Protein AF-A0AAW1T577-F1 (afdb_monomer_lite)

Sequence (576 aa):
MISHQLPLQPARTLQALRTVWSRAQVSAPPQPLPRAQIRCLSTAVPQLTAPQLLNAAKLAKLSGACYLPENQLQGFLAGESLQLHASGRTHFTRWYGAEGIVTGDGHGLAGDRDGLGEMAHVIALRGVAWRNQESQLFRLWQDLARFWPAPFADDATEKTARLVAHTGVIEMAEEVFETLRPSIQECMQTSRKLILVGHSLGGALAVLICTLARLRLHYPASQLQCFTYGSPCVLASAADSTRTAIQVLGMRSAAIQNFVLENDPIPRAMLSVDPSFVYLKRFSAVQSLLEFRERWLGGQAIFSPKRFLYENVGDVHLILWRSRHGLQVLPLSPEEIQDQLELATGEMLARPAAAAFFSKKPHIILGSASKSRRKLLDETAKQYQFEYEARAPDIDEKVLSRQAADPSSLVLTLGRFKAAKVFQDLVNTQKVEDLQNTYLVTADQVVMFEGCIREKPEDDAQARRFIQSYSGASARTIGSCVCTSIAGGNFSEGIDVAEVYFKPFPDDLADKLIEEGSVLQCAGGLMVEHPLVAPHVDRVVGSMDSVMGLSRQMMLHLLIMAAEPRSPPPPERGQR

Secondary structure (DSSP, 8-state):
---------HHHHHHHHHHHHHHS----------S-------TTSPPPPHHHHHHHHHHHHHHHHTTS-HHHHHHHHHHTTEEEEEEEE-SS-EEEEEEEE----SS--TT--S--PPEEEEEEE----TT--STHHHHHHHHHH--SEEEESGGGS-TTS-EEEEHHHHHHHHHHHHHHHHHHHHHHHTT-EEEEEEETHHHHHHHHHHHHHHHHS---TTTEEEEEESPPP-EEE-TT-SS-HHHHHT--GGGEEEEEETT-STTTTTSTT-HHHHHHTTSHHHHHHHHHHHHHS-SS-S--TT--SSB--SEEEEEEEETTTEEEEEEE-HHHHHHHS---THHHHHHHHHHHHHTT--EEEE----HHHHHHHHHHHHHHT--EEE------THHHHTT-SSHHHHHHHHHHHHHHHHHHHHHHHS-GGGGTTEEEEEEEEEEEETTEEE-S-SSHHHHHHHHHHTTTSEEEEEEEEEEEETTT--EEEEEEEEEEEEPPPPTTHHHHHHHT-GGGGSGGG--TTSTTTGGGEEEEES-HHHHHT--HHHHHHHHHHHHSPPPPPPPP----

InterPro domains:
  IPR002921 Fungal lipase-type domain [PF01764] (141-271)
  IPR003697 Nucleoside triphosphate pyrophosphatase Maf-like protein [MF_00528] (363-564)
  IPR003697 Nucleoside triphosphate pyrophosphatase Maf-like protein [PF02545] (363-559)
  IPR003697 Nucleoside triphosphate pyrophosphatase Maf-like protein [PTHR43213] (360-559)
  IPR029001 Inosine triphosphate pyrophosphatase-like [G3DSA:3.90.950.10] (354-560)
  IPR029001 Inosine triphosphate pyrophosphatase-like [SSF52972] (361-559)
  IPR029058 Alpha/Beta hydrolase fold [G3DSA:3.40.50.1820] (41-295)
  IPR029058 Alpha/Beta hydrolase fold [SSF53474] (114-272)

Structure (mmCIF, N/CA/C/O backbone):
data_AF-A0AAW1T577-F1
#
_entry.id   AF-A0AAW1T577-F1
#
loop_
_atom_site.group_PDB
_atom_site.id
_atom_site.type_symbol
_atom_site.label_atom_id
_atom_site.label_alt_id
_atom_site.label_comp_id
_atom_site.label_asym_id
_atom_site.label_entity_id
_atom_site.label_seq_id
_atom_site.pdbx_PDB_ins_code
_atom_site.Cartn_x
_atom_site.Cartn_y
_atom_site.Cartn_z
_atom_site.occupancy
_atom_site.B_iso_or_equiv
_atom_site.auth_seq_id
_atom_site.auth_comp_id
_atom_site.auth_asym_id
_atom_site.auth_atom_id
_atom_site.pdbx_PDB_model_num
ATOM 1 N N . MET A 1 1 ? 38.941 -8.046 -55.102 1.00 34.97 1 MET A N 1
ATOM 2 C CA . MET A 1 1 ? 39.318 -9.423 -54.709 1.00 34.97 1 MET A CA 1
ATOM 3 C C . MET A 1 1 ? 40.472 -9.265 -53.728 1.00 34.97 1 MET A C 1
ATOM 5 O O . MET A 1 1 ? 41.475 -8.725 -54.152 1.00 34.97 1 MET A O 1
ATOM 9 N N . ILE A 1 2 ? 40.391 -9.475 -52.413 1.00 25.72 2 ILE A N 1
ATOM 10 C CA . ILE A 1 2 ? 39.857 -10.560 -51.564 1.00 25.72 2 ILE A CA 1
ATOM 11 C C . ILE A 1 2 ? 39.616 -9.897 -50.177 1.00 25.72 2 ILE A C 1
ATOM 13 O O . ILE A 1 2 ? 40.512 -9.235 -49.672 1.00 25.72 2 ILE A O 1
ATOM 17 N N . SER A 1 3 ? 38.387 -9.753 -49.666 1.00 29.41 3 SER A N 1
ATOM 18 C CA . SER A 1 3 ? 37.718 -10.668 -48.718 1.00 29.41 3 SER A CA 1
ATOM 19 C C . SER A 1 3 ? 38.614 -11.226 -47.600 1.00 29.41 3 SER A C 1
ATOM 21 O O . SER A 1 3 ? 39.198 -12.282 -47.790 1.00 29.41 3 SER A O 1
ATOM 23 N N . HIS A 1 4 ? 38.594 -10.632 -46.403 1.00 25.81 4 HIS A N 1
ATOM 24 C CA . HIS A 1 4 ? 38.705 -11.416 -45.164 1.00 25.81 4 HIS A CA 1
ATOM 25 C C . HIS A 1 4 ? 37.875 -10.787 -44.039 1.00 25.81 4 HIS A C 1
ATOM 27 O O . HIS A 1 4 ? 38.307 -9.886 -43.326 1.00 25.81 4 HIS A O 1
ATOM 33 N N . GLN A 1 5 ? 36.655 -11.307 -43.899 1.00 30.53 5 GLN A N 1
ATOM 34 C CA . GLN A 1 5 ? 35.930 -11.342 -42.636 1.00 30.53 5 GLN A CA 1
ATOM 35 C C . GLN A 1 5 ? 36.736 -12.187 -41.638 1.00 30.53 5 GLN A C 1
ATOM 37 O O . GLN A 1 5 ? 37.117 -13.317 -41.947 1.00 30.53 5 GLN A O 1
ATOM 42 N N . LEU A 1 6 ? 36.967 -11.658 -40.440 1.00 25.38 6 LEU A N 1
ATOM 43 C CA . LEU A 1 6 ? 37.344 -12.444 -39.267 1.00 25.38 6 LEU A CA 1
ATOM 44 C C . LEU A 1 6 ? 36.109 -12.508 -38.356 1.00 25.38 6 LEU A C 1
ATOM 46 O O . LEU A 1 6 ? 35.569 -11.456 -38.011 1.00 25.38 6 LEU A O 1
ATOM 50 N N . PRO A 1 7 ? 35.622 -13.704 -37.984 1.00 27.84 7 PRO A N 1
ATOM 51 C CA . PRO A 1 7 ? 34.442 -13.834 -37.146 1.00 27.84 7 PRO A CA 1
ATOM 52 C C . PRO A 1 7 ? 34.782 -13.422 -35.710 1.00 27.84 7 PRO A C 1
ATOM 54 O O . PRO A 1 7 ? 35.750 -13.904 -35.117 1.00 27.84 7 PRO A O 1
ATOM 57 N N . LEU A 1 8 ? 33.958 -12.545 -35.137 1.00 31.39 8 LEU A N 1
ATOM 58 C CA . LEU A 1 8 ? 33.926 -12.280 -33.701 1.00 31.39 8 LEU A CA 1
ATOM 59 C C . LEU A 1 8 ? 33.588 -13.591 -32.981 1.00 31.39 8 LEU A C 1
ATOM 61 O O . LEU A 1 8 ? 32.448 -14.044 -33.007 1.00 31.39 8 LEU A O 1
ATOM 65 N N . GLN A 1 9 ? 34.582 -14.229 -32.361 1.00 29.59 9 GLN A N 1
ATOM 66 C CA . GLN A 1 9 ? 34.355 -15.405 -31.523 1.00 29.59 9 GLN A CA 1
ATOM 67 C C . GLN A 1 9 ? 33.848 -14.971 -30.131 1.00 29.59 9 GLN A C 1
ATOM 69 O O . GLN A 1 9 ? 34.615 -14.352 -29.385 1.00 29.59 9 GLN A O 1
ATOM 74 N N . PRO A 1 10 ? 32.616 -15.346 -29.721 1.00 34.16 10 PRO A N 1
ATOM 75 C CA . PRO A 1 10 ? 32.018 -14.959 -28.432 1.00 34.16 10 PRO A CA 1
ATOM 76 C C . PRO A 1 10 ? 32.845 -15.374 -27.202 1.00 34.16 10 PRO A C 1
ATOM 78 O O . PRO A 1 10 ? 32.774 -14.750 -26.142 1.00 34.16 10 PRO A O 1
ATOM 81 N N . ALA A 1 11 ? 33.673 -16.413 -27.343 1.00 30.56 11 ALA A N 1
ATOM 82 C CA . ALA A 1 11 ? 34.473 -16.980 -26.262 1.00 30.56 11 ALA A CA 1
ATOM 83 C C . ALA A 1 11 ? 35.595 -16.048 -25.763 1.00 30.56 11 ALA A C 1
ATOM 85 O O . ALA A 1 11 ? 35.895 -16.046 -24.570 1.00 30.56 11 ALA A O 1
ATOM 86 N N . ARG A 1 12 ? 36.189 -15.215 -26.633 1.00 30.17 12 ARG A N 1
ATOM 87 C CA . ARG A 1 12 ? 37.268 -14.289 -26.232 1.00 30.17 12 ARG A CA 1
ATOM 88 C C . ARG A 1 12 ? 36.736 -13.055 -25.500 1.00 30.17 12 ARG A C 1
ATOM 90 O O . ARG A 1 12 ? 37.372 -12.593 -24.555 1.00 30.17 12 ARG A O 1
ATOM 97 N N . THR A 1 13 ? 35.537 -12.593 -25.853 1.00 35.84 13 THR A N 1
ATOM 98 C CA . THR A 1 13 ? 34.823 -11.521 -25.139 1.00 35.84 13 THR A CA 1
ATOM 99 C C . THR A 1 13 ? 34.420 -11.975 -23.733 1.00 35.84 13 THR A C 1
ATOM 101 O O . THR A 1 13 ? 34.650 -11.255 -22.766 1.00 35.84 13 THR A O 1
ATOM 104 N N . LEU A 1 14 ? 33.930 -13.212 -23.584 1.00 32.00 14 LEU A N 1
ATOM 105 C CA . LEU A 1 14 ? 33.621 -13.822 -22.281 1.00 32.00 14 LEU A CA 1
ATOM 106 C C . LEU A 1 14 ? 34.863 -14.034 -21.396 1.00 32.00 14 LEU A C 1
ATOM 108 O O . LEU A 1 14 ? 34.780 -13.912 -20.174 1.00 32.00 14 LEU A O 1
ATOM 112 N N . GLN A 1 15 ? 36.025 -14.323 -21.987 1.00 31.39 15 GLN A N 1
ATOM 113 C CA . GLN A 1 15 ? 37.275 -14.524 -21.248 1.00 31.39 15 GLN A CA 1
ATOM 114 C C . GLN A 1 15 ? 37.902 -13.196 -20.785 1.00 31.39 15 GLN A C 1
ATOM 116 O O . GLN A 1 15 ? 38.389 -13.105 -19.656 1.00 31.39 15 GLN A O 1
ATOM 121 N N . ALA A 1 16 ? 37.818 -12.139 -21.599 1.00 33.75 16 ALA A N 1
ATOM 122 C CA . ALA A 1 16 ? 38.186 -10.783 -21.189 1.00 33.75 16 ALA A CA 1
ATOM 123 C C . ALA A 1 16 ? 37.246 -10.243 -20.090 1.00 33.75 16 ALA A C 1
ATOM 125 O O . ALA A 1 16 ? 37.725 -9.699 -19.095 1.00 33.75 16 ALA A O 1
ATOM 126 N N . LEU A 1 17 ? 35.934 -10.504 -20.201 1.00 35.44 17 LEU A N 1
ATOM 127 C CA . LEU A 1 17 ? 34.939 -10.204 -19.160 1.00 35.44 17 LEU A C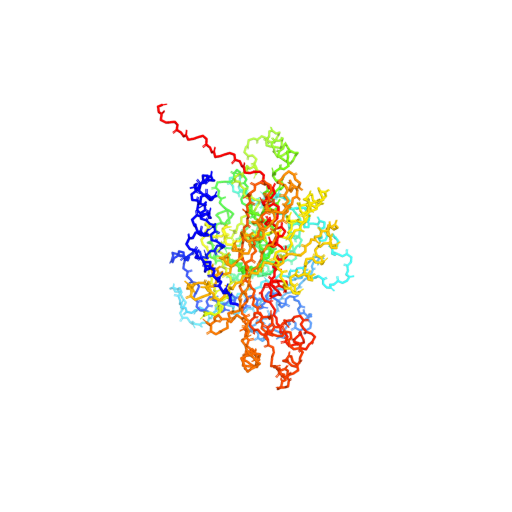A 1
ATOM 128 C C . LEU A 1 17 ? 35.243 -10.938 -17.849 1.00 35.44 17 LEU A C 1
ATOM 130 O O . LEU A 1 17 ? 35.224 -10.317 -16.790 1.00 35.44 17 LEU A O 1
ATOM 134 N N . ARG A 1 18 ? 35.623 -12.223 -17.905 1.00 34.03 18 ARG A N 1
ATOM 135 C CA . ARG A 1 18 ? 36.068 -12.976 -16.720 1.00 34.03 18 ARG A CA 1
ATOM 136 C C . ARG A 1 18 ? 37.333 -12.410 -16.090 1.00 34.03 18 ARG A C 1
ATOM 138 O O . ARG A 1 18 ? 37.440 -12.481 -14.881 1.00 34.03 18 ARG A O 1
ATOM 145 N N . THR A 1 19 ? 38.262 -11.853 -16.863 1.00 33.06 19 THR A N 1
ATOM 146 C CA . THR A 1 19 ? 39.559 -11.380 -16.342 1.00 33.06 19 THR A CA 1
ATOM 147 C C . THR A 1 19 ? 39.447 -9.995 -15.690 1.00 33.06 19 THR A C 1
ATOM 149 O O . THR A 1 19 ? 40.110 -9.719 -14.689 1.00 33.06 19 THR A O 1
ATOM 152 N N . VAL A 1 20 ? 38.563 -9.135 -16.209 1.00 36.12 20 VAL A N 1
ATOM 153 C CA . VAL A 1 20 ? 38.187 -7.866 -15.560 1.00 36.12 20 VAL A CA 1
ATOM 154 C C . VAL A 1 20 ? 37.346 -8.141 -14.308 1.00 36.12 20 VAL A C 1
ATOM 156 O O . VAL A 1 20 ? 37.600 -7.553 -13.260 1.00 36.12 20 VAL A O 1
ATOM 159 N N . TRP A 1 21 ? 36.412 -9.098 -14.372 1.00 34.28 21 TRP A N 1
ATOM 160 C CA . TRP A 1 21 ? 35.579 -9.486 -13.228 1.00 34.28 21 TRP A CA 1
ATOM 161 C C . TRP A 1 21 ? 36.293 -10.364 -12.192 1.00 34.28 21 TRP A C 1
ATOM 163 O O . TRP A 1 21 ? 35.853 -10.383 -11.055 1.00 34.28 21 TRP A O 1
ATOM 173 N N . SER A 1 22 ? 37.388 -11.057 -12.525 1.00 31.56 22 SER A N 1
ATOM 174 C CA . SER A 1 22 ? 38.163 -11.864 -11.566 1.00 31.56 22 SER A CA 1
ATOM 175 C C . SER A 1 22 ? 39.177 -11.047 -10.767 1.00 31.56 22 SER A C 1
ATOM 177 O O . SER A 1 22 ? 39.655 -11.515 -9.738 1.00 31.56 22 SER A O 1
ATOM 179 N N . ARG A 1 23 ? 39.564 -9.857 -11.254 1.00 32.16 23 ARG A N 1
ATOM 180 C CA . ARG A 1 23 ? 40.449 -8.927 -10.527 1.00 32.16 23 ARG A CA 1
ATOM 181 C C . ARG A 1 23 ? 39.697 -8.073 -9.509 1.00 32.16 23 ARG A C 1
ATOM 183 O O . ARG A 1 23 ? 40.293 -7.659 -8.521 1.00 32.16 23 ARG A O 1
ATOM 190 N N . ALA A 1 24 ? 38.399 -7.856 -9.709 1.00 33.00 24 ALA A N 1
ATOM 191 C CA . ALA A 1 24 ? 37.509 -7.533 -8.607 1.00 33.00 24 ALA A CA 1
ATOM 192 C C . ALA A 1 24 ? 37.332 -8.828 -7.807 1.00 33.00 24 ALA A C 1
ATOM 194 O O . ALA A 1 24 ? 36.856 -9.811 -8.362 1.00 33.00 24 ALA A O 1
ATOM 195 N N . GLN A 1 25 ? 37.756 -8.882 -6.543 1.00 29.98 25 GLN A N 1
ATOM 196 C CA . GLN A 1 25 ? 37.434 -10.020 -5.681 1.00 29.98 25 GLN A CA 1
ATOM 197 C C . GLN A 1 25 ? 35.908 -10.161 -5.624 1.00 29.98 25 GLN A C 1
ATOM 199 O O . GLN A 1 25 ? 35.225 -9.453 -4.887 1.00 29.98 25 GLN A O 1
ATOM 204 N N . VAL A 1 26 ? 35.372 -11.060 -6.447 1.00 30.53 26 VAL A N 1
ATOM 205 C CA . VAL A 1 26 ? 34.015 -11.572 -6.335 1.00 30.53 26 VAL A CA 1
ATOM 206 C C . VAL A 1 26 ? 34.045 -12.507 -5.134 1.00 30.53 26 VAL A C 1
ATOM 208 O O . VAL A 1 26 ? 34.141 -13.724 -5.266 1.00 30.53 26 VAL A O 1
ATOM 211 N N . SER A 1 27 ? 33.935 -11.944 -3.932 1.00 28.00 27 SER A N 1
ATOM 212 C CA . SER A 1 27 ? 32.984 -12.564 -3.022 1.00 28.00 27 SER A CA 1
ATOM 213 C C . SER A 1 27 ? 31.672 -12.584 -3.796 1.00 28.00 27 SER A C 1
ATOM 215 O O . SER A 1 27 ? 31.290 -11.571 -4.394 1.00 28.00 27 SER A O 1
ATOM 217 N N . ALA A 1 28 ? 31.063 -13.769 -3.904 1.00 24.70 28 ALA A N 1
ATOM 218 C CA . ALA A 1 28 ? 29.749 -13.909 -4.511 1.00 24.70 28 ALA A CA 1
ATOM 219 C C . ALA A 1 28 ? 28.907 -12.715 -4.045 1.00 24.70 28 ALA A C 1
ATOM 221 O O . ALA A 1 28 ? 28.946 -12.421 -2.841 1.00 24.70 28 ALA A O 1
ATOM 222 N N . PRO A 1 29 ? 28.243 -11.981 -4.961 1.00 28.98 29 PRO A N 1
ATOM 223 C CA . PRO A 1 29 ? 27.367 -10.906 -4.528 1.00 28.98 29 PRO A CA 1
ATOM 224 C C . PRO A 1 29 ? 26.512 -11.492 -3.401 1.00 28.98 29 PRO A C 1
ATOM 226 O O . PRO A 1 29 ? 26.087 -12.650 -3.552 1.00 28.98 29 PRO A O 1
ATOM 229 N N . PRO A 1 30 ? 26.296 -10.790 -2.264 1.00 27.20 30 PRO A N 1
ATOM 230 C CA . PRO A 1 30 ? 25.189 -11.193 -1.414 1.00 27.20 30 PRO A CA 1
ATOM 231 C C . PRO A 1 30 ? 24.040 -11.353 -2.394 1.00 27.20 30 PRO A C 1
ATOM 233 O O . PRO A 1 30 ? 23.830 -10.442 -3.206 1.00 27.20 30 PRO A O 1
ATOM 236 N N . GLN A 1 31 ? 23.467 -12.565 -2.460 1.00 23.20 31 GLN A N 1
ATOM 237 C CA . GLN A 1 31 ? 22.400 -12.843 -3.412 1.00 23.20 31 GLN A CA 1
ATOM 238 C C . GLN A 1 31 ? 21.500 -11.618 -3.383 1.00 23.20 31 GLN A C 1
ATOM 240 O O . GLN A 1 31 ? 21.223 -11.171 -2.260 1.00 23.20 31 GLN A O 1
ATOM 245 N N . PRO A 1 32 ? 21.159 -11.011 -4.543 1.00 25.72 32 PRO A N 1
ATOM 246 C CA . PRO A 1 32 ? 20.231 -9.893 -4.530 1.00 25.72 32 PRO A CA 1
ATOM 247 C C . PRO A 1 32 ? 19.119 -10.346 -3.607 1.00 25.72 32 PRO A C 1
ATOM 249 O O . PRO A 1 32 ? 18.585 -11.433 -3.848 1.00 25.72 32 PRO A O 1
ATOM 252 N N . LEU A 1 33 ? 18.909 -9.634 -2.485 1.00 26.11 33 LEU A N 1
ATOM 253 C CA . LEU A 1 33 ? 17.798 -9.959 -1.603 1.00 26.11 33 LEU A CA 1
ATOM 254 C C . LEU A 1 33 ? 16.639 -10.063 -2.580 1.00 26.11 33 LEU A C 1
ATOM 256 O O . LEU A 1 33 ? 16.409 -9.080 -3.299 1.00 26.11 33 LEU A O 1
ATOM 260 N N . PRO A 1 34 ? 16.047 -11.260 -2.758 1.00 23.31 34 PRO A N 1
ATOM 261 C CA . PRO A 1 34 ? 14.975 -11.411 -3.716 1.00 23.31 34 PRO A CA 1
ATOM 262 C C . PRO A 1 34 ? 14.031 -10.269 -3.379 1.00 23.31 34 PRO A C 1
ATOM 264 O O . PRO A 1 34 ? 13.717 -10.140 -2.196 1.00 23.31 34 PRO A O 1
ATOM 267 N N . ARG A 1 35 ? 13.665 -9.393 -4.337 1.00 33.47 35 ARG A N 1
ATOM 268 C CA . ARG A 1 35 ? 12.490 -8.511 -4.179 1.00 33.47 35 ARG A CA 1
ATOM 269 C C . ARG A 1 35 ? 11.471 -9.409 -3.541 1.00 33.47 35 ARG A C 1
ATOM 271 O O . ARG A 1 35 ? 11.132 -10.332 -4.284 1.00 33.47 35 ARG A O 1
ATOM 278 N N . ALA A 1 36 ? 11.178 -9.233 -2.239 1.00 33.75 36 ALA A N 1
ATOM 279 C CA . ALA A 1 36 ? 10.777 -10.337 -1.371 1.00 33.75 36 ALA A CA 1
ATOM 280 C C . ALA A 1 36 ? 9.983 -11.308 -2.227 1.00 33.75 36 ALA A C 1
ATOM 282 O O . ALA A 1 36 ? 8.836 -11.018 -2.571 1.00 33.75 36 ALA A O 1
ATOM 283 N N . GLN A 1 37 ? 10.633 -12.383 -2.729 1.00 33.50 37 GLN A N 1
ATOM 284 C CA . GLN A 1 37 ? 9.848 -13.525 -3.165 1.00 33.50 37 GLN A CA 1
ATOM 285 C C . GLN A 1 37 ? 9.062 -13.709 -1.903 1.00 33.50 37 GLN A C 1
ATOM 287 O O . GLN A 1 37 ? 9.735 -13.893 -0.885 1.00 33.50 37 GLN A O 1
ATOM 292 N N . ILE A 1 38 ? 7.747 -13.444 -1.926 1.00 38.22 38 ILE A N 1
ATOM 293 C CA . ILE A 1 38 ? 6.898 -13.683 -0.769 1.00 38.22 38 ILE A CA 1
ATOM 294 C C . ILE A 1 38 ? 7.350 -15.062 -0.353 1.00 38.22 38 ILE A C 1
ATOM 296 O O . ILE A 1 38 ? 7.150 -16.008 -1.127 1.00 38.22 38 ILE A O 1
ATOM 300 N N . ARG A 1 39 ? 8.172 -15.118 0.712 1.00 35.34 39 ARG A N 1
ATOM 301 C CA . ARG A 1 39 ? 8.900 -16.339 1.050 1.00 35.34 39 ARG A CA 1
ATOM 302 C C . ARG A 1 39 ? 7.763 -17.302 1.179 1.00 35.34 39 ARG A C 1
ATOM 304 O O . ARG A 1 39 ? 6.805 -16.905 1.831 1.00 35.34 39 ARG A O 1
ATOM 311 N N . CYS A 1 40 ? 7.805 -18.416 0.444 1.00 38.72 40 CYS A N 1
ATOM 312 C CA . CYS A 1 40 ? 6.695 -19.359 0.378 1.00 38.72 40 CYS A CA 1
ATOM 313 C C . CYS A 1 40 ? 6.141 -19.475 1.800 1.00 38.72 40 CYS A C 1
ATOM 315 O O . CYS A 1 40 ? 6.875 -19.962 2.665 1.00 38.72 40 CYS A O 1
ATOM 317 N N . LEU A 1 41 ? 5.000 -18.804 2.053 1.00 43.03 41 LEU A N 1
ATOM 318 C CA . LEU A 1 41 ? 4.698 -18.358 3.416 1.00 43.03 41 LEU A CA 1
ATOM 319 C C . LEU A 1 41 ? 4.589 -19.610 4.247 1.00 43.03 41 LEU A C 1
ATOM 321 O O . LEU A 1 41 ? 4.088 -20.634 3.764 1.00 43.03 41 LEU A O 1
ATOM 325 N N . SER A 1 42 ? 5.108 -19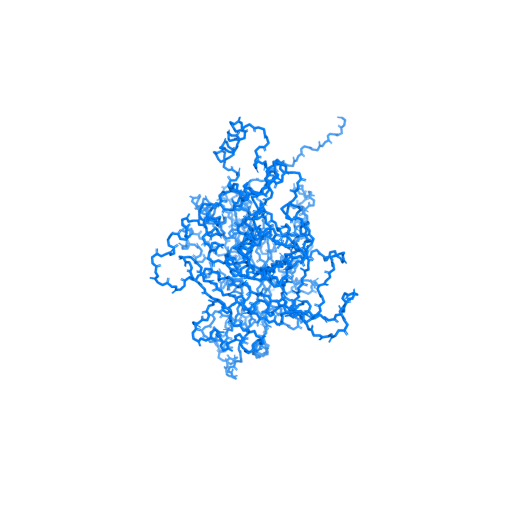.539 5.463 1.00 40.44 42 SER A N 1
ATOM 326 C CA . SER A 1 42 ? 5.021 -20.670 6.364 1.00 40.44 42 SER A CA 1
ATOM 327 C C . SER A 1 42 ? 3.561 -21.126 6.426 1.00 40.44 42 SER A C 1
ATOM 329 O O . SER A 1 42 ? 2.674 -20.365 6.807 1.00 40.44 42 SER A O 1
ATOM 331 N N . THR A 1 43 ? 3.294 -22.387 6.076 1.00 43.53 43 THR A N 1
ATOM 332 C CA . THR A 1 43 ? 1.960 -23.009 6.162 1.00 43.53 43 THR A CA 1
ATOM 333 C C . THR A 1 43 ? 1.464 -23.145 7.610 1.00 43.53 43 THR A C 1
ATOM 335 O O . THR A 1 43 ? 0.481 -23.837 7.861 1.00 43.53 43 THR A O 1
ATOM 338 N N . ALA A 1 44 ? 2.167 -22.549 8.580 1.00 51.16 44 ALA A N 1
ATOM 339 C CA . ALA A 1 44 ? 1.882 -22.642 10.002 1.00 51.16 44 ALA A CA 1
ATOM 340 C C . ALA A 1 44 ? 0.796 -21.666 10.481 1.00 51.16 44 ALA A C 1
ATOM 342 O O . ALA A 1 44 ? 0.192 -21.933 11.520 1.00 51.16 44 ALA A O 1
ATOM 343 N N . VAL A 1 45 ? 0.525 -20.561 9.769 1.00 60.91 45 VAL A N 1
ATOM 344 C CA . VAL A 1 45 ? -0.549 -19.633 10.166 1.00 60.91 45 VAL A CA 1
ATOM 345 C C . VAL A 1 45 ? -1.882 -20.092 9.556 1.00 60.91 45 VAL A C 1
ATOM 347 O O . VAL A 1 45 ? -1.961 -20.250 8.335 1.00 60.91 45 VAL A O 1
ATOM 350 N N . PRO A 1 46 ? -2.937 -20.324 10.365 1.00 67.75 46 PRO A N 1
ATOM 351 C CA . PRO A 1 46 ? -4.225 -20.783 9.854 1.00 67.75 46 PRO A CA 1
ATOM 352 C C . PRO A 1 46 ? -4.802 -19.798 8.837 1.00 67.75 46 PRO A C 1
ATOM 354 O O . PRO A 1 46 ? -4.955 -18.612 9.131 1.00 67.75 46 PRO A O 1
ATOM 357 N N . GLN A 1 47 ? -5.151 -20.286 7.646 1.00 79.88 47 GLN A N 1
ATOM 358 C CA . GLN A 1 47 ? -5.854 -19.463 6.666 1.00 79.88 47 GLN A CA 1
ATOM 359 C C . GLN A 1 47 ? -7.287 -19.176 7.112 1.00 79.88 47 GLN A C 1
ATOM 361 O O . GLN A 1 47 ? -7.943 -20.015 7.734 1.00 79.88 47 GLN A O 1
ATOM 366 N N . LEU A 1 48 ? -7.782 -17.992 6.746 1.00 83.69 48 LEU A N 1
ATOM 367 C CA . LEU A 1 48 ? -9.184 -17.644 6.937 1.00 83.69 48 LEU A CA 1
ATOM 368 C C . LEU A 1 48 ? -10.068 -18.561 6.086 1.00 83.69 48 LEU A C 1
ATOM 370 O O . LEU A 1 48 ? -9.822 -18.776 4.898 1.00 83.69 48 LEU A O 1
ATOM 374 N N . THR A 1 49 ? -11.130 -19.077 6.692 1.00 85.44 49 THR A N 1
ATOM 375 C CA . THR A 1 49 ? -12.154 -19.846 5.984 1.00 85.44 49 THR A CA 1
ATOM 376 C C . THR A 1 49 ? -12.964 -18.932 5.056 1.00 85.44 49 THR A C 1
ATOM 378 O O . THR A 1 49 ? -13.042 -17.720 5.266 1.00 85.44 49 THR A O 1
ATOM 381 N N . ALA A 1 50 ? -13.621 -19.493 4.036 1.00 80.31 50 ALA A N 1
ATOM 382 C CA . ALA A 1 50 ? -14.476 -18.710 3.136 1.00 80.31 50 ALA A CA 1
ATOM 383 C C . ALA A 1 50 ? -15.557 -17.870 3.869 1.00 80.31 50 ALA A C 1
ATOM 385 O O . ALA A 1 50 ? -15.714 -16.697 3.528 1.00 80.31 50 ALA A O 1
ATOM 386 N N . PRO A 1 51 ? -16.241 -18.381 4.915 1.00 79.75 51 PRO A N 1
ATOM 387 C CA . PRO A 1 51 ? -17.135 -17.578 5.757 1.00 79.75 51 PRO A CA 1
ATOM 388 C C . PRO A 1 51 ? -16.439 -16.400 6.452 1.00 79.75 51 PRO A C 1
ATOM 390 O O . PRO A 1 51 ? -16.966 -15.290 6.470 1.00 79.75 51 PRO A O 1
ATOM 393 N N . GLN A 1 52 ? -15.232 -16.605 6.990 1.00 86.00 52 GLN A N 1
ATOM 394 C CA . GLN A 1 52 ? -14.466 -15.529 7.630 1.00 86.00 52 GLN A CA 1
ATOM 395 C C . GLN A 1 52 ? -14.062 -14.448 6.622 1.00 86.00 52 GLN A C 1
ATOM 397 O O . GLN A 1 52 ? -14.157 -13.260 6.929 1.00 86.00 52 GLN A O 1
ATOM 402 N N . LEU A 1 53 ? -13.675 -14.846 5.408 1.00 86.38 53 LEU A N 1
ATOM 403 C CA . LEU A 1 53 ? -13.377 -13.919 4.316 1.00 86.38 53 LEU A CA 1
ATOM 404 C C . LEU A 1 53 ? -14.616 -13.138 3.869 1.00 86.38 53 LEU A C 1
ATOM 406 O O . LEU A 1 53 ? -14.518 -11.938 3.622 1.00 86.38 53 LEU A O 1
ATOM 410 N N . LEU A 1 54 ? -15.784 -13.781 3.808 1.00 85.06 54 LEU A N 1
ATOM 411 C CA . LEU A 1 54 ? -17.041 -13.106 3.482 1.00 85.06 54 LEU A CA 1
ATOM 412 C C . LEU A 1 54 ? -17.424 -12.082 4.561 1.00 85.06 54 LEU A C 1
ATOM 414 O O . LEU A 1 54 ? -17.802 -10.958 4.227 1.00 85.06 54 LEU A O 1
ATOM 418 N N . ASN A 1 55 ? -17.260 -12.432 5.840 1.00 87.00 55 ASN A N 1
ATOM 419 C CA . ASN A 1 55 ? -17.489 -11.515 6.959 1.00 87.00 55 ASN A CA 1
ATOM 420 C C . ASN A 1 55 ? -16.529 -10.315 6.896 1.00 87.00 55 ASN A C 1
ATOM 422 O O . ASN A 1 55 ? -16.966 -9.170 7.023 1.00 87.00 55 ASN A O 1
ATOM 426 N N . ALA A 1 56 ? -15.239 -10.550 6.627 1.00 90.38 56 ALA A N 1
ATOM 427 C CA . ALA A 1 56 ? -14.263 -9.481 6.421 1.00 90.38 56 ALA A CA 1
ATOM 428 C C . ALA A 1 56 ? -14.643 -8.594 5.220 1.00 90.38 56 ALA A C 1
ATOM 430 O O . ALA A 1 56 ? -14.669 -7.373 5.332 1.00 90.38 56 ALA A O 1
ATOM 431 N N . ALA A 1 57 ? -15.046 -9.171 4.087 1.00 89.31 57 ALA A N 1
ATOM 432 C CA . ALA A 1 57 ? -15.491 -8.398 2.927 1.00 89.31 57 ALA A CA 1
ATOM 433 C C . ALA A 1 57 ? -16.742 -7.546 3.228 1.00 89.31 57 ALA A C 1
ATOM 435 O O . ALA A 1 57 ? -16.799 -6.376 2.834 1.00 89.31 57 ALA A O 1
ATOM 436 N N . LYS A 1 58 ? -17.718 -8.090 3.973 1.00 90.75 58 LYS A N 1
ATOM 437 C CA . LYS A 1 58 ? -18.897 -7.340 4.441 1.00 90.75 58 LYS A CA 1
ATOM 438 C C . LYS A 1 58 ? -18.474 -6.173 5.334 1.00 90.75 58 LYS A C 1
ATOM 440 O O . LYS A 1 58 ? -18.893 -5.044 5.102 1.00 90.75 58 LYS A O 1
ATOM 445 N N . LEU A 1 59 ? -17.586 -6.402 6.299 1.00 93.75 59 LEU A N 1
ATOM 446 C CA . LEU A 1 59 ? -17.069 -5.359 7.192 1.00 93.75 59 LEU A CA 1
ATOM 447 C C . LEU A 1 59 ? -16.261 -4.287 6.442 1.00 93.75 59 LEU A C 1
ATOM 449 O O . LEU A 1 59 ? -16.421 -3.098 6.722 1.00 93.75 59 LEU A O 1
ATOM 453 N N . ALA A 1 60 ? -15.468 -4.664 5.437 1.00 92.31 60 ALA A N 1
ATOM 454 C CA . ALA A 1 60 ? -14.789 -3.719 4.550 1.00 92.31 60 ALA A CA 1
ATOM 455 C C . ALA A 1 60 ? -15.799 -2.814 3.827 1.00 92.31 60 ALA A C 1
ATOM 457 O O . ALA A 1 60 ? -15.655 -1.588 3.830 1.00 92.31 60 ALA A O 1
ATOM 458 N N . LYS A 1 61 ? -16.869 -3.405 3.279 1.00 91.88 61 LYS A N 1
ATOM 459 C CA . LYS A 1 61 ? -17.977 -2.682 2.639 1.00 91.88 61 LYS A CA 1
ATOM 460 C C . LYS A 1 61 ? -18.681 -1.728 3.617 1.00 91.88 61 LYS A C 1
ATOM 462 O O . LYS A 1 61 ? -18.919 -0.573 3.265 1.00 91.88 61 LYS A O 1
ATOM 467 N N . LEU A 1 62 ? -18.949 -2.165 4.849 1.00 92.56 62 LEU A N 1
ATOM 468 C CA . LEU A 1 62 ? -19.529 -1.324 5.905 1.00 92.56 62 LEU A CA 1
ATOM 469 C C . LEU A 1 62 ? -18.608 -0.155 6.282 1.00 92.56 62 LEU A C 1
ATOM 471 O O . LEU A 1 62 ? -19.087 0.970 6.437 1.00 92.56 62 LEU A O 1
ATOM 475 N N . SER A 1 63 ? -17.292 -0.365 6.347 1.00 93.00 63 SER A N 1
ATOM 476 C CA . SER A 1 63 ? -16.334 0.718 6.616 1.00 93.00 63 SER A CA 1
ATOM 477 C C . SER A 1 63 ? -16.416 1.845 5.571 1.00 93.00 63 SER A C 1
ATOM 479 O O . SER A 1 63 ? -16.366 3.026 5.918 1.00 93.00 63 SER A O 1
ATOM 481 N N . GLY A 1 64 ? -16.639 1.496 4.297 1.00 89.75 64 GLY A N 1
ATOM 482 C CA . GLY A 1 64 ? -16.823 2.453 3.202 1.00 89.75 64 GLY A CA 1
ATOM 483 C C . GLY A 1 64 ? -18.159 3.204 3.249 1.00 89.75 64 GLY A C 1
ATOM 484 O O . GLY A 1 64 ? -18.256 4.328 2.754 1.00 89.75 64 GLY A O 1
ATOM 485 N N . ALA A 1 65 ? -19.181 2.644 3.904 1.00 89.88 65 ALA A N 1
ATOM 486 C CA . ALA A 1 65 ? -20.497 3.273 4.030 1.00 89.88 65 ALA A CA 1
ATOM 487 C C . ALA A 1 65 ? -20.464 4.584 4.836 1.00 89.88 65 ALA A C 1
ATOM 489 O O . ALA A 1 65 ? -21.324 5.442 4.650 1.00 89.88 65 ALA A O 1
ATOM 490 N N . CYS A 1 66 ? -19.426 4.807 5.654 1.00 87.06 66 CYS A N 1
ATOM 491 C CA . CYS A 1 66 ? -19.198 6.074 6.360 1.00 87.06 66 CYS A CA 1
ATOM 492 C C . CYS A 1 66 ? -19.070 7.298 5.428 1.00 87.06 66 CYS A C 1
ATOM 494 O O . CYS A 1 66 ? -19.174 8.444 5.884 1.00 87.06 66 CYS A O 1
ATOM 496 N N . TYR A 1 67 ? -18.826 7.076 4.132 1.00 87.06 67 TYR A N 1
ATOM 497 C CA . TYR A 1 67 ? -18.715 8.118 3.107 1.00 87.06 67 TYR A CA 1
ATOM 498 C C . TYR A 1 67 ? -20.033 8.401 2.386 1.00 87.06 67 TYR A C 1
ATOM 500 O O . TYR A 1 67 ? -20.126 9.409 1.687 1.00 87.06 67 TYR A O 1
ATOM 508 N N . LEU A 1 68 ? -21.051 7.553 2.560 1.00 87.62 68 LEU A N 1
ATOM 509 C CA . LEU A 1 68 ? -22.366 7.780 1.973 1.00 87.62 68 LEU A CA 1
ATOM 510 C C . LEU A 1 68 ? -23.044 8.992 2.624 1.00 87.62 68 LEU A C 1
ATOM 512 O O . LEU A 1 68 ? -22.920 9.180 3.836 1.00 87.62 68 LEU A O 1
ATOM 516 N N . PRO A 1 69 ? -23.805 9.797 1.871 1.00 86.19 69 PRO A N 1
ATOM 517 C CA . PRO A 1 69 ? -24.706 10.796 2.441 1.00 86.19 69 PRO A CA 1
ATOM 518 C C . PRO A 1 69 ? -25.648 10.200 3.506 1.00 86.19 69 PRO A C 1
ATOM 520 O O . PRO A 1 69 ? -26.055 9.043 3.403 1.00 86.19 69 PRO A O 1
ATOM 523 N N . GLU A 1 70 ? -26.019 10.975 4.531 1.00 83.44 70 GLU A N 1
ATOM 524 C CA . GLU A 1 70 ? -26.899 10.515 5.629 1.00 83.44 70 GLU A CA 1
ATOM 525 C C . GLU A 1 70 ? -28.222 9.923 5.134 1.00 83.44 70 GLU A C 1
ATOM 527 O O . GLU A 1 70 ? -28.630 8.860 5.596 1.00 83.44 70 GLU A O 1
ATOM 532 N N . ASN A 1 71 ? -28.833 10.538 4.122 1.00 88.12 71 ASN A N 1
ATOM 533 C CA . ASN A 1 71 ? -30.076 10.064 3.516 1.00 88.12 71 ASN A CA 1
ATOM 534 C C . ASN A 1 71 ? -29.940 8.737 2.743 1.00 88.12 71 ASN A C 1
ATOM 536 O O . ASN A 1 71 ? -30.954 8.129 2.414 1.00 88.12 71 ASN A O 1
ATOM 540 N N . GLN A 1 72 ? -28.720 8.283 2.439 1.00 92.31 72 GLN A N 1
ATOM 541 C CA . GLN A 1 72 ? -28.463 7.008 1.757 1.00 92.31 72 GLN A CA 1
ATOM 542 C C . GLN A 1 72 ? -28.004 5.904 2.717 1.00 92.31 72 GLN A C 1
ATOM 544 O O . GLN A 1 72 ? -28.172 4.722 2.416 1.00 92.31 72 GLN A O 1
ATOM 549 N N . LEU A 1 73 ? -27.448 6.271 3.876 1.00 92.88 73 LEU A N 1
ATOM 550 C CA . LEU A 1 73 ? -26.862 5.326 4.827 1.00 92.88 73 LEU A CA 1
ATOM 551 C C . LEU A 1 73 ? -27.890 4.313 5.348 1.00 92.88 73 LEU A C 1
ATOM 553 O O . LEU A 1 73 ? -27.616 3.117 5.361 1.00 92.88 73 LEU A O 1
ATOM 557 N N . GLN A 1 74 ? -29.085 4.770 5.731 1.00 93.31 74 GLN A N 1
ATOM 558 C CA . GLN A 1 74 ? -30.120 3.888 6.277 1.00 93.31 74 GLN A CA 1
ATOM 559 C C . GLN A 1 74 ? -30.589 2.840 5.255 1.00 93.31 74 GLN A C 1
ATOM 561 O O . GLN A 1 74 ? -30.697 1.664 5.591 1.00 93.31 74 GLN A O 1
ATOM 566 N N . GLY A 1 75 ? -30.819 3.247 4.001 1.00 91.38 75 GLY A N 1
ATOM 567 C CA . GLY A 1 75 ? -31.218 2.330 2.929 1.00 91.38 75 GLY A CA 1
ATOM 568 C C . GLY A 1 75 ? -30.117 1.330 2.571 1.00 91.38 75 GLY A C 1
ATOM 569 O O . GLY A 1 75 ? -30.397 0.152 2.358 1.00 91.38 75 GLY A O 1
ATOM 570 N N . PHE A 1 76 ? -28.859 1.778 2.569 1.00 93.38 76 PHE A N 1
ATOM 571 C CA . PHE A 1 76 ? -27.708 0.901 2.367 1.00 93.38 76 PHE A CA 1
ATOM 572 C C . PHE A 1 76 ? -27.598 -0.164 3.465 1.00 93.38 76 PHE A C 1
ATOM 574 O O . PHE A 1 76 ? -27.467 -1.345 3.154 1.00 93.38 76 PHE A O 1
ATOM 581 N N . LEU A 1 77 ? -27.691 0.236 4.738 1.00 92.44 77 LEU A N 1
ATOM 582 C CA . LEU A 1 77 ? -27.613 -0.691 5.871 1.00 92.44 77 LEU A CA 1
ATOM 583 C C . LEU A 1 77 ? -28.772 -1.690 5.864 1.00 92.44 77 LEU A C 1
ATOM 585 O O . LEU A 1 77 ? -28.537 -2.882 6.056 1.00 92.44 77 LEU A O 1
ATOM 589 N N . ALA A 1 78 ? -29.988 -1.244 5.539 1.00 89.00 78 ALA A N 1
ATOM 590 C CA . ALA A 1 78 ? -31.135 -2.136 5.395 1.00 89.00 78 ALA A CA 1
ATOM 591 C C . ALA A 1 78 ? -30.894 -3.214 4.320 1.00 89.00 78 ALA A C 1
ATOM 593 O O . ALA A 1 78 ? -31.212 -4.382 4.541 1.00 89.00 78 ALA A O 1
ATOM 594 N N . GLY A 1 79 ? -30.259 -2.854 3.197 1.00 86.81 79 GLY A N 1
ATOM 595 C CA . GLY A 1 79 ? -29.840 -3.807 2.161 1.00 86.81 79 GLY A CA 1
ATOM 596 C C . GLY A 1 79 ? -28.807 -4.838 2.639 1.00 86.81 79 GLY A C 1
ATOM 597 O O . GLY A 1 79 ? -28.755 -5.945 2.114 1.00 86.81 79 GLY A O 1
ATOM 598 N N . GLU A 1 80 ? -28.036 -4.512 3.678 1.00 86.94 80 GLU A N 1
ATOM 599 C CA . GLU A 1 80 ? -27.080 -5.410 4.342 1.00 86.94 80 GLU A CA 1
ATOM 600 C C . GLU A 1 80 ? -27.680 -6.165 5.541 1.00 86.94 80 GLU A C 1
ATOM 602 O O . GLU A 1 80 ? -26.946 -6.837 6.277 1.00 86.94 80 GLU A O 1
ATOM 607 N N . SER A 1 81 ? -29.005 -6.084 5.731 1.00 88.06 81 SER A N 1
ATOM 608 C CA . SER A 1 81 ? -29.726 -6.623 6.896 1.00 88.06 81 SER A CA 1
ATOM 609 C C . SER A 1 81 ? -29.241 -6.037 8.229 1.00 88.06 81 SER A C 1
ATOM 611 O O . SER A 1 81 ? -29.125 -6.744 9.229 1.00 88.06 81 SER A O 1
ATOM 613 N N . LEU A 1 82 ? -28.926 -4.739 8.224 1.00 89.81 82 LEU A N 1
ATOM 614 C CA . LEU A 1 82 ? -28.499 -3.969 9.387 1.00 89.81 82 LEU A CA 1
ATOM 615 C C . LEU A 1 82 ? -29.429 -2.779 9.612 1.00 89.81 82 LEU A C 1
ATOM 617 O O . LEU A 1 82 ? -29.832 -2.089 8.676 1.00 89.81 82 LEU A O 1
ATOM 621 N N . GLN A 1 83 ? -29.730 -2.503 10.872 1.00 92.69 83 GLN A N 1
ATOM 622 C CA . GLN A 1 83 ? -30.496 -1.337 11.280 1.00 92.69 83 GLN A CA 1
ATOM 623 C C . GLN A 1 83 ? -29.549 -0.270 11.821 1.00 92.69 83 GLN A C 1
ATOM 625 O O . GLN A 1 83 ? -28.762 -0.532 12.725 1.00 92.69 83 GLN A O 1
ATOM 630 N N . LEU A 1 84 ? -29.623 0.945 11.275 1.00 93.69 84 LEU A N 1
ATOM 631 C CA . LEU A 1 84 ? -28.903 2.088 11.830 1.00 93.69 84 LEU A CA 1
ATOM 632 C C . LEU A 1 84 ? -29.430 2.382 13.242 1.00 93.69 84 LEU A C 1
ATOM 634 O O . LEU A 1 84 ? -30.624 2.629 13.406 1.00 93.69 84 LEU A O 1
ATOM 638 N N . HIS A 1 85 ? -28.537 2.372 14.228 1.00 88.19 85 HIS A N 1
ATOM 639 C CA . HIS A 1 85 ? -28.845 2.667 15.630 1.00 88.19 85 HIS A CA 1
ATOM 640 C C . HIS A 1 85 ? -28.460 4.097 15.998 1.00 88.19 85 HIS A C 1
ATOM 642 O O . HIS A 1 85 ? -29.251 4.845 16.561 1.00 88.19 85 HIS A O 1
ATOM 648 N N . ALA A 1 86 ? -27.246 4.499 15.624 1.00 91.19 86 ALA A N 1
ATOM 649 C CA . ALA A 1 86 ? -26.707 5.815 15.929 1.00 91.19 86 ALA A CA 1
ATOM 650 C C . ALA A 1 86 ? -25.766 6.291 14.820 1.00 91.19 86 ALA A C 1
ATOM 652 O O . ALA A 1 86 ? -25.174 5.498 14.092 1.00 91.19 86 ALA A O 1
ATOM 653 N N . SER A 1 87 ? -25.580 7.598 14.700 1.00 92.88 87 SER A N 1
ATOM 654 C CA . SER A 1 87 ? -24.508 8.161 13.883 1.00 92.88 87 SER A CA 1
ATOM 655 C C . SER A 1 87 ? -24.087 9.510 14.420 1.00 92.88 87 SER A C 1
ATOM 657 O O . SER A 1 87 ? -24.905 10.237 14.980 1.00 92.88 87 SER A O 1
ATOM 659 N N . GLY A 1 88 ? -22.825 9.858 14.213 1.00 90.00 88 GLY A N 1
ATOM 660 C CA . GLY A 1 88 ? -22.271 11.103 14.711 1.00 90.00 88 GLY A CA 1
ATOM 661 C C . GLY A 1 88 ? -21.075 11.565 13.901 1.00 90.00 88 GLY A C 1
ATOM 662 O O . GLY A 1 88 ? -20.557 10.869 13.021 1.00 90.00 88 GLY A O 1
ATOM 663 N N . ARG A 1 89 ? -20.640 12.786 14.193 1.00 88.44 89 ARG A N 1
ATOM 664 C CA . ARG A 1 89 ? -19.495 13.414 13.545 1.00 88.44 89 ARG A CA 1
ATOM 665 C C . ARG A 1 89 ? -18.697 14.194 14.579 1.00 88.44 89 ARG A C 1
ATOM 667 O O . ARG A 1 89 ? -19.273 14.921 15.379 1.00 88.44 89 ARG A O 1
ATOM 674 N N . THR A 1 90 ? -17.382 14.043 14.525 1.00 84.88 90 THR A N 1
ATOM 675 C CA . THR A 1 90 ? -16.414 14.894 15.219 1.00 84.88 90 THR A CA 1
ATOM 676 C C . THR A 1 90 ? -15.737 15.816 14.207 1.00 84.88 90 THR A C 1
ATOM 678 O O . THR A 1 90 ? -16.017 15.772 13.002 1.00 84.88 90 THR A O 1
ATOM 681 N N . HIS A 1 91 ? -14.807 16.646 14.669 1.00 74.19 91 HIS A N 1
ATOM 682 C CA . HIS A 1 91 ? -14.084 17.577 13.801 1.00 74.19 91 HIS A CA 1
ATOM 683 C C . HIS A 1 91 ? -13.262 16.891 12.693 1.00 74.19 91 HIS A C 1
ATOM 685 O O . HIS A 1 91 ? -13.024 17.493 11.650 1.00 74.19 91 HIS A O 1
ATOM 691 N N . PHE A 1 92 ? -12.844 15.638 12.882 1.00 74.50 92 PHE A N 1
ATOM 692 C CA . PHE A 1 92 ? -11.936 14.923 11.971 1.00 74.50 92 PHE A CA 1
ATOM 693 C C . PHE A 1 92 ? -12.534 13.634 11.396 1.00 74.50 92 PHE A C 1
ATOM 695 O O . PHE A 1 92 ? -12.098 13.185 10.334 1.00 74.50 92 PHE A O 1
ATOM 702 N N . THR A 1 93 ? -13.554 13.040 12.025 1.00 87.06 93 THR A N 1
ATOM 703 C CA . THR A 1 93 ? -14.174 11.812 11.513 1.00 87.06 93 THR A CA 1
ATOM 704 C C . THR A 1 93 ? -15.695 11.820 11.613 1.00 87.06 93 THR A C 1
ATOM 706 O O . THR A 1 93 ? -16.315 12.664 12.253 1.00 87.06 93 THR A O 1
ATOM 709 N N . ARG A 1 94 ? -16.309 10.876 10.910 1.00 90.94 94 ARG A N 1
ATOM 710 C CA . ARG A 1 94 ? -17.723 10.532 11.014 1.00 90.94 94 ARG A CA 1
ATOM 711 C C . ARG A 1 94 ? -17.809 9.066 11.404 1.00 90.94 94 ARG A C 1
ATOM 713 O O . ARG A 1 94 ? -16.961 8.275 10.993 1.00 90.94 94 ARG A O 1
ATOM 720 N N . TRP A 1 95 ? -18.836 8.708 12.148 1.00 94.44 95 TRP A N 1
ATOM 721 C CA . TRP A 1 95 ? -19.085 7.333 12.534 1.00 94.44 95 TRP A CA 1
ATOM 722 C C . TRP A 1 95 ? -20.570 7.001 12.451 1.00 94.44 95 TRP A C 1
ATOM 724 O O . TRP A 1 95 ? -21.429 7.889 12.460 1.00 94.44 95 TRP A O 1
ATOM 734 N N . TYR A 1 96 ? -20.867 5.711 12.371 1.00 95.19 96 TYR A N 1
ATOM 735 C CA . TYR A 1 96 ? -22.207 5.191 12.598 1.00 95.19 96 TYR A CA 1
ATOM 736 C C . TYR A 1 96 ? -22.146 3.870 13.366 1.00 95.19 96 TYR A C 1
ATOM 738 O O . TYR A 1 96 ? -21.177 3.123 13.245 1.00 95.19 96 TYR A O 1
ATOM 746 N N . GLY A 1 97 ? -23.175 3.617 14.165 1.00 94.19 97 GLY A N 1
ATOM 747 C CA . GLY A 1 97 ? -23.457 2.363 14.848 1.00 94.19 97 GLY A CA 1
ATOM 748 C C . GLY A 1 97 ? -24.669 1.699 14.202 1.00 94.19 97 GLY A C 1
ATOM 749 O O . GLY A 1 97 ? -25.695 2.352 14.001 1.00 94.19 97 GLY A O 1
ATOM 750 N N . ALA A 1 98 ? -24.560 0.424 13.855 1.00 93.44 98 ALA A N 1
ATOM 751 C CA . ALA A 1 98 ? -25.639 -0.360 13.269 1.00 93.44 98 ALA A CA 1
ATOM 752 C C . ALA A 1 98 ? -25.743 -1.736 13.932 1.00 93.44 98 ALA A C 1
ATOM 754 O O . ALA A 1 98 ? -24.741 -2.293 14.371 1.00 93.44 98 ALA A O 1
ATOM 755 N N . GLU A 1 99 ? -26.944 -2.297 13.971 1.00 91.56 99 GLU A N 1
ATOM 756 C CA . GLU A 1 99 ? -27.229 -3.579 14.614 1.00 91.56 99 GLU A CA 1
ATOM 757 C C . GLU A 1 99 ? -27.774 -4.598 13.625 1.00 91.56 99 GLU A C 1
ATOM 759 O O . GLU A 1 99 ? -28.593 -4.270 12.766 1.00 91.56 99 GLU A O 1
ATOM 764 N N . GLY A 1 100 ? -27.336 -5.846 13.758 1.00 87.38 100 GLY A N 1
ATOM 765 C CA . GLY A 1 100 ? -27.847 -6.961 12.966 1.00 87.38 100 GLY A CA 1
ATOM 766 C C . GLY A 1 100 ? -26.863 -8.119 12.896 1.00 87.38 100 GLY A C 1
ATOM 767 O O . GLY A 1 100 ? -25.890 -8.186 13.649 1.00 87.38 100 GLY A O 1
ATOM 768 N N . ILE A 1 101 ? -27.117 -9.042 11.973 1.00 81.56 101 ILE A N 1
ATOM 769 C CA . ILE A 1 101 ? -26.301 -10.245 11.808 1.00 81.56 101 ILE A CA 1
ATOM 770 C C . ILE A 1 101 ? -25.161 -9.948 10.829 1.00 81.56 101 ILE A C 1
ATOM 772 O O . ILE A 1 101 ? -25.361 -9.656 9.641 1.00 81.56 101 ILE A O 1
ATOM 776 N N . VAL A 1 102 ? -23.936 -9.999 11.348 1.00 70.19 102 VAL A N 1
ATOM 777 C CA . VAL A 1 102 ? -22.715 -9.635 10.605 1.00 70.19 102 VAL A CA 1
ATOM 778 C C . VAL A 1 102 ? -21.763 -10.811 10.456 1.00 70.19 102 VAL A C 1
ATOM 780 O O . VAL A 1 102 ? -20.988 -10.839 9.504 1.00 70.19 102 VAL A O 1
ATOM 783 N N . THR A 1 103 ? -21.874 -11.808 11.333 1.00 59.97 103 THR A N 1
ATOM 784 C CA . THR A 1 103 ? -21.127 -13.060 11.259 1.00 59.97 103 THR A CA 1
ATOM 785 C C . THR A 1 103 ? -22.065 -14.204 10.894 1.00 59.97 103 THR A C 1
ATOM 787 O O . THR A 1 103 ? -22.938 -14.576 11.674 1.00 59.97 103 THR A O 1
ATOM 790 N N . GLY A 1 104 ? -21.906 -14.745 9.685 1.00 49.94 104 GLY A N 1
ATOM 791 C CA . GLY A 1 104 ? -22.439 -16.063 9.349 1.00 49.94 104 GLY A CA 1
ATOM 792 C C . GLY A 1 104 ? -21.437 -17.119 9.801 1.00 49.94 104 GLY A C 1
ATOM 793 O O . GLY A 1 104 ? -20.346 -17.210 9.231 1.00 49.94 104 GLY A O 1
ATOM 794 N N . ASP A 1 105 ? -21.769 -17.881 10.836 1.00 41.25 105 ASP A N 1
ATOM 795 C CA . ASP A 1 105 ? -20.905 -18.946 11.335 1.00 41.25 105 ASP A CA 1
ATOM 796 C C . ASP A 1 105 ? -20.965 -20.120 10.365 1.00 41.25 105 ASP A C 1
ATOM 798 O O . ASP A 1 105 ? -21.928 -20.878 10.309 1.00 41.25 105 ASP A O 1
ATOM 802 N N . GLY A 1 106 ? -19.921 -20.270 9.558 1.00 38.91 106 GLY A N 1
ATOM 803 C CA . GLY A 1 106 ? -19.837 -21.394 8.639 1.00 38.91 106 GLY A CA 1
ATOM 804 C C . GLY A 1 106 ? -19.630 -22.749 9.306 1.00 38.91 106 GLY A C 1
ATOM 805 O O . GLY A 1 106 ? -19.744 -23.724 8.588 1.00 38.91 106 GLY A O 1
ATOM 806 N N . HIS A 1 107 ? -19.341 -22.842 10.612 1.00 32.62 107 HIS A N 1
ATOM 807 C CA . HIS A 1 107 ? -19.457 -24.066 11.419 1.00 32.62 107 HIS A CA 1
ATOM 808 C C . HIS A 1 107 ? -19.378 -23.726 12.915 1.00 32.62 107 HIS A C 1
ATOM 810 O O . HIS A 1 107 ? -18.500 -22.976 13.338 1.00 32.62 107 HIS A O 1
ATOM 816 N N . GLY A 1 108 ? -20.288 -24.309 13.700 1.00 29.69 108 GLY A N 1
ATOM 817 C CA . GLY A 1 108 ? -20.436 -24.070 15.130 1.00 29.69 108 GLY A CA 1
ATOM 818 C C . GLY A 1 108 ? -19.152 -24.264 15.936 1.00 29.69 108 GLY A C 1
ATOM 819 O O . GLY A 1 108 ? -18.533 -25.330 15.941 1.00 29.69 108 GLY A O 1
ATOM 820 N N . LEU A 1 109 ? -18.821 -23.241 16.720 1.00 29.58 109 LEU A N 1
ATOM 821 C CA . LEU A 1 109 ? -18.229 -23.475 18.029 1.00 29.58 109 LEU A CA 1
ATOM 822 C C . LEU A 1 109 ? -19.266 -24.260 18.841 1.00 29.58 109 LEU A C 1
ATOM 824 O O . LEU A 1 109 ? -20.445 -23.912 18.834 1.00 29.58 109 LEU A O 1
ATOM 828 N N . ALA A 1 110 ? -18.841 -25.350 19.481 1.00 30.77 110 ALA A N 1
ATOM 829 C CA . ALA A 1 110 ? -19.699 -26.234 20.264 1.00 30.77 110 ALA A CA 1
ATOM 830 C C . ALA A 1 110 ? -20.553 -25.429 21.266 1.00 30.77 110 ALA A C 1
ATOM 832 O O . ALA A 1 110 ? -20.075 -25.043 22.330 1.00 30.77 110 ALA A O 1
ATOM 833 N N . GLY A 1 111 ? -21.802 -25.146 20.891 1.00 34.00 111 GLY A N 1
ATOM 834 C CA . GLY A 1 111 ? -22.700 -24.265 21.635 1.00 34.00 111 GLY A CA 1
ATOM 835 C C . GLY A 1 111 ? -23.859 -23.714 20.804 1.00 34.00 111 GLY A C 1
ATOM 836 O O . GLY A 1 111 ? -24.951 -23.582 21.346 1.00 34.00 111 GLY A O 1
ATOM 837 N N . ASP A 1 112 ? -23.666 -23.470 19.505 1.00 36.69 112 ASP A N 1
ATOM 838 C CA . ASP A 1 112 ? -24.697 -22.826 18.680 1.00 36.69 112 ASP A CA 1
ATOM 839 C C . ASP A 1 112 ? -25.609 -23.859 17.994 1.00 36.69 112 ASP A C 1
ATOM 841 O O . ASP A 1 112 ? -25.217 -24.526 17.033 1.00 36.69 112 ASP A O 1
ATOM 845 N N . ARG A 1 113 ? -26.800 -24.089 18.564 1.00 35.31 113 ARG A N 1
ATOM 846 C CA . ARG A 1 113 ? -27.734 -25.143 18.121 1.00 35.31 113 ARG A CA 1
ATOM 847 C C . ARG A 1 113 ? -28.729 -24.697 17.048 1.00 35.31 113 ARG A C 1
ATOM 849 O O . ARG A 1 113 ? -29.359 -25.574 16.465 1.00 35.31 113 ARG A O 1
ATOM 856 N N . ASP A 1 114 ? -28.829 -23.403 16.736 1.00 39.00 114 ASP A N 1
ATOM 857 C CA . ASP A 1 114 ? -30.007 -22.889 16.016 1.00 39.00 114 ASP A CA 1
ATOM 858 C C . ASP A 1 114 ? -29.722 -22.208 14.664 1.00 39.00 114 ASP A C 1
ATOM 860 O O . ASP A 1 114 ? -30.662 -21.836 13.966 1.00 39.00 114 ASP A O 1
ATOM 864 N N . GLY A 1 115 ? -28.460 -22.075 14.229 1.00 41.22 115 GLY A N 1
ATOM 865 C CA . GLY A 1 115 ? -28.125 -21.592 12.874 1.00 41.22 115 GLY A CA 1
ATOM 866 C C . GLY A 1 115 ? -28.579 -20.156 12.557 1.00 41.22 115 GLY A C 1
ATOM 867 O O . GLY A 1 115 ? -28.564 -19.738 11.398 1.00 41.22 115 GLY A O 1
ATOM 868 N N . LEU A 1 116 ? -28.980 -19.397 13.576 1.00 49.28 116 LEU A N 1
ATOM 869 C CA . LEU A 1 116 ? -29.328 -17.984 13.510 1.00 49.28 116 LEU A CA 1
ATOM 870 C C . LEU A 1 116 ? -28.082 -17.204 13.937 1.00 49.28 116 LEU A C 1
ATOM 872 O O . LEU A 1 116 ? -27.737 -17.210 15.111 1.00 49.28 116 LEU A O 1
ATOM 876 N N . GLY A 1 117 ? -27.376 -16.586 12.983 1.00 58.84 117 GLY A N 1
ATOM 877 C CA . GLY A 1 117 ? -26.121 -15.880 13.264 1.00 58.84 117 GLY A CA 1
ATOM 878 C C . GLY A 1 117 ? -26.232 -14.867 14.413 1.00 58.84 117 GLY A C 1
ATOM 879 O O . GLY A 1 117 ? -27.286 -14.275 14.648 1.00 58.84 117 GLY A O 1
ATOM 880 N N . GLU A 1 118 ? -25.128 -14.663 15.131 1.00 70.81 118 GLU A N 1
ATOM 881 C CA . GLU A 1 118 ? -25.097 -13.832 16.336 1.00 70.81 118 GLU A CA 1
ATOM 882 C C . GLU A 1 118 ? -25.394 -12.352 16.016 1.00 70.81 118 GLU A C 1
ATOM 884 O O . GLU A 1 118 ? -24.780 -11.742 15.132 1.00 70.81 118 GLU A O 1
ATOM 889 N N . MET A 1 119 ? -26.340 -11.759 16.752 1.00 81.12 119 MET A N 1
ATOM 890 C CA . MET A 1 119 ? -26.629 -10.325 16.673 1.00 81.12 119 MET A CA 1
ATOM 891 C C . MET A 1 119 ? -25.437 -9.522 17.197 1.00 81.12 119 MET A C 1
ATOM 893 O O . MET A 1 119 ? -25.048 -9.646 18.360 1.00 81.12 119 MET A O 1
ATOM 897 N N . ALA A 1 120 ? -24.897 -8.652 16.349 1.00 88.12 120 ALA A N 1
ATOM 898 C CA . ALA A 1 120 ? -23.756 -7.810 16.666 1.00 88.12 120 ALA A CA 1
ATOM 899 C C . ALA A 1 120 ? -24.092 -6.327 16.492 1.00 88.12 120 ALA A C 1
ATOM 901 O O . ALA A 1 120 ? -24.905 -5.937 15.650 1.00 88.12 120 ALA A O 1
ATOM 902 N N . HIS A 1 121 ? -23.416 -5.500 17.280 1.00 93.19 121 HIS A N 1
ATOM 903 C CA . HIS A 1 121 ? -23.396 -4.056 17.126 1.00 93.19 121 HIS A CA 1
ATOM 904 C C . HIS A 1 121 ? -22.106 -3.671 16.394 1.00 93.19 121 HIS A C 1
ATOM 906 O O . HIS A 1 121 ? -21.007 -3.921 16.890 1.00 93.19 121 HIS A O 1
ATOM 912 N N . VAL A 1 122 ? -22.222 -3.087 15.206 1.00 94.81 122 VAL A N 1
ATOM 913 C CA . VAL A 1 122 ? -21.089 -2.632 14.396 1.00 94.81 122 VAL A CA 1
ATOM 914 C C . VAL A 1 122 ? -20.953 -1.129 14.509 1.00 94.81 122 VAL A C 1
ATOM 916 O O . VAL A 1 122 ? -21.873 -0.404 14.147 1.00 94.81 122 VAL A O 1
ATOM 919 N N . ILE A 1 123 ? -19.782 -0.661 14.926 1.00 96.44 123 ILE A N 1
ATOM 920 C CA . ILE A 1 123 ? -19.416 0.752 14.874 1.00 96.44 123 ILE A CA 1
ATOM 921 C C . ILE A 1 123 ? -18.386 0.936 13.769 1.00 96.44 123 ILE A C 1
ATOM 923 O O . ILE A 1 123 ? -17.263 0.437 13.859 1.00 96.44 123 ILE A O 1
ATOM 927 N N . ALA A 1 124 ? -18.767 1.670 12.730 1.00 96.31 124 ALA A N 1
ATOM 928 C CA . ALA A 1 124 ? -17.898 2.002 11.616 1.00 96.31 124 ALA A CA 1
ATOM 929 C C . ALA A 1 124 ? -17.358 3.429 11.745 1.00 96.31 124 ALA A C 1
ATOM 931 O O . ALA A 1 124 ? -18.103 4.372 12.018 1.00 96.31 124 ALA A O 1
ATOM 932 N N . LEU A 1 125 ? -16.058 3.590 11.506 1.00 94.88 125 LEU A N 1
ATOM 933 C CA . LEU A 1 125 ? -15.319 4.844 11.638 1.00 94.88 125 LEU A CA 1
ATOM 934 C C . LEU A 1 125 ? -14.729 5.257 10.293 1.00 94.88 125 LEU A C 1
ATOM 936 O O . LEU A 1 125 ? -14.054 4.476 9.616 1.00 94.88 125 LEU A O 1
ATOM 940 N N . ARG A 1 126 ? -14.973 6.506 9.896 1.00 90.81 126 ARG A N 1
ATOM 941 C CA . ARG A 1 126 ? -14.491 7.048 8.625 1.00 90.81 126 ARG A CA 1
ATOM 942 C C . ARG A 1 126 ? -12.985 7.318 8.672 1.00 90.81 126 ARG A C 1
ATOM 944 O O . ARG A 1 126 ? -12.468 7.849 9.655 1.00 90.81 126 ARG A O 1
ATOM 951 N N . GLY A 1 127 ? -12.296 7.037 7.569 1.00 80.88 127 GLY A N 1
ATOM 952 C CA . GLY A 1 127 ? -10.959 7.572 7.324 1.00 80.88 127 GLY A CA 1
ATOM 953 C C . GLY A 1 127 ? -10.963 9.071 6.988 1.00 80.88 127 GLY A C 1
ATOM 954 O O . GLY A 1 127 ? -11.977 9.769 7.081 1.00 80.88 127 GLY A O 1
ATOM 955 N N . VAL A 1 128 ? -9.809 9.571 6.541 1.00 70.19 128 VAL A N 1
ATOM 956 C CA . VAL A 1 128 ? -9.652 10.970 6.112 1.00 70.19 128 VAL A CA 1
ATOM 957 C C . VAL A 1 128 ? -10.453 11.229 4.832 1.00 70.19 128 VAL A C 1
ATOM 959 O O . VAL A 1 128 ? -10.381 10.461 3.871 1.00 70.19 128 VAL A O 1
ATOM 962 N N . ALA A 1 129 ? -11.217 12.323 4.801 1.00 64.75 129 ALA A N 1
ATOM 963 C CA . ALA A 1 129 ? -11.967 12.765 3.626 1.00 64.75 129 ALA A CA 1
ATOM 964 C C . ALA A 1 129 ? -11.225 13.909 2.912 1.00 64.75 129 ALA A C 1
ATOM 966 O O . ALA A 1 129 ? -11.492 15.083 3.150 1.00 64.75 129 ALA A O 1
ATOM 967 N N . TRP A 1 130 ? -10.307 13.561 2.005 1.00 54.88 130 TRP A N 1
ATOM 968 C CA . TRP A 1 130 ? -9.423 14.512 1.307 1.00 54.88 130 TRP A CA 1
ATOM 969 C C . TRP A 1 130 ? -10.130 15.526 0.389 1.00 54.88 130 TRP A C 1
ATOM 971 O O . TRP A 1 130 ? -9.523 16.514 -0.008 1.00 54.88 130 TRP A O 1
ATOM 981 N N . ARG A 1 131 ? -11.400 15.289 0.029 1.00 48.66 131 ARG A N 1
ATOM 982 C CA . ARG A 1 131 ? -12.162 16.108 -0.934 1.00 48.66 131 ARG A CA 1
ATOM 983 C C . ARG A 1 131 ? -13.085 17.159 -0.302 1.00 48.66 131 ARG A C 1
ATOM 985 O O . ARG A 1 131 ? -13.731 17.888 -1.047 1.00 48.66 131 ARG A O 1
ATOM 992 N N . ASN A 1 132 ? -13.158 17.260 1.028 1.00 50.69 132 ASN A N 1
ATOM 993 C CA . ASN A 1 132 ? -13.997 18.272 1.677 1.00 50.69 132 ASN A CA 1
ATOM 994 C C . ASN A 1 132 ? -13.227 19.583 1.881 1.00 50.69 132 ASN A C 1
ATOM 996 O O . ASN A 1 132 ? -12.168 19.610 2.500 1.00 50.69 132 ASN A O 1
ATOM 1000 N N . GLN A 1 133 ? -13.794 20.670 1.357 1.00 40.81 133 GLN A N 1
ATOM 1001 C CA . GLN A 1 133 ? -13.201 22.005 1.241 1.00 40.81 133 GLN A CA 1
ATOM 1002 C C . GLN A 1 133 ? -13.235 22.841 2.536 1.00 40.81 133 GLN A C 1
ATOM 1004 O O . GLN A 1 133 ? -13.271 24.067 2.484 1.00 40.81 133 GLN A O 1
ATOM 1009 N N . GLU A 1 134 ? -13.216 22.213 3.709 1.00 46.31 134 GLU A N 1
ATOM 1010 C CA . GLU A 1 134 ? -13.165 22.955 4.969 1.00 46.31 134 GLU A CA 1
ATOM 1011 C C . GLU A 1 134 ? -11.722 23.066 5.466 1.00 46.31 134 GLU A C 1
ATOM 1013 O O . GLU A 1 134 ? -10.908 22.156 5.309 1.00 46.31 134 GLU A O 1
ATOM 1018 N N . SER A 1 135 ? -11.425 24.187 6.114 1.00 45.22 135 SER A N 1
ATOM 1019 C CA . SER A 1 135 ? -10.192 24.594 6.811 1.00 45.22 135 SER A CA 1
ATOM 1020 C C .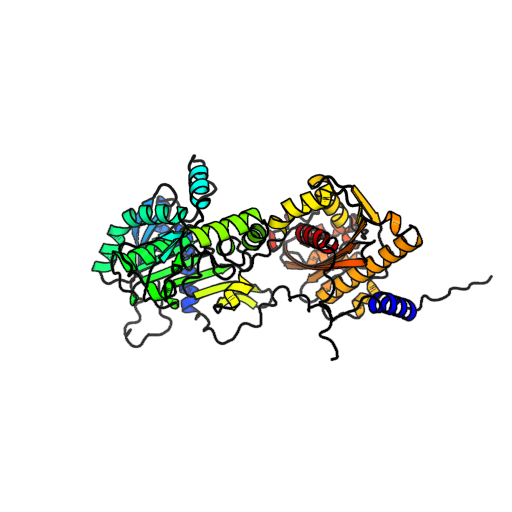 SER A 1 135 ? -9.577 23.572 7.800 1.00 45.22 135 SER A C 1
ATOM 1022 O O . SER A 1 135 ? -8.607 23.875 8.493 1.00 45.22 135 SER A O 1
ATOM 1024 N N . GLN A 1 136 ? -10.113 22.352 7.859 1.00 53.28 136 GLN A N 1
ATOM 1025 C CA . GLN A 1 136 ? -9.824 21.261 8.789 1.00 53.28 136 GLN A CA 1
ATOM 1026 C C . GLN A 1 136 ? -8.661 20.358 8.349 1.00 53.28 136 GLN A C 1
ATOM 1028 O O . GLN A 1 136 ? -8.006 19.772 9.208 1.00 53.28 136 GLN A O 1
ATOM 1033 N N . LEU A 1 137 ? -8.345 20.280 7.047 1.00 60.28 137 LEU A N 1
ATOM 1034 C CA . LEU A 1 137 ? -7.205 19.490 6.547 1.00 60.28 137 LEU A CA 1
ATOM 1035 C C . LEU A 1 137 ? -5.885 19.923 7.199 1.00 60.28 137 LEU A C 1
ATOM 1037 O O . LEU A 1 137 ? -5.072 19.079 7.555 1.00 60.28 137 LEU A O 1
ATOM 1041 N N . PHE A 1 138 ? -5.688 21.226 7.406 1.00 56.66 138 PHE A N 1
ATOM 1042 C CA . PHE A 1 138 ? -4.470 21.754 8.021 1.00 56.66 138 PHE A CA 1
ATOM 1043 C C . PHE A 1 138 ? -4.314 21.337 9.491 1.00 56.66 138 PHE A C 1
ATOM 1045 O O . PHE A 1 138 ? -3.231 20.912 9.881 1.00 56.66 138 PHE A O 1
ATOM 1052 N N . ARG A 1 139 ? -5.387 21.391 10.295 1.00 62.28 139 ARG A N 1
ATOM 1053 C CA . ARG A 1 139 ? -5.357 20.911 11.691 1.00 62.28 139 ARG A CA 1
ATOM 1054 C C . ARG A 1 139 ? -5.125 19.406 11.762 1.00 62.28 139 ARG A C 1
ATOM 1056 O O . ARG A 1 139 ? -4.254 18.966 12.497 1.00 62.28 139 ARG A O 1
ATOM 1063 N N . LEU A 1 140 ? -5.812 18.635 10.919 1.00 63.78 140 LEU A N 1
ATOM 1064 C CA . LEU A 1 140 ? -5.587 17.195 10.809 1.00 63.78 140 LEU A CA 1
ATOM 1065 C C . LEU A 1 140 ? -4.117 16.874 10.484 1.00 63.78 140 LEU A C 1
ATOM 1067 O O . LEU A 1 140 ? -3.539 15.969 11.076 1.00 63.78 140 LEU A O 1
ATOM 1071 N N . TRP A 1 141 ? -3.492 17.636 9.581 1.00 59.72 141 TRP A N 1
ATOM 1072 C CA . TRP A 1 141 ? -2.061 17.522 9.292 1.00 59.72 141 TRP A CA 1
ATOM 1073 C C . TRP A 1 141 ? -1.177 17.868 10.494 1.00 59.72 141 TRP A C 1
ATOM 1075 O O . TRP A 1 141 ? -0.200 17.164 10.734 1.00 59.72 141 TRP A O 1
ATOM 1085 N N . GLN A 1 142 ? -1.503 18.918 11.254 1.00 61.41 142 GLN A N 1
ATOM 1086 C CA . GLN A 1 142 ? -0.782 19.261 12.486 1.00 61.41 142 GLN A CA 1
ATOM 1087 C C . GLN A 1 142 ? -0.869 18.136 13.521 1.00 61.41 142 GLN A C 1
ATOM 1089 O O . GLN A 1 142 ? 0.134 17.796 14.148 1.00 61.41 142 GLN A O 1
ATOM 1094 N N . ASP A 1 143 ? -2.040 17.522 13.663 1.00 63.16 143 ASP A N 1
ATOM 1095 C CA . ASP A 1 143 ? -2.251 16.427 14.601 1.00 63.16 143 ASP A CA 1
ATOM 1096 C C . ASP A 1 143 ? -1.503 15.169 14.161 1.00 63.16 143 ASP A C 1
ATOM 1098 O O . ASP A 1 143 ? -0.734 14.605 14.936 1.00 63.16 143 ASP A O 1
ATOM 1102 N N . LEU A 1 144 ? -1.627 14.769 12.894 1.00 64.56 144 LEU A N 1
ATOM 1103 C CA . LEU A 1 144 ? -0.881 13.634 12.343 1.00 64.56 144 LEU A CA 1
ATOM 1104 C C . LEU A 1 144 ? 0.641 13.862 12.362 1.00 64.56 144 LEU A C 1
ATOM 1106 O O . LEU A 1 144 ? 1.400 12.904 12.469 1.00 64.56 144 LEU A O 1
ATOM 1110 N N . ALA A 1 145 ? 1.110 15.113 12.333 1.00 56.19 145 ALA A N 1
ATOM 1111 C CA . ALA A 1 145 ? 2.526 15.438 12.504 1.00 56.19 145 ALA A CA 1
ATOM 1112 C C . ALA A 1 145 ? 3.026 15.238 13.950 1.00 56.19 145 ALA A C 1
ATOM 1114 O O . ALA A 1 145 ? 4.230 15.081 14.164 1.00 56.19 145 ALA A O 1
ATOM 1115 N N . ARG A 1 146 ? 2.133 15.184 14.950 1.00 63.44 146 ARG A N 1
ATOM 1116 C CA . ARG A 1 146 ? 2.461 14.813 16.340 1.00 63.44 146 ARG A CA 1
ATOM 1117 C C . ARG A 1 146 ? 2.544 13.290 16.477 1.00 63.44 146 ARG A C 1
ATOM 1119 O O . ARG A 1 146 ? 1.789 12.677 17.231 1.00 63.44 146 ARG A O 1
ATOM 1126 N N . PHE A 1 147 ? 3.472 12.682 15.743 1.00 64.75 147 PHE A N 1
ATOM 1127 C CA . PHE A 1 147 ? 3.591 11.226 15.617 1.00 64.75 147 PHE A CA 1
ATOM 1128 C C . PHE A 1 147 ? 4.368 10.528 16.730 1.00 64.75 147 PHE A C 1
ATOM 1130 O O . PHE A 1 147 ? 4.587 9.319 16.660 1.00 64.75 147 PHE A O 1
ATOM 1137 N N . TRP A 1 148 ? 4.790 11.253 17.766 1.00 66.81 148 TRP A N 1
ATOM 1138 C CA . TRP A 1 148 ? 5.513 10.657 18.885 1.00 66.81 148 TRP A CA 1
ATOM 1139 C C . TRP A 1 148 ? 4.562 9.856 19.782 1.00 66.81 148 TRP A C 1
ATOM 1141 O O . TRP A 1 148 ? 3.433 10.302 20.001 1.00 66.81 148 TRP A O 1
ATOM 1151 N N . PRO A 1 149 ? 4.998 8.707 20.327 1.00 78.38 149 PRO A N 1
ATOM 1152 C CA . PRO A 1 149 ? 4.195 7.958 21.280 1.00 78.38 149 PRO A CA 1
ATOM 1153 C C . PRO A 1 149 ? 4.000 8.755 22.572 1.00 78.38 149 PRO A C 1
ATOM 1155 O O . PRO A 1 149 ? 4.969 9.268 23.140 1.00 78.38 149 PRO A O 1
ATOM 1158 N N . ALA A 1 150 ? 2.763 8.822 23.047 1.00 84.44 150 ALA A N 1
ATOM 1159 C CA . ALA A 1 150 ? 2.402 9.335 24.362 1.00 84.44 150 ALA A CA 1
ATOM 1160 C C . ALA A 1 150 ? 1.666 8.247 25.158 1.00 84.44 150 ALA A C 1
ATOM 1162 O O . ALA A 1 150 ? 1.100 7.334 24.547 1.00 84.44 150 ALA A O 1
ATOM 1163 N N . PRO A 1 151 ? 1.691 8.303 26.503 1.00 89.56 151 PRO A N 1
ATOM 1164 C CA . PRO A 1 151 ? 0.969 7.339 27.321 1.00 89.56 151 PRO A CA 1
ATOM 1165 C C . PRO A 1 151 ? -0.521 7.324 26.980 1.00 89.56 151 PRO A C 1
ATOM 1167 O O . PRO A 1 151 ? -1.114 8.373 26.717 1.00 89.56 151 PRO A O 1
ATOM 1170 N N . PHE A 1 152 ? -1.115 6.135 26.954 1.00 93.00 152 PHE A N 1
ATOM 1171 C CA . PHE A 1 152 ? -2.491 5.944 26.517 1.00 93.00 152 PHE A CA 1
ATOM 1172 C C . PHE A 1 152 ? -3.237 5.012 27.467 1.00 93.00 152 PHE A C 1
ATOM 1174 O O . PHE A 1 152 ? -2.781 3.904 27.735 1.00 93.00 152 PHE A O 1
ATOM 1181 N N . ALA A 1 153 ? -4.396 5.465 27.958 1.00 89.50 153 ALA A N 1
ATOM 1182 C CA . ALA A 1 153 ? -5.180 4.770 28.983 1.00 89.50 153 ALA A CA 1
ATOM 1183 C C . ALA A 1 153 ? -4.375 4.430 30.261 1.00 89.50 153 ALA A C 1
ATOM 1185 O O . ALA A 1 153 ? -4.599 3.399 30.898 1.00 89.50 153 ALA A O 1
ATOM 1186 N N . ASP A 1 154 ? -3.434 5.297 30.654 1.00 85.56 154 ASP A N 1
ATOM 1187 C CA . ASP A 1 154 ? -2.639 5.154 31.887 1.00 85.56 154 ASP A CA 1
ATOM 1188 C C . ASP A 1 154 ? -3.519 5.106 33.147 1.00 85.56 154 ASP A C 1
ATOM 1190 O O . ASP A 1 154 ? -3.169 4.462 34.132 1.00 85.56 154 ASP A O 1
ATOM 1194 N N . ASP A 1 155 ? -4.690 5.743 33.102 1.00 85.81 155 ASP A N 1
ATOM 1195 C CA . ASP A 1 155 ? -5.699 5.709 34.161 1.00 85.81 155 ASP A CA 1
ATOM 1196 C C . ASP A 1 155 ? -6.311 4.313 34.377 1.00 85.81 155 ASP A C 1
ATOM 1198 O O . ASP A 1 155 ? -6.849 4.035 35.448 1.00 85.81 155 ASP A O 1
ATOM 1202 N N . ALA A 1 156 ? -6.200 3.428 33.383 1.00 84.44 156 ALA A N 1
ATOM 1203 C CA . ALA A 1 156 ? -6.824 2.108 33.355 1.00 84.44 156 ALA A CA 1
ATOM 1204 C C . ALA A 1 156 ? -5.819 0.956 33.155 1.00 84.44 156 ALA A C 1
ATOM 1206 O O . ALA A 1 156 ? -6.224 -0.184 32.912 1.00 84.44 156 ALA A O 1
ATOM 1207 N N . THR A 1 157 ? -4.513 1.226 33.250 1.00 82.12 157 THR A N 1
ATOM 1208 C CA . THR A 1 157 ? -3.452 0.217 33.118 1.00 82.12 157 THR A CA 1
ATOM 1209 C C . THR A 1 157 ? -2.585 0.126 34.372 1.00 82.12 157 THR A C 1
ATOM 1211 O O . THR A 1 157 ? -2.350 1.094 35.091 1.00 82.12 157 THR A O 1
ATOM 1214 N N . GLU A 1 158 ? -2.097 -1.078 34.668 1.00 80.31 158 GLU A N 1
ATOM 1215 C CA . GLU A 1 158 ? -1.147 -1.299 35.760 1.00 80.31 158 GLU A CA 1
ATOM 1216 C C . GLU A 1 158 ? 0.257 -0.816 35.368 1.00 80.31 158 GLU A C 1
ATOM 1218 O O . GLU A 1 158 ? 0.623 -0.808 34.193 1.00 80.31 158 GLU A O 1
ATOM 1223 N N . LYS A 1 159 ? 1.113 -0.528 36.360 1.00 72.69 159 LYS A N 1
ATOM 1224 C CA . LYS A 1 159 ? 2.496 -0.061 36.127 1.00 72.69 159 LYS A CA 1
ATOM 1225 C C . LYS A 1 159 ? 3.330 -0.975 35.216 1.00 72.69 159 LYS A C 1
ATOM 1227 O O . LYS A 1 159 ? 4.219 -0.484 34.537 1.00 72.69 159 LYS A O 1
ATOM 1232 N N . THR A 1 160 ? 3.051 -2.279 35.184 1.00 73.19 160 THR A N 1
ATOM 1233 C CA . THR A 1 160 ? 3.766 -3.270 34.352 1.00 73.19 160 THR A CA 1
ATOM 1234 C C . THR A 1 160 ? 3.096 -3.528 32.993 1.00 73.19 160 THR A C 1
ATOM 1236 O O . THR A 1 160 ? 3.581 -4.330 32.191 1.00 73.19 160 THR A O 1
ATOM 1239 N N . ALA A 1 161 ? 1.974 -2.863 32.713 1.00 83.19 161 ALA A N 1
ATOM 1240 C CA . ALA A 1 161 ? 1.065 -3.128 31.595 1.00 83.19 161 ALA A CA 1
ATOM 1241 C C . ALA A 1 161 ? 0.704 -1.851 30.825 1.00 83.19 161 ALA A C 1
ATOM 1243 O O . ALA A 1 161 ? -0.418 -1.711 30.349 1.00 83.19 161 ALA A O 1
ATOM 1244 N N . ARG A 1 162 ? 1.622 -0.886 30.760 1.00 87.50 162 ARG A N 1
ATOM 1245 C CA . ARG A 1 162 ? 1.334 0.433 30.193 1.00 87.50 162 ARG A CA 1
ATOM 1246 C C . ARG A 1 162 ? 1.304 0.396 28.668 1.00 87.50 162 ARG A C 1
ATOM 1248 O O . ARG A 1 162 ? 2.066 -0.348 28.043 1.00 87.50 162 ARG A O 1
ATOM 1255 N N . LEU A 1 163 ? 0.448 1.226 28.079 1.00 90.44 163 LEU A N 1
ATOM 1256 C CA . LEU A 1 163 ? 0.313 1.392 26.634 1.00 90.44 163 LEU A CA 1
ATOM 1257 C C . LEU A 1 163 ? 0.765 2.787 26.212 1.00 90.44 163 LEU A C 1
ATOM 1259 O O . LEU A 1 163 ? 0.653 3.758 26.958 1.00 90.44 163 LEU A O 1
ATOM 1263 N N . VAL A 1 164 ? 1.257 2.883 24.984 1.00 89.88 164 VAL A N 1
ATOM 1264 C CA . VAL A 1 164 ? 1.531 4.153 24.316 1.00 89.88 164 VAL A CA 1
ATOM 1265 C C . VAL A 1 164 ? 0.818 4.181 22.976 1.00 89.88 164 VAL A C 1
ATOM 1267 O O . VAL A 1 164 ? 0.698 3.154 22.305 1.00 89.88 164 VAL A O 1
ATOM 1270 N N . ALA A 1 165 ? 0.361 5.357 22.568 1.00 89.62 165 ALA A N 1
ATOM 1271 C CA . ALA A 1 165 ? -0.255 5.550 21.267 1.00 89.62 165 ALA A CA 1
ATOM 1272 C C . ALA A 1 165 ? 0.199 6.855 20.605 1.00 89.62 165 ALA A C 1
ATOM 1274 O O . ALA A 1 165 ? 0.841 7.704 21.225 1.00 89.62 165 ALA A O 1
ATOM 1275 N N . HIS A 1 166 ? -0.098 7.000 19.318 1.00 87.00 166 HIS A N 1
ATOM 1276 C CA . HIS A 1 166 ? 0.271 8.180 18.542 1.00 87.00 166 HIS A CA 1
ATOM 1277 C C . HIS A 1 166 ? -0.380 9.443 19.105 1.00 87.00 166 HIS A C 1
ATOM 1279 O O . HIS A 1 166 ? -1.599 9.572 19.043 1.00 87.00 166 HIS A O 1
ATOM 1285 N N . THR A 1 167 ? 0.427 10.411 19.565 1.00 80.00 167 THR A N 1
ATOM 1286 C CA . THR A 1 167 ? -0.052 11.606 20.294 1.00 80.00 167 THR A CA 1
ATOM 1287 C C . THR A 1 167 ? -1.222 12.296 19.591 1.00 80.00 167 THR A C 1
ATOM 1289 O O . THR A 1 167 ? -2.280 12.464 20.186 1.00 80.00 167 THR A O 1
ATOM 1292 N N . GLY A 1 168 ? -1.084 12.628 18.303 1.00 78.12 168 GLY A N 1
ATOM 1293 C CA . GLY A 1 168 ? -2.179 13.267 17.563 1.00 78.12 168 GLY A CA 1
ATOM 1294 C C . GLY A 1 168 ? -3.446 12.423 17.399 1.00 78.12 168 GLY A C 1
ATOM 1295 O O . GLY A 1 168 ? -4.538 12.972 17.320 1.00 78.12 168 GLY A O 1
ATOM 1296 N N . VAL A 1 169 ? -3.324 11.093 17.363 1.00 88.38 169 VAL A N 1
ATOM 1297 C CA . VAL A 1 169 ? -4.465 10.180 17.201 1.00 88.38 169 VAL A CA 1
ATOM 1298 C C . VAL A 1 169 ? -5.121 9.881 18.553 1.00 88.38 169 VAL A C 1
ATOM 1300 O O . VAL A 1 169 ? -6.312 9.593 18.575 1.00 88.38 169 VAL A O 1
ATOM 1303 N N . ILE A 1 170 ? -4.404 10.009 19.680 1.00 90.25 170 ILE A N 1
ATOM 1304 C CA . ILE A 1 170 ? -4.985 9.897 21.030 1.00 90.25 170 ILE A CA 1
ATOM 1305 C C . ILE A 1 170 ? -6.090 10.933 21.217 1.00 90.25 170 ILE A C 1
ATOM 1307 O O . ILE A 1 170 ? -7.209 10.562 21.548 1.00 90.25 170 ILE A O 1
ATOM 1311 N N . GLU A 1 171 ? -5.800 12.211 20.965 1.00 88.31 171 GLU A N 1
ATOM 1312 C CA . GLU A 1 171 ? -6.778 13.295 21.143 1.00 88.31 171 GLU A CA 1
ATOM 1313 C C . GLU A 1 171 ? -8.029 13.059 20.287 1.00 88.31 171 GLU A C 1
ATOM 1315 O O . GLU A 1 171 ? -9.158 13.203 20.756 1.00 88.31 171 GLU A O 1
ATOM 1320 N N . MET A 1 172 ? -7.824 12.590 19.053 1.00 90.38 172 MET A N 1
ATOM 1321 C CA . MET A 1 172 ? -8.910 12.200 18.160 1.00 90.38 172 MET A CA 1
ATOM 1322 C C . MET A 1 172 ? -9.715 11.005 18.693 1.00 90.38 172 MET A C 1
ATOM 1324 O O . MET A 1 172 ? -10.944 10.995 18.644 1.00 90.38 172 MET A O 1
ATOM 1328 N N . ALA A 1 173 ? -9.038 9.968 19.179 1.00 94.25 173 ALA A N 1
ATOM 1329 C CA . ALA A 1 173 ? -9.696 8.777 19.696 1.00 94.25 173 ALA A CA 1
ATOM 1330 C C . ALA A 1 173 ? -10.507 9.085 20.956 1.00 94.25 173 ALA A C 1
ATOM 1332 O O . ALA A 1 173 ? -11.625 8.598 21.060 1.00 94.25 173 ALA A O 1
ATOM 1333 N N . GLU A 1 174 ? -9.987 9.917 21.858 1.00 93.69 174 GLU A N 1
ATOM 1334 C CA . GLU A 1 174 ? -10.679 10.363 23.071 1.00 93.69 174 GLU A CA 1
ATOM 1335 C C . GLU A 1 174 ? -11.951 11.153 22.729 1.00 93.69 174 GLU A C 1
ATOM 1337 O O . GLU A 1 174 ? -13.031 10.811 23.207 1.00 93.69 174 GLU A O 1
ATOM 1342 N N . GLU A 1 175 ? -11.874 12.140 21.825 1.00 92.56 175 GLU A N 1
ATOM 1343 C CA . GLU A 1 175 ? -13.059 12.903 21.399 1.00 92.56 175 GLU A CA 1
ATOM 1344 C C . GLU A 1 175 ? -14.122 11.989 20.766 1.00 92.56 175 GLU A C 1
ATOM 1346 O O . GLU A 1 175 ? -15.304 12.080 21.101 1.00 92.56 175 GLU A O 1
ATOM 1351 N N . VAL A 1 176 ? -13.724 11.070 19.878 1.00 93.75 176 VAL A N 1
ATOM 1352 C CA . VAL A 1 176 ? -14.673 10.119 19.274 1.00 93.75 176 VAL A CA 1
ATOM 1353 C C . VAL A 1 176 ? -15.237 9.167 20.319 1.00 93.75 176 VAL A C 1
ATOM 1355 O O . VAL A 1 176 ? -16.438 8.893 20.304 1.00 93.75 176 VAL A O 1
ATOM 1358 N N . PHE A 1 177 ? -14.404 8.671 21.228 1.00 95.56 177 PHE A N 1
ATOM 1359 C CA . PHE A 1 177 ? -14.814 7.740 22.266 1.00 95.56 177 PHE A CA 1
ATOM 1360 C C . PHE A 1 177 ? -15.889 8.340 23.168 1.00 95.56 177 PHE A C 1
ATOM 1362 O O . PHE A 1 177 ? -16.875 7.658 23.432 1.00 95.56 177 PHE A O 1
ATOM 1369 N N . GLU A 1 178 ? -15.788 9.615 23.549 1.00 94.38 178 GLU A N 1
ATOM 1370 C CA . GLU A 1 178 ? -16.854 10.288 24.304 1.00 94.38 178 GLU A CA 1
ATOM 1371 C C . GLU A 1 178 ? -18.188 10.294 23.551 1.00 94.38 178 GLU A C 1
ATOM 1373 O O . GLU A 1 178 ? -19.235 10.047 24.149 1.00 94.38 178 GLU A O 1
ATOM 1378 N N . THR A 1 179 ? -18.163 10.498 22.229 1.00 94.19 179 THR A N 1
ATOM 1379 C CA . THR A 1 179 ? -19.389 10.453 21.413 1.00 94.19 179 THR A CA 1
ATOM 1380 C C . THR A 1 179 ? -19.959 9.040 21.257 1.00 94.19 179 THR A C 1
ATOM 1382 O O . THR A 1 179 ? -21.173 8.880 21.147 1.00 94.19 179 THR A O 1
ATOM 1385 N N . LEU A 1 180 ? -19.104 8.012 21.267 1.00 94.50 180 LEU A N 1
ATOM 1386 C CA . LEU A 1 180 ? -19.498 6.605 21.129 1.00 94.50 180 LEU A CA 1
ATOM 1387 C C . LEU A 1 180 ? -19.867 5.941 22.457 1.00 94.50 180 LEU A C 1
ATOM 1389 O O . LEU A 1 180 ? -20.580 4.936 22.457 1.00 94.50 180 LEU A O 1
ATOM 1393 N N . ARG A 1 181 ? -19.381 6.476 23.581 1.00 94.31 181 ARG A N 1
ATOM 1394 C CA . ARG A 1 181 ? -19.504 5.887 24.918 1.00 94.31 181 ARG A CA 1
ATOM 1395 C C . ARG A 1 181 ? -20.939 5.452 25.250 1.00 94.31 181 ARG A C 1
ATOM 1397 O O . ARG A 1 181 ? -21.075 4.305 25.676 1.00 94.31 181 ARG A O 1
ATOM 1404 N N . PRO A 1 182 ? -21.999 6.257 25.011 1.00 92.25 182 PRO A N 1
ATOM 1405 C CA . PRO A 1 182 ? -23.369 5.827 25.298 1.00 92.25 182 PRO A CA 1
ATOM 1406 C C . PRO A 1 182 ? -23.780 4.581 24.501 1.00 92.25 182 PRO A C 1
ATOM 1408 O O . PRO A 1 182 ? -24.294 3.628 25.078 1.00 92.25 182 PRO A O 1
ATOM 1411 N N . SER A 1 183 ? -23.468 4.547 23.200 1.00 90.38 183 SER A N 1
ATOM 1412 C CA . SER A 1 183 ? -23.785 3.418 22.309 1.00 90.38 183 SER A CA 1
ATOM 1413 C C . SER A 1 183 ? -23.021 2.149 22.702 1.00 90.38 183 SER A C 1
ATOM 1415 O O . SER A 1 183 ? -23.566 1.047 22.669 1.00 90.38 183 SER A O 1
ATOM 1417 N N . ILE A 1 184 ? -21.755 2.288 23.113 1.00 93.75 184 ILE A N 1
ATOM 1418 C CA . ILE A 1 184 ? -20.938 1.159 23.586 1.00 93.75 184 ILE A CA 1
ATOM 1419 C C . ILE A 1 184 ? -21.497 0.605 24.904 1.00 93.75 184 ILE A C 1
ATOM 1421 O O . ILE A 1 184 ? -21.590 -0.612 25.068 1.00 93.75 184 ILE A O 1
ATOM 1425 N N . GLN A 1 185 ? -21.888 1.476 25.838 1.00 93.00 185 GLN A N 1
ATOM 1426 C CA . GLN A 1 185 ? -22.467 1.069 27.121 1.00 93.00 185 GLN A CA 1
ATOM 1427 C C . GLN A 1 185 ? -23.833 0.395 26.954 1.00 93.00 185 GLN A C 1
ATOM 1429 O O . GLN A 1 185 ? -24.085 -0.616 27.606 1.00 93.00 185 GLN A O 1
ATOM 1434 N N . GLU A 1 186 ? -24.687 0.902 26.065 1.00 89.56 186 GLU A N 1
ATOM 1435 C CA . GLU A 1 186 ? -25.968 0.274 25.718 1.00 89.56 186 GLU A CA 1
ATOM 1436 C C . GLU A 1 186 ? -25.758 -1.130 25.133 1.00 89.56 186 GLU A C 1
ATOM 1438 O O . GLU A 1 186 ? -26.343 -2.106 25.606 1.00 89.56 186 GLU A O 1
ATOM 1443 N N . CYS A 1 187 ? -24.829 -1.268 24.182 1.00 89.00 187 CYS A N 1
ATOM 1444 C CA . CYS A 1 187 ? -24.457 -2.566 23.624 1.00 89.00 187 CYS A CA 1
ATOM 1445 C C . CYS A 1 187 ? -23.989 -3.544 24.721 1.00 89.00 187 CYS A C 1
ATOM 1447 O O . CYS A 1 187 ? -24.427 -4.697 24.764 1.00 89.00 187 CYS A O 1
ATOM 1449 N N . MET A 1 188 ? -23.170 -3.067 25.664 1.00 88.69 188 MET A N 1
ATOM 1450 C CA . MET A 1 188 ? -22.696 -3.863 26.799 1.00 88.69 188 MET A CA 1
ATOM 1451 C C . MET A 1 188 ? -23.841 -4.337 27.710 1.00 88.69 188 MET A C 1
ATOM 1453 O O . MET A 1 188 ? -23.839 -5.488 28.141 1.00 88.69 188 MET A O 1
ATOM 1457 N N . GLN A 1 189 ? -24.846 -3.492 27.971 1.00 88.12 189 GLN A N 1
ATOM 1458 C CA . GLN A 1 189 ? -26.024 -3.863 28.773 1.00 88.12 189 GLN A CA 1
ATOM 1459 C C . GLN A 1 189 ? -26.828 -4.994 28.127 1.00 88.12 189 GLN A C 1
ATOM 1461 O O . GLN A 1 189 ? -27.360 -5.857 28.822 1.00 88.12 189 GLN A O 1
ATOM 1466 N N . THR A 1 190 ? -26.868 -5.033 26.796 1.00 85.19 190 THR A N 1
ATOM 1467 C CA . THR A 1 190 ? -27.526 -6.112 26.044 1.00 85.19 190 THR A CA 1
ATOM 1468 C C . THR A 1 190 ? -26.669 -7.374 25.891 1.00 85.19 190 THR A C 1
ATOM 1470 O O . THR A 1 190 ? -27.108 -8.325 25.249 1.00 85.19 190 THR A O 1
ATOM 1473 N N . SER A 1 191 ? -25.465 -7.411 26.486 1.00 81.25 191 SER A N 1
ATOM 1474 C CA . SER A 1 191 ? -24.496 -8.517 26.378 1.00 81.25 191 SER A CA 1
ATOM 1475 C C . SER A 1 191 ? -24.191 -8.926 24.932 1.00 81.25 191 SER A C 1
ATOM 1477 O O . SER A 1 191 ? -23.927 -10.097 24.655 1.00 81.25 191 SER A O 1
ATOM 1479 N N . ARG A 1 192 ? -24.256 -7.969 24.002 1.00 83.69 192 ARG A N 1
ATOM 1480 C CA . ARG A 1 192 ? -24.024 -8.209 22.578 1.00 83.69 192 ARG A CA 1
ATOM 1481 C C . ARG A 1 192 ? -22.544 -8.147 22.242 1.00 83.69 192 ARG A C 1
ATOM 1483 O O . ARG A 1 192 ? -21.722 -7.654 23.005 1.00 83.69 192 ARG A O 1
ATOM 1490 N N . LYS A 1 193 ? -22.211 -8.648 21.062 1.00 91.38 193 LYS A N 1
ATOM 1491 C CA . LYS A 1 193 ? -20.884 -8.508 20.478 1.00 91.38 193 LYS A CA 1
ATOM 1492 C C . LYS A 1 193 ? -20.720 -7.114 19.876 1.00 91.38 193 LYS A C 1
ATOM 1494 O O . LYS A 1 193 ? -21.578 -6.671 19.112 1.00 91.38 193 LYS A O 1
ATOM 1499 N N . LEU A 1 194 ? -19.610 -6.448 20.176 1.00 94.94 194 LEU A N 1
ATOM 1500 C CA . LEU A 1 194 ? -19.241 -5.157 19.604 1.00 94.94 194 LEU A CA 1
ATOM 1501 C C . LEU A 1 194 ? -18.126 -5.340 18.573 1.00 94.94 194 LEU A C 1
ATOM 1503 O O . LEU A 1 194 ? -17.034 -5.813 18.892 1.00 94.94 194 LEU A O 1
ATOM 1507 N N . ILE A 1 195 ? -18.401 -4.926 17.339 1.00 96.00 195 ILE A N 1
ATOM 1508 C CA . ILE A 1 195 ? -17.458 -4.963 16.225 1.00 96.00 195 ILE A CA 1
ATOM 1509 C C . ILE A 1 195 ? -17.106 -3.529 15.836 1.00 96.00 195 ILE A C 1
ATOM 1511 O O . ILE A 1 195 ? -17.943 -2.779 15.340 1.00 96.00 195 ILE A O 1
ATOM 1515 N N . LEU A 1 196 ? -15.852 -3.148 16.033 1.00 97.69 196 LEU A N 1
ATOM 1516 C CA . LEU A 1 196 ? -15.306 -1.881 15.562 1.00 97.69 196 LEU A CA 1
ATOM 1517 C C . LEU A 1 196 ? -14.689 -2.083 14.183 1.00 97.69 196 LEU A C 1
ATOM 1519 O O . LEU A 1 196 ? -13.949 -3.040 13.959 1.00 97.69 196 LEU A O 1
ATOM 1523 N N . VAL A 1 197 ? -14.989 -1.198 13.240 1.00 97.44 197 VAL A N 1
ATOM 1524 C CA . VAL A 1 197 ? -14.471 -1.314 11.879 1.00 97.44 197 VAL A CA 1
ATOM 1525 C C . VAL A 1 197 ? -14.074 0.037 11.306 1.00 97.44 197 VAL A C 1
ATOM 1527 O O . VAL A 1 197 ? -14.747 1.046 11.505 1.00 97.44 197 VAL A O 1
ATOM 1530 N N . GLY A 1 198 ? -12.982 0.074 10.556 1.00 95.69 198 GLY A N 1
ATOM 1531 C CA . GLY A 1 198 ? -12.575 1.284 9.858 1.00 95.69 198 GLY A CA 1
ATOM 1532 C C . GLY A 1 198 ? -11.457 1.032 8.864 1.00 95.69 198 GLY A C 1
ATOM 1533 O O . GLY A 1 198 ? -10.805 -0.008 8.881 1.00 95.69 198 GLY A O 1
ATOM 1534 N N . HIS A 1 199 ? -11.219 2.011 8.001 1.00 91.62 199 HIS A N 1
ATOM 1535 C CA . HIS A 1 199 ? -10.102 1.976 7.065 1.00 91.62 199 HIS A CA 1
ATOM 1536 C C . HIS A 1 199 ? -9.235 3.228 7.200 1.00 91.62 199 HIS A C 1
ATOM 1538 O O . HIS A 1 199 ? -9.715 4.278 7.644 1.00 91.62 199 HIS A O 1
ATOM 1544 N N . SER A 1 200 ? -7.959 3.147 6.810 1.00 88.00 200 SER A N 1
ATOM 1545 C CA . SER A 1 200 ? -7.002 4.256 6.963 1.00 88.00 200 SER A CA 1
ATOM 1546 C C . SER A 1 200 ? -7.018 4.795 8.409 1.00 88.00 200 SER A C 1
ATOM 1548 O O . SER A 1 200 ? -6.987 3.994 9.347 1.00 88.00 200 SER A O 1
ATOM 1550 N N . LEU A 1 201 ? -7.125 6.113 8.624 1.00 88.75 201 LEU A N 1
ATOM 1551 C CA . LEU A 1 201 ? -7.265 6.719 9.959 1.00 88.75 201 LEU A CA 1
ATOM 1552 C C . LEU A 1 201 ? -8.451 6.153 10.762 1.00 88.75 201 LEU A C 1
ATOM 1554 O O . LEU A 1 201 ? -8.342 5.994 11.972 1.00 88.75 201 LEU A O 1
ATOM 1558 N N . GLY A 1 202 ? -9.560 5.802 10.107 1.00 93.06 202 GLY A N 1
ATOM 1559 C CA . GLY A 1 202 ? -10.742 5.255 10.774 1.00 93.06 202 GLY A CA 1
ATOM 1560 C C . GLY A 1 202 ? -10.458 3.920 11.459 1.00 93.06 202 GLY A C 1
ATOM 1561 O O . GLY A 1 202 ? -10.931 3.690 12.565 1.00 93.06 202 GLY A O 1
ATOM 1562 N N . GLY A 1 203 ? -9.632 3.063 10.851 1.00 94.75 203 GLY A N 1
ATOM 1563 C CA . GLY A 1 203 ? -9.222 1.805 11.483 1.00 94.75 203 GLY A CA 1
ATOM 1564 C C . GLY A 1 203 ? -8.183 2.000 12.593 1.00 94.75 203 GLY A C 1
ATOM 1565 O O . GLY A 1 203 ? -8.236 1.297 13.595 1.00 94.75 203 GLY A O 1
ATOM 1566 N N . ALA A 1 204 ? -7.312 3.012 12.494 1.00 93.56 204 ALA A N 1
ATOM 1567 C CA . ALA A 1 204 ? -6.436 3.391 13.608 1.00 93.56 204 ALA A CA 1
ATOM 1568 C C . ALA A 1 204 ? -7.250 3.861 14.828 1.00 93.56 204 ALA A C 1
ATOM 1570 O O . ALA A 1 204 ? -7.011 3.413 15.949 1.00 93.56 204 ALA A O 1
ATOM 1571 N N . LEU A 1 205 ? -8.274 4.693 14.599 1.00 95.81 205 LEU A N 1
ATOM 1572 C CA . LEU A 1 205 ? -9.230 5.089 15.635 1.00 95.81 205 LEU A CA 1
ATOM 1573 C C . LEU A 1 205 ? -10.007 3.882 16.172 1.00 95.81 205 LEU A C 1
ATOM 1575 O O . LEU A 1 205 ? -10.187 3.783 17.380 1.00 95.81 205 LEU A O 1
ATOM 1579 N N . ALA A 1 206 ? -10.414 2.941 15.313 1.00 97.31 206 ALA A N 1
ATOM 1580 C CA . ALA A 1 206 ? -11.122 1.727 15.725 1.00 97.31 206 ALA A CA 1
ATOM 1581 C C . ALA A 1 206 ? -10.308 0.895 16.727 1.00 97.31 206 ALA A C 1
ATOM 1583 O O . ALA A 1 206 ? -10.858 0.442 17.729 1.00 97.31 206 ALA A O 1
ATOM 1584 N N . VAL A 1 207 ? -8.995 0.748 16.511 1.00 97.25 207 VAL A N 1
ATOM 1585 C CA . VAL A 1 207 ? -8.094 0.069 17.458 1.00 97.25 207 VAL A CA 1
ATOM 1586 C C . VAL A 1 207 ? -8.031 0.813 18.792 1.00 97.25 207 VAL A C 1
ATOM 1588 O O . VAL A 1 207 ? -8.209 0.188 19.834 1.00 97.25 207 VAL A O 1
ATOM 1591 N N . LEU A 1 208 ? -7.848 2.137 18.785 1.00 97.12 208 LEU A N 1
ATOM 1592 C CA . LEU A 1 208 ? -7.778 2.915 20.029 1.00 97.12 208 LEU A CA 1
ATOM 1593 C C . LEU A 1 208 ? -9.115 2.935 20.789 1.00 97.12 208 LEU A C 1
ATOM 1595 O O . LEU A 1 208 ? -9.130 2.800 22.009 1.00 97.12 208 LEU A O 1
ATOM 1599 N N . ILE A 1 209 ? -10.245 3.021 20.088 1.00 97.56 209 ILE A N 1
ATOM 1600 C CA . ILE A 1 209 ? -11.588 2.931 20.680 1.00 97.56 209 ILE A CA 1
ATOM 1601 C C . ILE A 1 209 ? -11.829 1.529 21.253 1.00 97.56 209 ILE A C 1
ATOM 1603 O O . ILE A 1 209 ? -12.393 1.407 22.339 1.00 97.56 209 ILE A O 1
ATOM 1607 N N . CYS A 1 210 ? -11.352 0.474 20.582 1.00 97.62 210 CYS A N 1
ATOM 1608 C CA . CYS A 1 210 ? -11.395 -0.896 21.097 1.00 97.62 210 CYS A CA 1
ATOM 1609 C C . CYS A 1 210 ? -10.606 -1.012 22.406 1.00 97.62 210 CYS A C 1
ATOM 1611 O O . CYS A 1 210 ? -11.085 -1.608 23.371 1.00 97.62 210 CYS A O 1
ATOM 1613 N N . THR A 1 211 ? -9.423 -0.398 22.465 1.00 97.38 211 THR A N 1
ATOM 1614 C CA . THR A 1 211 ? -8.605 -0.313 23.680 1.00 97.38 211 THR A CA 1
ATOM 1615 C C . THR A 1 211 ? -9.333 0.424 24.805 1.00 97.38 211 THR A C 1
ATOM 1617 O O . THR A 1 211 ? -9.394 -0.092 25.921 1.00 97.38 211 THR A O 1
ATOM 1620 N N . LEU A 1 212 ? -9.938 1.583 24.532 1.00 97.44 212 LEU A N 1
ATOM 1621 C CA . LEU A 1 212 ? -10.682 2.354 25.536 1.00 97.44 212 LEU A CA 1
ATOM 1622 C C . LEU A 1 212 ? -11.921 1.605 26.040 1.00 97.44 212 LEU A C 1
ATOM 1624 O O . LEU A 1 212 ? -12.145 1.536 27.249 1.00 97.44 212 LEU A O 1
ATOM 1628 N N . ALA A 1 213 ? -12.685 0.970 25.147 1.00 96.75 213 ALA A N 1
ATOM 1629 C CA . ALA A 1 213 ? -13.816 0.125 25.525 1.00 96.75 213 ALA A CA 1
ATOM 1630 C C . ALA A 1 213 ? -13.365 -1.039 26.422 1.00 96.75 213 ALA A C 1
ATOM 1632 O O . ALA A 1 213 ? -13.978 -1.312 27.457 1.00 96.75 213 ALA A O 1
ATOM 1633 N N . ARG A 1 214 ? -12.249 -1.691 26.075 1.00 96.00 214 ARG A N 1
ATOM 1634 C CA . ARG A 1 214 ? -11.702 -2.805 26.850 1.00 96.00 214 ARG A CA 1
ATOM 1635 C C . ARG A 1 214 ? -11.214 -2.383 28.236 1.00 96.00 214 ARG A C 1
ATOM 1637 O O . ARG A 1 214 ? -11.455 -3.115 29.198 1.00 96.00 214 ARG A O 1
ATOM 1644 N N . LEU A 1 215 ? -10.498 -1.265 28.334 1.00 95.25 215 LEU A N 1
ATOM 1645 C CA . LEU A 1 215 ? -9.790 -0.868 29.554 1.00 95.25 215 LEU A CA 1
ATOM 1646 C C . LEU A 1 215 ? -10.635 0.009 30.480 1.00 95.25 215 LEU A C 1
ATOM 1648 O O . LEU A 1 215 ? -10.680 -0.271 31.673 1.00 95.25 215 LEU A O 1
ATOM 1652 N N . ARG A 1 216 ? -11.339 1.016 29.950 1.00 95.12 216 ARG A N 1
ATOM 1653 C CA . ARG A 1 216 ? -12.118 1.969 30.761 1.00 95.12 216 ARG A CA 1
ATOM 1654 C C . ARG A 1 216 ? -13.562 1.546 30.995 1.00 95.12 216 ARG A C 1
ATOM 1656 O O . ARG A 1 216 ? -14.119 1.855 32.040 1.00 95.12 216 ARG A O 1
ATOM 1663 N N . LEU A 1 217 ? -14.182 0.861 30.030 1.00 94.81 217 LEU A N 1
ATOM 1664 C CA . LEU A 1 217 ? -15.554 0.347 30.184 1.00 94.81 217 LEU A CA 1
ATOM 1665 C C . LEU A 1 217 ? -15.588 -1.123 30.600 1.00 94.81 217 LEU A C 1
ATOM 1667 O O . LEU A 1 217 ? -16.666 -1.662 30.819 1.00 94.81 217 LEU A O 1
ATOM 1671 N N . HIS A 1 218 ? -14.420 -1.763 30.710 1.00 94.31 218 HIS A N 1
ATOM 1672 C CA . HIS A 1 218 ? -14.279 -3.179 31.042 1.00 94.31 218 HIS A CA 1
ATOM 1673 C C . HIS A 1 218 ? -15.101 -4.105 30.133 1.00 94.31 218 HIS A C 1
ATOM 1675 O O . HIS A 1 218 ? -15.556 -5.163 30.568 1.00 94.31 218 HIS A O 1
ATOM 1681 N N . TYR A 1 219 ? -15.262 -3.725 28.861 1.00 95.50 219 TYR A N 1
ATOM 1682 C CA . TYR A 1 219 ? -16.024 -4.516 27.902 1.00 95.50 219 TYR A CA 1
ATOM 1683 C C . TYR A 1 219 ? -15.394 -5.918 27.759 1.00 95.50 219 TYR A C 1
ATOM 1685 O O . TYR A 1 219 ? -14.166 -6.012 27.604 1.00 95.50 219 TYR A O 1
ATOM 1693 N N . PRO A 1 220 ? -16.176 -7.015 27.819 1.00 94.38 220 PRO A N 1
ATOM 1694 C CA . PRO A 1 220 ? -15.624 -8.366 27.810 1.00 94.38 220 PRO A CA 1
ATOM 1695 C C . PRO A 1 220 ? -14.778 -8.657 26.567 1.00 94.38 220 PRO A C 1
ATOM 1697 O O . PRO A 1 220 ? -15.228 -8.507 25.432 1.00 94.38 220 PRO A O 1
ATOM 1700 N N . ALA A 1 221 ? -13.551 -9.143 26.776 1.00 92.12 221 ALA A N 1
ATOM 1701 C CA . ALA A 1 221 ? -12.604 -9.433 25.695 1.00 92.12 221 ALA A CA 1
ATOM 1702 C C . ALA A 1 221 ? -13.136 -10.450 24.666 1.00 92.12 221 ALA A C 1
ATOM 1704 O O . ALA A 1 221 ? -12.745 -10.404 23.504 1.00 92.12 221 ALA A O 1
ATOM 1705 N N . SER A 1 222 ? -14.024 -11.363 25.075 1.00 89.69 222 SER A N 1
ATOM 1706 C CA . SER A 1 222 ? -14.670 -12.343 24.191 1.00 89.69 222 SER A CA 1
ATOM 1707 C C . SER A 1 222 ? -15.740 -11.743 23.276 1.00 89.69 222 SER A C 1
ATOM 1709 O O . SER A 1 222 ? -16.091 -12.373 22.283 1.00 89.69 222 SER A O 1
ATOM 1711 N N . GLN A 1 223 ? -16.250 -10.553 23.600 1.00 92.12 223 GLN A N 1
ATOM 1712 C CA . GLN A 1 223 ? -17.321 -9.867 22.871 1.00 92.12 223 GLN A CA 1
ATOM 1713 C C . GLN A 1 223 ? -16.812 -8.677 22.047 1.00 92.12 223 GLN A C 1
ATOM 1715 O O . GLN A 1 223 ? -17.592 -8.071 21.320 1.00 92.12 223 GLN A O 1
ATOM 1720 N N . LEU A 1 224 ? -15.522 -8.342 22.133 1.00 94.19 224 LEU A N 1
ATOM 1721 C CA . LEU A 1 224 ? -14.904 -7.296 21.322 1.00 94.19 224 LEU A CA 1
ATOM 1722 C C . LEU A 1 224 ? -14.247 -7.878 20.078 1.00 94.19 224 LEU A C 1
ATOM 1724 O O . LEU A 1 224 ? -13.448 -8.812 20.162 1.00 94.19 224 LEU A O 1
ATOM 1728 N N . GLN A 1 225 ? -14.523 -7.263 18.933 1.00 95.44 225 GLN A N 1
ATOM 1729 C CA . GLN A 1 225 ? -13.760 -7.465 17.710 1.00 95.44 225 GLN A CA 1
ATOM 1730 C C . GLN A 1 225 ? -13.421 -6.130 17.050 1.00 95.44 225 GLN A C 1
ATOM 1732 O O . GLN A 1 225 ? -14.187 -5.172 17.131 1.00 95.44 225 GLN A O 1
ATOM 1737 N N . CYS A 1 226 ? -12.282 -6.072 16.369 1.00 97.06 226 CYS A N 1
ATOM 1738 C CA . CYS A 1 226 ? -11.852 -4.918 15.594 1.00 97.06 226 CYS A CA 1
ATOM 1739 C C . CYS A 1 226 ? -11.339 -5.365 14.223 1.00 97.06 226 CYS A C 1
ATOM 1741 O O . CYS A 1 226 ? -10.561 -6.311 14.124 1.00 97.06 226 CYS A O 1
ATOM 1743 N N . PHE A 1 227 ? -11.775 -4.683 13.169 1.00 97.12 227 PHE A N 1
ATOM 1744 C CA . PHE A 1 227 ? -11.374 -4.948 11.792 1.00 97.12 227 PHE A CA 1
ATOM 1745 C C . PHE A 1 227 ? -10.832 -3.670 11.165 1.00 97.12 227 PHE A C 1
ATOM 1747 O O . PHE A 1 227 ? -11.532 -2.656 11.089 1.00 97.12 227 PHE A O 1
ATOM 1754 N N . THR A 1 228 ? -9.592 -3.715 10.691 1.00 96.38 228 THR A N 1
ATOM 1755 C CA . THR A 1 228 ? -8.940 -2.566 10.061 1.00 96.38 228 THR A CA 1
ATOM 1756 C C . THR A 1 228 ? -8.582 -2.870 8.611 1.00 96.38 228 THR A C 1
ATOM 1758 O O . THR A 1 228 ? -8.247 -4.003 8.267 1.00 96.38 228 THR A O 1
ATOM 1761 N N . TYR A 1 229 ? -8.659 -1.854 7.749 1.00 94.31 229 TYR A N 1
ATOM 1762 C CA . TYR A 1 229 ? -8.329 -1.967 6.326 1.00 94.31 229 TYR A CA 1
ATOM 1763 C C . TYR A 1 229 ? -7.387 -0.835 5.915 1.00 94.31 229 TYR A C 1
ATOM 1765 O O . TYR A 1 229 ? -7.761 0.338 5.962 1.00 94.31 229 TYR A O 1
ATOM 1773 N N . GLY A 1 230 ? -6.158 -1.158 5.515 1.00 88.00 230 GLY A N 1
ATOM 1774 C CA . GLY A 1 230 ? -5.189 -0.142 5.087 1.00 88.00 230 GLY A CA 1
ATOM 1775 C C . GLY A 1 230 ? -4.891 0.910 6.166 1.00 88.00 230 GLY A C 1
ATOM 1776 O O . GLY A 1 230 ? -4.738 2.094 5.868 1.00 88.00 230 GLY A O 1
ATOM 1777 N N . SER A 1 231 ? -4.893 0.507 7.439 1.00 89.94 231 SER A N 1
ATOM 1778 C CA . SER A 1 231 ? -4.756 1.403 8.594 1.00 89.94 231 SER A CA 1
ATOM 1779 C C . SER A 1 231 ? -3.333 1.443 9.158 1.00 89.94 231 SER A C 1
ATOM 1781 O O . SER A 1 231 ? -2.689 0.398 9.222 1.00 89.94 231 SER A O 1
ATOM 1783 N N . PRO A 1 232 ? -2.839 2.619 9.598 1.00 86.31 232 PRO A N 1
ATOM 1784 C CA . PRO A 1 232 ? -1.532 2.731 10.240 1.00 86.31 232 PRO A CA 1
ATOM 1785 C C . PRO A 1 232 ? -1.544 2.108 11.640 1.00 86.31 232 PRO A C 1
ATOM 1787 O O . PRO A 1 232 ? -2.539 2.194 12.363 1.00 86.31 232 PRO A O 1
ATOM 1790 N N . CYS A 1 233 ? -0.406 1.544 12.046 1.00 86.12 233 CYS A N 1
ATOM 1791 C CA . CYS A 1 233 ? -0.185 1.136 13.431 1.00 86.12 233 CYS A CA 1
ATOM 1792 C C . CYS A 1 233 ? 0.014 2.377 14.306 1.00 86.12 233 CYS A C 1
ATOM 1794 O O . CYS A 1 233 ? 0.880 3.203 14.022 1.00 86.12 233 CYS A O 1
ATOM 1796 N N . VAL A 1 234 ? -0.786 2.505 15.366 1.00 88.88 234 VAL A N 1
ATOM 1797 C CA . VAL A 1 234 ? -0.774 3.679 16.260 1.00 88.88 234 VAL A CA 1
ATOM 1798 C C . VAL A 1 234 ? -0.728 3.319 17.742 1.00 88.88 234 VAL A C 1
ATOM 1800 O O . VAL A 1 234 ? -0.787 4.222 18.567 1.00 88.88 234 VAL A O 1
ATOM 1803 N N . LEU A 1 235 ? -0.648 2.031 18.087 1.00 91.44 235 LEU A N 1
ATOM 1804 C CA . LEU A 1 235 ? -0.668 1.516 19.458 1.00 91.44 235 LEU A CA 1
ATOM 1805 C C . LEU A 1 235 ? 0.538 0.597 19.686 1.00 91.44 235 LEU A C 1
ATOM 1807 O O . LEU A 1 235 ? 0.898 -0.173 18.801 1.00 91.44 235 LEU A O 1
ATOM 1811 N N . ALA A 1 236 ? 1.145 0.660 20.866 1.00 87.81 236 ALA A N 1
ATOM 1812 C CA . ALA A 1 236 ? 2.180 -0.267 21.321 1.00 87.81 236 ALA A CA 1
ATOM 1813 C C . ALA A 1 236 ? 2.168 -0.401 22.845 1.00 87.81 236 ALA A C 1
ATOM 1815 O O . ALA A 1 236 ? 1.573 0.420 23.550 1.00 87.81 236 ALA A O 1
ATOM 1816 N N . SER A 1 237 ? 2.855 -1.412 23.372 1.00 86.56 237 SER A N 1
ATOM 1817 C CA . SER A 1 237 ? 3.186 -1.450 24.789 1.00 86.56 237 SER A CA 1
ATOM 1818 C C . SER A 1 237 ? 4.338 -0.498 25.110 1.00 86.56 237 SER A C 1
ATOM 1820 O O . SER A 1 237 ? 5.241 -0.251 24.299 1.00 86.56 237 SER A O 1
ATOM 1822 N N . ALA A 1 238 ? 4.306 0.070 26.314 1.00 80.69 238 ALA A N 1
ATOM 1823 C CA . ALA A 1 238 ? 5.338 0.976 26.801 1.00 80.69 238 ALA A CA 1
ATOM 1824 C C . ALA A 1 238 ? 6.685 0.259 26.997 1.00 80.69 238 ALA A C 1
ATOM 1826 O O . ALA A 1 238 ? 6.745 -0.967 27.124 1.00 80.69 238 ALA A O 1
ATOM 1827 N N . ALA A 1 239 ? 7.777 1.034 27.044 1.00 68.62 239 ALA A N 1
ATOM 1828 C CA . ALA A 1 239 ? 9.152 0.525 27.129 1.00 68.62 239 ALA A CA 1
ATOM 1829 C C . ALA A 1 239 ? 9.353 -0.546 28.207 1.00 68.62 239 ALA A C 1
ATOM 1831 O O . ALA A 1 239 ? 9.950 -1.595 27.978 1.00 68.62 239 ALA A O 1
ATOM 1832 N N . ASP A 1 240 ? 8.820 -0.228 29.373 1.00 68.94 240 ASP A N 1
ATOM 1833 C CA . ASP A 1 240 ? 8.906 -0.947 30.630 1.00 68.94 240 ASP A CA 1
ATOM 1834 C C . ASP A 1 240 ? 7.778 -1.967 30.816 1.00 68.94 240 ASP A C 1
ATOM 1836 O O . ASP A 1 240 ? 7.724 -2.648 31.841 1.00 68.94 240 ASP A O 1
ATOM 1840 N N . SER A 1 241 ? 6.870 -2.088 29.845 1.00 74.00 241 SER A N 1
ATOM 1841 C CA . SER A 1 241 ? 5.863 -3.136 29.874 1.00 74.00 241 SER A CA 1
ATOM 1842 C C . SER A 1 241 ? 6.487 -4.488 29.538 1.00 74.00 241 SER A C 1
ATOM 1844 O O . SER A 1 241 ? 7.259 -4.632 28.591 1.00 74.00 241 SER A O 1
ATOM 1846 N N . THR A 1 242 ? 6.108 -5.509 30.304 1.00 77.38 242 THR A N 1
ATOM 1847 C CA . THR A 1 242 ? 6.514 -6.905 30.079 1.00 77.38 242 THR A CA 1
ATOM 1848 C C . THR A 1 242 ? 5.568 -7.656 29.138 1.00 77.38 242 THR A C 1
ATOM 1850 O O . THR A 1 242 ? 5.773 -8.839 28.869 1.00 77.38 242 THR A O 1
ATOM 1853 N N . ARG A 1 243 ? 4.514 -6.985 28.658 1.00 82.62 243 ARG A N 1
ATOM 1854 C CA . ARG A 1 243 ? 3.441 -7.533 27.822 1.00 82.62 243 ARG A CA 1
ATOM 1855 C C . ARG A 1 243 ? 3.399 -6.789 26.484 1.00 82.62 243 ARG A C 1
ATOM 1857 O O . ARG A 1 243 ? 3.679 -5.597 26.425 1.00 82.62 243 ARG A O 1
ATOM 1864 N N . THR A 1 244 ? 3.033 -7.482 25.412 1.00 86.56 244 THR A N 1
ATOM 1865 C CA . THR A 1 244 ? 2.647 -6.850 24.131 1.00 86.56 244 THR A CA 1
ATOM 1866 C C . THR A 1 244 ? 1.314 -6.117 24.281 1.00 86.56 244 THR A C 1
ATOM 1868 O O . THR A 1 244 ? 0.547 -6.422 25.202 1.00 86.56 244 THR A O 1
ATOM 1871 N N . ALA A 1 245 ? 0.985 -5.194 23.374 1.00 90.00 245 ALA A N 1
ATOM 1872 C CA . ALA A 1 245 ? -0.271 -4.446 23.464 1.00 90.00 245 ALA A CA 1
ATOM 1873 C C . ALA A 1 245 ? -1.503 -5.372 23.544 1.00 90.00 245 ALA A C 1
ATOM 1875 O O . ALA A 1 245 ? -2.359 -5.193 24.408 1.00 90.00 245 ALA A O 1
ATOM 1876 N N . ILE A 1 246 ? -1.562 -6.430 22.725 1.00 91.25 246 ILE A N 1
ATOM 1877 C CA . ILE A 1 246 ? -2.681 -7.389 22.743 1.00 91.25 246 ILE A CA 1
ATOM 1878 C C . ILE A 1 246 ? -2.776 -8.171 24.070 1.00 91.25 246 ILE A C 1
ATOM 1880 O O . ILE A 1 246 ? -3.874 -8.446 24.557 1.00 91.25 246 ILE A O 1
ATOM 1884 N N . GLN A 1 247 ? -1.635 -8.472 24.704 1.00 90.88 247 GLN A N 1
ATOM 1885 C CA . GLN A 1 247 ? -1.580 -9.130 26.014 1.00 90.88 247 GLN A CA 1
ATOM 1886 C C . GLN A 1 247 ? -2.010 -8.199 27.151 1.00 90.88 247 GLN A C 1
ATOM 1888 O O . GLN A 1 247 ? -2.639 -8.664 28.100 1.00 90.88 247 GLN A O 1
ATOM 1893 N N . VAL A 1 248 ? -1.710 -6.899 27.064 1.00 90.88 248 VAL A N 1
ATOM 1894 C CA . VAL A 1 248 ? -2.235 -5.897 28.008 1.00 90.88 248 VAL A CA 1
ATOM 1895 C C . VAL A 1 248 ? -3.762 -5.848 27.939 1.00 90.88 248 VAL A C 1
ATOM 1897 O O . VAL A 1 248 ? -4.422 -5.834 28.974 1.00 90.88 248 VAL A O 1
ATOM 1900 N N . LEU A 1 249 ? -4.334 -5.908 26.732 1.00 92.62 249 LEU A N 1
ATOM 1901 C CA . LEU A 1 249 ? -5.788 -5.940 26.536 1.00 92.62 249 LEU A CA 1
ATOM 1902 C C . LEU A 1 249 ? -6.435 -7.253 27.015 1.00 92.62 249 LEU A C 1
ATOM 1904 O O . LEU A 1 249 ? -7.653 -7.317 27.190 1.00 92.62 249 LEU A O 1
ATOM 1908 N N . GLY A 1 250 ? -5.653 -8.318 27.223 1.00 93.12 250 GLY A N 1
ATOM 1909 C CA . GLY A 1 250 ? -6.175 -9.648 27.546 1.00 93.12 250 GLY A CA 1
ATOM 1910 C C . GLY A 1 250 ? -7.089 -10.202 26.448 1.00 93.12 250 GLY A C 1
ATOM 1911 O O . GLY A 1 250 ? -8.049 -10.912 26.745 1.00 93.12 250 GLY A O 1
ATOM 1912 N N . MET A 1 251 ? -6.832 -9.828 25.193 1.00 92.75 251 MET A N 1
ATOM 1913 C CA . MET A 1 251 ? -7.600 -10.251 24.022 1.00 92.75 251 MET A CA 1
ATOM 1914 C C . MET A 1 251 ? -6.831 -11.321 23.242 1.00 92.75 251 MET A C 1
ATOM 1916 O O . MET A 1 251 ? -5.607 -11.415 23.314 1.00 92.75 251 MET A O 1
ATOM 1920 N N . ARG A 1 252 ? -7.552 -12.146 22.478 1.00 91.25 252 ARG A N 1
ATOM 1921 C CA . ARG A 1 252 ? -6.923 -13.044 21.496 1.00 91.25 252 ARG A CA 1
ATOM 1922 C C . ARG A 1 252 ? -6.456 -12.211 20.303 1.00 91.25 252 ARG A C 1
ATOM 1924 O O . ARG A 1 252 ? -7.184 -11.303 19.912 1.00 91.25 252 ARG A O 1
ATOM 1931 N N . SER A 1 253 ? -5.331 -12.557 19.673 1.00 87.75 253 SER A N 1
ATOM 1932 C CA . SER A 1 253 ? -4.881 -11.877 18.443 1.00 87.75 253 SER A CA 1
ATOM 1933 C C . SER A 1 253 ? -5.970 -11.859 17.372 1.00 87.75 253 SER A C 1
ATOM 1935 O O . SER A 1 253 ? -6.236 -10.814 16.790 1.00 87.75 253 SER A O 1
ATOM 1937 N N . ALA A 1 254 ? -6.727 -12.957 17.259 1.00 88.44 254 ALA A N 1
ATOM 1938 C CA . ALA A 1 254 ? -7.835 -13.073 16.323 1.00 88.44 254 ALA A CA 1
ATOM 1939 C C . ALA A 1 254 ? -8.997 -12.082 16.546 1.00 88.44 254 ALA A C 1
ATOM 1941 O O . ALA A 1 254 ? -9.825 -11.905 15.654 1.00 88.44 254 ALA A O 1
ATOM 1942 N N . ALA A 1 255 ? -9.079 -11.430 17.709 1.00 91.69 255 ALA A N 1
ATOM 1943 C CA . ALA A 1 255 ? -10.083 -10.403 17.967 1.00 91.69 255 ALA A CA 1
ATOM 1944 C C . ALA A 1 255 ? -9.786 -9.089 17.225 1.00 91.69 255 ALA A C 1
ATOM 1946 O O . ALA A 1 255 ? -10.703 -8.296 17.035 1.00 91.69 255 ALA A O 1
ATOM 1947 N N . ILE A 1 256 ? -8.543 -8.854 16.794 1.00 95.00 256 ILE A N 1
ATOM 1948 C CA . ILE A 1 256 ? -8.162 -7.683 15.998 1.00 95.00 256 ILE A CA 1
ATOM 1949 C C . ILE A 1 256 ? -7.582 -8.183 14.673 1.00 95.00 256 ILE A C 1
ATOM 1951 O O . ILE A 1 256 ? -6.540 -8.827 14.651 1.00 95.00 256 ILE A O 1
ATOM 1955 N N . GLN A 1 257 ? -8.285 -7.929 13.574 1.00 95.00 257 GLN A N 1
ATOM 1956 C CA . GLN A 1 257 ? -7.942 -8.407 12.234 1.00 95.00 257 GLN A CA 1
ATOM 1957 C C . GLN A 1 257 ? -7.542 -7.215 11.360 1.00 95.00 257 GLN A C 1
ATOM 1959 O O . GLN A 1 257 ? -8.363 -6.334 11.092 1.00 95.00 257 GLN A O 1
ATOM 1964 N N . ASN A 1 258 ? -6.293 -7.183 10.902 1.00 94.62 258 ASN A N 1
ATOM 1965 C CA . ASN A 1 258 ? -5.754 -6.088 10.098 1.00 94.62 258 ASN A CA 1
ATOM 1966 C C . ASN A 1 258 ? -5.553 -6.544 8.655 1.00 94.62 258 ASN A C 1
ATOM 1968 O O . ASN A 1 258 ? -4.749 -7.433 8.396 1.00 94.62 258 ASN A O 1
ATOM 1972 N N . PHE A 1 259 ? -6.247 -5.926 7.705 1.00 93.88 259 PHE A N 1
ATOM 1973 C CA . PHE A 1 259 ? -6.146 -6.247 6.284 1.00 93.88 259 PHE A CA 1
ATOM 1974 C C . PHE A 1 259 ? -5.338 -5.177 5.552 1.00 93.88 259 PHE A C 1
ATOM 1976 O O . PHE A 1 259 ? -5.692 -3.995 5.556 1.00 93.88 259 PHE A O 1
ATOM 1983 N N . VAL A 1 260 ? -4.252 -5.585 4.899 1.00 89.50 260 VAL A N 1
ATOM 1984 C CA . VAL A 1 260 ? -3.285 -4.681 4.263 1.00 89.50 260 VAL A CA 1
ATOM 1985 C C . VAL A 1 260 ? -3.099 -5.061 2.803 1.00 89.50 260 VAL A C 1
ATOM 1987 O O . VAL A 1 260 ? -2.873 -6.225 2.501 1.00 89.50 260 VAL A O 1
ATOM 1990 N N . LEU A 1 261 ? -3.165 -4.098 1.881 1.00 82.06 261 LEU A N 1
ATOM 1991 C CA . LEU A 1 261 ? -2.869 -4.368 0.471 1.00 82.06 261 LEU A CA 1
ATOM 1992 C C . LEU A 1 261 ? -1.351 -4.417 0.224 1.00 82.06 261 LEU A C 1
ATOM 1994 O O . LEU A 1 261 ? -0.583 -3.658 0.824 1.00 82.06 261 LEU A O 1
ATOM 1998 N N . GLU A 1 262 ? -0.929 -5.254 -0.730 1.00 68.31 262 GLU A N 1
ATOM 1999 C CA . GLU A 1 262 ? 0.479 -5.480 -1.120 1.00 68.31 262 GLU A CA 1
ATOM 2000 C C . GLU A 1 262 ? 1.270 -4.209 -1.468 1.00 68.31 262 GLU A C 1
ATOM 2002 O O . GLU A 1 262 ? 2.494 -4.233 -1.401 1.00 68.31 262 GLU A O 1
ATOM 2007 N N . ASN A 1 263 ? 0.613 -3.086 -1.766 1.00 62.22 263 ASN A N 1
ATOM 2008 C CA . ASN A 1 263 ? 1.269 -1.806 -2.052 1.00 62.22 263 ASN A CA 1
ATOM 2009 C C . ASN A 1 263 ? 0.664 -0.626 -1.274 1.00 62.22 263 ASN A C 1
ATOM 2011 O O . ASN A 1 263 ? 0.809 0.517 -1.697 1.00 62.22 263 ASN A O 1
ATOM 2015 N N . ASP A 1 264 ? -0.040 -0.874 -0.164 1.00 67.50 264 ASP A N 1
ATOM 2016 C CA . ASP A 1 264 ? -0.607 0.211 0.643 1.00 67.50 264 ASP A CA 1
ATOM 2017 C C . ASP A 1 264 ? 0.486 0.913 1.466 1.00 67.50 264 ASP A C 1
ATOM 2019 O O . ASP A 1 264 ? 1.072 0.273 2.346 1.00 67.50 264 ASP A O 1
ATOM 2023 N N . PRO A 1 265 ? 0.775 2.206 1.228 1.00 60.22 265 PRO A N 1
ATOM 2024 C CA . PRO A 1 265 ? 1.784 2.931 1.991 1.00 60.22 265 PRO A CA 1
ATOM 2025 C C . PRO A 1 265 ? 1.318 3.293 3.410 1.00 60.22 265 PRO A C 1
ATOM 2027 O O . PRO A 1 265 ? 2.156 3.557 4.272 1.00 60.22 265 PRO A O 1
ATOM 2030 N N . ILE A 1 266 ? 0.009 3.318 3.681 1.00 64.75 266 ILE A N 1
ATOM 2031 C CA . ILE A 1 266 ? -0.546 3.865 4.926 1.00 64.75 266 ILE A CA 1
ATOM 2032 C C . ILE A 1 266 ? -0.252 2.973 6.145 1.00 64.75 266 ILE A C 1
ATOM 2034 O O . ILE A 1 266 ? 0.278 3.501 7.124 1.00 64.75 266 ILE A O 1
ATOM 2038 N N . PRO A 1 267 ? -0.487 1.644 6.118 1.00 60.06 267 PRO A N 1
ATOM 2039 C CA . PRO A 1 267 ? -0.079 0.736 7.198 1.00 60.06 267 PRO A CA 1
ATOM 2040 C C . PRO A 1 267 ? 1.415 0.762 7.513 1.00 60.06 267 PRO A C 1
ATOM 2042 O O . PRO A 1 267 ? 1.828 0.407 8.615 1.00 60.06 267 PRO A O 1
ATOM 2045 N N . ARG A 1 268 ? 2.221 1.187 6.538 1.00 67.75 268 ARG A N 1
ATOM 2046 C CA . ARG A 1 268 ? 3.681 1.113 6.572 1.00 67.75 268 ARG A CA 1
ATOM 2047 C C . ARG A 1 268 ? 4.332 2.382 7.111 1.00 67.75 268 ARG A 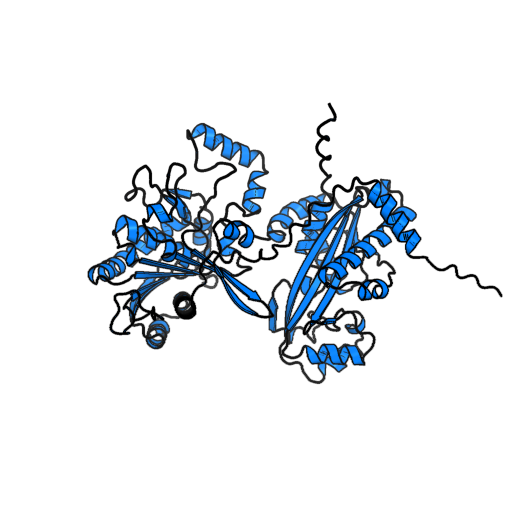C 1
ATOM 2049 O O . ARG A 1 268 ? 5.408 2.300 7.695 1.00 67.75 268 ARG A O 1
ATOM 2056 N N . ALA A 1 269 ? 3.655 3.527 6.982 1.00 57.19 269 ALA A N 1
ATOM 2057 C CA . ALA A 1 269 ? 4.166 4.869 7.278 1.00 57.19 269 ALA A CA 1
ATOM 2058 C C . ALA A 1 269 ? 4.563 5.132 8.748 1.00 57.19 269 ALA A C 1
ATOM 2060 O O . ALA A 1 269 ? 4.988 6.236 9.069 1.00 57.19 269 ALA A O 1
ATOM 2061 N N . MET A 1 270 ? 4.426 4.154 9.648 1.00 59.38 270 MET A N 1
ATOM 2062 C CA . MET A 1 270 ? 4.740 4.275 11.079 1.00 59.38 270 MET A CA 1
ATOM 2063 C C . MET A 1 270 ? 5.398 3.001 11.656 1.00 59.38 270 MET A C 1
ATOM 2065 O O . MET A 1 270 ? 5.460 2.821 12.876 1.00 59.38 270 MET A O 1
ATOM 2069 N N . LEU A 1 271 ? 5.900 2.109 10.789 1.00 56.69 271 LEU A N 1
ATOM 2070 C CA . LEU A 1 271 ? 6.652 0.911 11.182 1.00 56.69 271 LEU A CA 1
ATOM 2071 C C . LEU A 1 271 ? 8.134 1.240 11.425 1.00 56.69 271 LEU A C 1
ATOM 2073 O O . LEU A 1 271 ? 8.698 2.151 10.828 1.00 56.69 271 LEU A O 1
ATOM 2077 N N . SER A 1 272 ? 8.813 0.466 12.278 1.00 47.00 272 SER A N 1
ATOM 2078 C CA . SER A 1 272 ? 10.245 0.681 12.584 1.00 47.00 272 SER A CA 1
ATOM 2079 C C . SER A 1 272 ? 11.190 0.381 11.420 1.00 47.00 272 SER A C 1
ATOM 2081 O O . SER A 1 272 ? 12.333 0.842 11.423 1.00 47.00 272 SER A O 1
ATOM 2083 N N . VAL A 1 273 ? 10.690 -0.385 10.450 1.00 43.59 273 VAL A N 1
ATOM 2084 C CA . VAL A 1 273 ? 11.343 -0.701 9.180 1.00 43.59 273 VAL A CA 1
ATOM 2085 C C . VAL A 1 273 ? 11.087 0.337 8.104 1.00 43.59 273 VAL A C 1
ATOM 2087 O O . VAL A 1 273 ? 11.602 0.179 7.006 1.00 43.59 273 VAL A O 1
ATOM 2090 N N . ASP A 1 274 ? 10.340 1.408 8.400 1.00 52.44 274 ASP A N 1
ATOM 2091 C CA . ASP A 1 274 ? 10.206 2.518 7.467 1.00 52.44 274 ASP A CA 1
ATOM 2092 C C . ASP A 1 274 ? 11.606 3.089 7.151 1.00 52.44 274 ASP A C 1
ATOM 2094 O O . ASP A 1 274 ? 12.308 3.579 8.049 1.00 52.44 274 ASP A O 1
ATOM 2098 N N . PRO A 1 275 ? 12.051 3.043 5.887 1.00 45.00 275 PRO A N 1
ATOM 2099 C CA . PRO A 1 275 ? 13.375 3.517 5.520 1.00 45.00 275 PRO A CA 1
ATOM 2100 C C . PRO A 1 275 ? 13.582 5.014 5.785 1.00 45.00 275 PRO A C 1
ATOM 2102 O O . PRO A 1 275 ? 14.723 5.435 5.954 1.00 45.00 275 PRO A O 1
ATOM 2105 N N . SER A 1 276 ? 12.526 5.829 5.870 1.00 47.25 276 SER A N 1
ATOM 2106 C CA . SER A 1 276 ? 12.612 7.243 6.276 1.00 47.25 276 SER A CA 1
ATOM 2107 C C . SER A 1 276 ? 12.962 7.367 7.755 1.00 47.25 276 SER A C 1
ATOM 2109 O O . SER A 1 276 ? 13.807 8.188 8.114 1.00 47.25 276 SER A O 1
ATOM 2111 N N . PHE A 1 277 ? 12.403 6.507 8.609 1.00 50.91 277 PHE A N 1
ATOM 2112 C CA . PHE A 1 277 ? 12.804 6.382 10.011 1.00 50.91 277 PHE A CA 1
ATOM 2113 C C . PHE A 1 277 ? 14.251 5.874 10.145 1.00 50.91 277 PHE A C 1
ATOM 2115 O O . PHE A 1 277 ? 15.029 6.417 10.932 1.00 50.91 277 PHE A O 1
ATOM 2122 N N . VAL A 1 278 ? 14.662 4.894 9.332 1.00 49.16 278 VAL A N 1
ATOM 2123 C CA . VAL A 1 278 ? 16.058 4.405 9.275 1.00 49.16 278 VAL A CA 1
ATOM 2124 C C . VAL A 1 278 ? 17.024 5.476 8.745 1.00 49.16 278 VAL A C 1
ATOM 2126 O O . VAL A 1 278 ? 18.145 5.595 9.235 1.00 49.16 278 VAL A O 1
ATOM 2129 N N . TYR A 1 279 ? 16.603 6.289 7.779 1.00 43.12 279 TYR A N 1
ATOM 2130 C CA . TYR A 1 279 ? 17.379 7.394 7.217 1.00 43.12 279 TYR A CA 1
ATOM 2131 C C . TYR A 1 279 ? 17.524 8.556 8.205 1.00 43.12 279 TYR A C 1
ATOM 2133 O O . TYR A 1 279 ? 18.628 9.066 8.386 1.00 43.12 279 TYR A O 1
ATOM 2141 N N . LEU A 1 280 ? 16.453 8.926 8.915 1.00 48.53 280 LEU A N 1
ATOM 2142 C CA . LEU A 1 280 ? 16.496 9.923 9.990 1.00 48.53 280 LEU A CA 1
ATOM 2143 C C . LEU A 1 280 ? 17.499 9.532 11.088 1.00 48.53 280 LEU A C 1
ATOM 2145 O O . LEU A 1 280 ? 18.210 10.400 11.591 1.00 48.53 280 LEU A O 1
ATOM 2149 N N . LYS A 1 281 ? 17.640 8.231 11.391 1.00 49.16 281 LYS A N 1
ATOM 2150 C CA . LYS A 1 281 ? 18.666 7.712 12.318 1.00 49.16 281 LYS A CA 1
ATOM 2151 C C . LYS A 1 281 ? 20.112 7.934 11.846 1.00 49.16 281 LYS A C 1
ATOM 2153 O O . LYS A 1 281 ? 21.010 7.874 12.678 1.00 49.16 281 LYS A O 1
ATOM 2158 N N . ARG A 1 282 ? 20.371 8.180 10.554 1.00 44.19 282 ARG A N 1
ATOM 2159 C CA . ARG A 1 282 ? 21.736 8.391 10.022 1.00 44.19 282 ARG A CA 1
ATOM 2160 C C . ARG A 1 282 ? 22.276 9.802 10.267 1.00 44.19 282 ARG A C 1
ATOM 2162 O O . ARG A 1 282 ? 23.472 10.027 10.102 1.00 44.19 282 ARG A O 1
ATOM 2169 N N . PHE A 1 283 ? 21.428 10.755 10.653 1.00 47.53 283 PHE A N 1
ATOM 2170 C CA . PHE A 1 283 ? 21.884 12.097 11.005 1.00 47.53 283 PHE A CA 1
ATOM 2171 C C . PHE A 1 283 ? 22.413 12.114 12.438 1.00 47.53 283 PHE A C 1
ATOM 2173 O O . PHE A 1 283 ? 21.670 11.863 13.387 1.00 47.53 283 PHE A O 1
ATOM 2180 N N . SER A 1 284 ? 23.683 12.488 12.601 1.00 38.09 284 SER A N 1
ATOM 2181 C CA . SER A 1 284 ? 24.366 12.548 13.900 1.00 38.09 284 SER A CA 1
ATOM 2182 C C . SER A 1 284 ? 23.634 13.411 14.934 1.00 38.09 284 SER A C 1
ATOM 2184 O O . SER A 1 284 ? 23.657 13.087 16.115 1.00 38.09 284 SER A O 1
ATOM 2186 N N . ALA A 1 285 ? 22.928 14.464 14.510 1.00 43.03 285 ALA A N 1
ATOM 2187 C CA . ALA A 1 285 ? 22.109 15.306 15.384 1.00 43.03 285 ALA A CA 1
ATOM 2188 C C . ALA A 1 285 ? 20.853 14.590 15.915 1.00 43.03 285 ALA A C 1
ATOM 2190 O O . ALA A 1 285 ? 20.504 14.752 17.081 1.00 43.03 285 ALA A O 1
ATOM 2191 N N . VAL A 1 286 ? 20.196 13.772 15.087 1.00 46.00 286 VAL A N 1
ATOM 2192 C CA . VAL A 1 286 ? 19.036 12.961 15.490 1.00 46.00 286 VAL A CA 1
ATOM 2193 C C . VAL A 1 286 ? 19.496 11.828 16.399 1.00 46.00 286 VAL A C 1
ATOM 2195 O O . VAL A 1 286 ? 18.901 11.613 17.449 1.00 46.00 286 VAL A O 1
ATOM 2198 N N . GLN A 1 287 ? 20.602 11.166 16.054 1.00 50.00 287 GLN A N 1
ATOM 2199 C CA . GLN A 1 287 ? 21.222 10.156 16.907 1.00 50.00 287 GLN A CA 1
ATOM 2200 C C . GLN A 1 287 ? 21.624 10.744 18.270 1.00 50.00 287 GLN A C 1
ATOM 2202 O O . GLN A 1 287 ? 21.248 10.202 19.302 1.00 50.00 287 GLN A O 1
ATOM 2207 N N . SER A 1 288 ? 22.277 11.909 18.286 1.00 47.41 288 SER A N 1
ATOM 2208 C CA . SER A 1 288 ? 22.675 12.598 19.521 1.00 47.41 288 SER A CA 1
ATOM 2209 C C . SER A 1 288 ? 21.476 13.073 20.341 1.00 47.41 288 SER A C 1
ATOM 2211 O O . SER A 1 288 ? 21.535 13.045 21.562 1.00 47.41 288 SER A O 1
ATOM 2213 N N . LEU A 1 289 ? 20.374 13.487 19.705 1.00 49.38 289 LEU A N 1
ATOM 2214 C CA . LEU A 1 289 ? 19.128 13.853 20.386 1.00 49.38 289 LEU A CA 1
ATOM 2215 C C . LEU A 1 289 ? 18.445 12.631 21.023 1.00 49.38 289 LEU A C 1
ATOM 2217 O O . LEU A 1 289 ? 17.921 12.725 22.134 1.00 49.38 289 LEU A O 1
ATOM 2221 N N . LEU A 1 290 ? 18.458 11.489 20.329 1.00 51.50 290 LEU A N 1
ATOM 2222 C CA . LEU A 1 290 ? 17.933 10.216 20.826 1.00 51.50 290 LEU A CA 1
ATOM 2223 C C . LEU A 1 290 ? 18.779 9.690 21.998 1.00 51.50 290 LEU A C 1
ATOM 2225 O O . LEU A 1 290 ? 18.221 9.367 23.044 1.00 51.50 290 LEU A O 1
ATOM 2229 N N . GLU A 1 291 ? 20.107 9.713 21.868 1.00 51.50 291 GLU A N 1
ATOM 2230 C CA . GLU A 1 291 ? 21.064 9.343 22.922 1.00 51.50 291 GLU A CA 1
ATOM 2231 C C . GLU A 1 291 ? 21.021 10.317 24.115 1.00 51.50 291 GLU A C 1
ATOM 2233 O O . GLU A 1 291 ? 21.134 9.906 25.271 1.00 51.50 291 GLU A O 1
ATOM 2238 N N . PHE A 1 292 ? 20.814 11.615 23.865 1.00 52.94 292 PHE A N 1
ATOM 2239 C CA . PHE A 1 292 ? 20.616 12.627 24.906 1.00 52.94 292 PHE A CA 1
ATOM 2240 C C . PHE A 1 292 ? 19.330 12.364 25.696 1.00 52.94 292 PHE A C 1
ATOM 2242 O O . PHE A 1 292 ? 19.360 12.372 26.925 1.00 52.94 292 PHE A O 1
ATOM 2249 N N . ARG A 1 293 ? 18.210 12.064 25.020 1.00 49.28 293 ARG A N 1
ATOM 2250 C CA . ARG A 1 293 ? 16.946 11.701 25.687 1.00 49.28 293 ARG A CA 1
ATOM 2251 C C . ARG A 1 293 ? 17.060 10.400 26.481 1.00 49.28 293 ARG A C 1
ATOM 2253 O O . ARG A 1 293 ? 16.514 10.336 27.579 1.00 49.28 293 ARG A O 1
ATOM 2260 N N . GLU A 1 294 ? 17.777 9.402 25.966 1.00 49.34 294 GLU A N 1
ATOM 2261 C CA . GLU A 1 294 ? 18.066 8.145 26.672 1.00 49.34 294 GLU A CA 1
ATOM 2262 C C . GLU A 1 294 ? 18.887 8.386 27.952 1.00 49.34 294 GLU A C 1
ATOM 2264 O O . GLU A 1 294 ? 18.580 7.827 29.006 1.00 49.34 294 GLU A O 1
ATOM 2269 N N . ARG A 1 295 ? 19.881 9.284 27.892 1.00 48.91 295 ARG A N 1
ATOM 2270 C CA . ARG A 1 295 ? 20.715 9.669 29.043 1.00 48.91 295 ARG A CA 1
ATOM 2271 C C . ARG A 1 295 ? 19.995 10.521 30.086 1.00 48.91 295 ARG A C 1
ATOM 2273 O O . ARG A 1 295 ? 20.314 10.394 31.264 1.00 48.91 295 ARG A O 1
ATOM 2280 N N . TRP A 1 296 ? 19.075 11.397 29.682 1.00 45.38 296 TRP A N 1
ATOM 2281 C CA . TRP A 1 296 ? 18.490 12.404 30.579 1.00 45.38 296 TRP A CA 1
ATOM 2282 C C . TRP A 1 296 ? 17.161 11.980 31.221 1.00 45.38 296 TRP A C 1
ATOM 2284 O O . TRP A 1 296 ? 16.833 12.459 32.301 1.00 45.38 296 TRP A O 1
ATOM 2294 N N . LEU A 1 297 ? 16.406 11.066 30.598 1.00 44.41 297 LEU A N 1
ATOM 2295 C CA . LEU A 1 297 ? 15.123 10.576 31.132 1.00 44.41 297 LEU A CA 1
ATOM 2296 C C . LEU A 1 297 ? 15.231 9.269 31.939 1.00 44.41 297 LEU A C 1
ATOM 2298 O O . LEU A 1 297 ? 14.229 8.840 32.497 1.00 44.41 297 LEU A O 1
ATOM 2302 N N . GLY A 1 298 ? 16.432 8.688 32.052 1.00 36.66 298 GLY A N 1
ATOM 2303 C CA . GLY A 1 298 ? 16.746 7.589 32.969 1.00 36.66 298 GLY A CA 1
ATOM 2304 C C . GLY A 1 298 ? 16.173 6.222 32.572 1.00 36.66 298 GLY A C 1
ATOM 2305 O O . GLY A 1 298 ? 14.974 6.001 32.636 1.00 36.66 298 GLY A O 1
ATOM 2306 N N . GLY A 1 299 ? 17.066 5.277 32.250 1.00 38.50 299 GLY A N 1
ATOM 2307 C CA . GLY A 1 299 ? 16.823 3.827 32.302 1.00 38.50 299 GLY A CA 1
ATOM 2308 C C . GLY A 1 299 ? 15.802 3.265 31.304 1.00 38.50 299 GLY A C 1
ATOM 2309 O O . GLY A 1 299 ? 14.609 3.263 31.564 1.00 38.50 299 GLY A O 1
ATOM 2310 N N . GLN A 1 300 ? 16.298 2.695 30.198 1.00 44.06 300 GLN A N 1
ATOM 2311 C CA . GLN A 1 300 ? 15.511 1.987 29.171 1.00 44.06 300 GLN A CA 1
ATOM 2312 C C . GLN A 1 300 ? 14.349 2.810 28.599 1.00 44.06 300 GLN A C 1
ATOM 2314 O O . GLN A 1 300 ? 13.180 2.430 28.651 1.00 44.06 300 GLN A O 1
ATOM 2319 N N . ALA A 1 301 ? 14.696 3.956 28.015 1.00 38.69 301 ALA A N 1
ATOM 2320 C CA . ALA A 1 301 ? 13.754 4.768 27.265 1.00 38.69 301 ALA A CA 1
ATOM 2321 C C . ALA A 1 301 ? 13.123 3.958 26.114 1.00 38.69 301 ALA A C 1
ATOM 2323 O O . ALA A 1 301 ? 13.754 3.087 25.520 1.00 38.69 301 ALA A O 1
ATOM 2324 N N . ILE A 1 302 ? 11.888 4.318 25.750 1.00 42.59 302 ILE A N 1
ATOM 2325 C CA . ILE A 1 302 ? 11.071 3.821 24.617 1.00 42.59 302 ILE A CA 1
ATOM 2326 C C . ILE A 1 302 ? 11.842 3.736 23.278 1.00 42.59 302 ILE A C 1
ATOM 2328 O O . ILE A 1 302 ? 11.422 3.052 22.348 1.00 42.59 302 ILE A O 1
ATOM 2332 N N . PHE A 1 303 ? 13.014 4.361 23.207 1.00 44.44 303 PHE A N 1
ATOM 2333 C CA . PHE A 1 303 ? 13.935 4.367 22.088 1.00 44.44 303 PHE A CA 1
ATOM 2334 C C . PHE A 1 303 ? 15.182 3.538 22.405 1.00 44.44 303 PHE A C 1
ATOM 2336 O O . PHE A 1 303 ? 16.083 4.000 23.093 1.00 44.44 303 PHE A O 1
ATOM 2343 N N . SER A 1 304 ? 15.265 2.343 21.822 1.00 43.12 304 SER A N 1
ATOM 2344 C CA . SER A 1 304 ? 16.557 1.735 21.500 1.00 43.12 304 SER A CA 1
ATOM 2345 C C . SER A 1 304 ? 16.677 1.646 19.977 1.00 43.12 304 SER A C 1
ATOM 2347 O O . SER A 1 304 ? 15.651 1.624 19.285 1.00 43.12 304 SER A O 1
ATOM 2349 N N . PRO A 1 305 ? 17.889 1.508 19.413 1.00 39.50 305 PRO A N 1
ATOM 2350 C CA . PRO A 1 305 ? 18.075 1.212 17.990 1.00 39.50 305 PRO A CA 1
ATOM 2351 C C . PRO A 1 305 ? 17.275 -0.011 17.498 1.00 39.50 305 PRO A C 1
ATOM 2353 O O . PRO A 1 305 ? 17.115 -0.177 16.290 1.00 39.50 305 PRO A O 1
ATOM 2356 N N . LYS A 1 306 ? 16.773 -0.837 18.432 1.00 36.16 306 LYS A N 1
ATOM 2357 C CA . LYS A 1 306 ? 16.133 -2.139 18.235 1.00 36.16 306 LYS A CA 1
ATOM 2358 C C . LYS A 1 306 ? 14.616 -2.181 18.531 1.00 36.16 306 LYS A C 1
ATOM 2360 O O . LYS A 1 306 ? 14.061 -3.271 18.464 1.00 36.16 306 LYS A O 1
ATOM 2365 N N . ARG A 1 307 ? 13.930 -1.072 18.877 1.00 40.72 307 ARG A N 1
ATOM 2366 C CA . ARG A 1 307 ? 12.477 -1.069 19.213 1.00 40.72 307 ARG A CA 1
ATOM 2367 C C . ARG A 1 307 ? 11.624 -0.230 18.243 1.00 40.72 307 ARG A C 1
ATOM 2369 O O . ARG A 1 307 ? 12.094 0.777 17.717 1.00 40.72 307 ARG A O 1
ATOM 2376 N N . PHE A 1 308 ? 10.381 -0.670 18.007 1.00 51.66 308 PHE A N 1
ATOM 2377 C CA . PHE A 1 308 ? 9.394 -0.031 17.126 1.00 51.66 308 PHE A CA 1
ATOM 2378 C C . PHE A 1 308 ? 8.736 1.217 17.739 1.00 51.66 308 PHE A C 1
ATOM 2380 O O . PHE A 1 308 ? 8.627 1.311 18.957 1.00 51.66 308 PHE A O 1
ATOM 2387 N N . LEU A 1 309 ? 8.273 2.149 16.889 1.00 63.03 309 LEU A N 1
ATOM 2388 C CA . LEU A 1 309 ? 7.405 3.265 17.302 1.00 63.03 309 LEU A CA 1
ATOM 2389 C C . LEU A 1 309 ? 6.002 2.764 17.698 1.00 63.03 309 LEU A C 1
ATOM 2391 O O . LEU A 1 309 ? 5.493 3.188 18.731 1.00 63.03 309 LEU A O 1
ATOM 2395 N N . TYR A 1 310 ? 5.422 1.841 16.914 1.00 74.81 310 TYR A N 1
ATOM 2396 C CA . TYR A 1 310 ? 4.115 1.211 17.156 1.00 74.81 310 TYR A CA 1
ATOM 2397 C C . TYR A 1 310 ? 4.124 -0.285 16.787 1.00 74.81 310 TYR A C 1
ATOM 2399 O O . TYR A 1 310 ? 4.971 -0.730 16.009 1.00 74.81 310 TYR A O 1
ATOM 2407 N N . GLU A 1 311 ? 3.193 -1.062 17.343 1.00 78.38 311 GLU A N 1
ATOM 2408 C CA . GLU A 1 311 ? 3.050 -2.511 17.146 1.00 78.38 311 GLU A CA 1
ATOM 2409 C C . GLU A 1 311 ? 1.922 -2.835 16.154 1.00 78.38 311 GLU A C 1
ATOM 2411 O O . GLU A 1 311 ? 0.910 -2.136 16.092 1.00 78.38 311 GLU A O 1
ATOM 2416 N N . ASN A 1 312 ? 2.061 -3.948 15.427 1.00 82.38 312 ASN A N 1
ATOM 2417 C CA . ASN A 1 312 ? 0.928 -4.570 14.741 1.00 82.38 312 ASN A CA 1
ATOM 2418 C C . ASN A 1 312 ? 0.104 -5.329 15.786 1.00 82.38 312 ASN A C 1
ATOM 2420 O O . ASN A 1 312 ? 0.503 -6.399 16.247 1.00 82.38 312 ASN A O 1
ATOM 2424 N N . VAL A 1 313 ? -1.015 -4.746 16.211 1.00 88.69 313 VAL A N 1
ATOM 2425 C CA . VAL A 1 313 ? -1.867 -5.331 17.250 1.00 88.69 313 VAL A CA 1
ATOM 2426 C C . VAL A 1 313 ? -2.889 -6.264 16.603 1.00 88.69 313 VAL A C 1
ATOM 2428 O O . VAL A 1 313 ? -3.757 -5.807 15.865 1.00 88.69 313 VAL A O 1
ATOM 2431 N N . GLY A 1 314 ? -2.802 -7.561 16.907 1.00 90.38 314 GLY A N 1
ATOM 2432 C CA . GLY A 1 314 ? -3.691 -8.590 16.359 1.00 90.38 314 GLY A CA 1
ATOM 2433 C C . GLY A 1 314 ? -3.116 -9.329 15.152 1.00 90.38 314 GLY A C 1
ATOM 2434 O O . GLY A 1 314 ? -1.919 -9.257 14.880 1.00 90.38 314 GLY A O 1
ATOM 2435 N N . ASP A 1 315 ? -3.976 -10.056 14.444 1.00 91.88 315 ASP A N 1
ATOM 2436 C CA . ASP A 1 315 ? -3.602 -10.787 13.233 1.00 91.88 315 ASP A CA 1
ATOM 2437 C C . ASP A 1 315 ? -3.480 -9.820 12.046 1.00 91.88 315 ASP A C 1
ATOM 2439 O O . ASP A 1 315 ? -4.256 -8.865 11.921 1.00 91.88 315 ASP A O 1
ATOM 2443 N N . VAL A 1 316 ? -2.522 -10.072 11.153 1.00 90.94 316 VAL A N 1
ATOM 2444 C CA . VAL A 1 316 ? -2.313 -9.283 9.931 1.00 90.94 316 VAL A CA 1
ATOM 2445 C C . VAL A 1 316 ? -2.509 -10.171 8.711 1.00 90.94 316 VAL A C 1
ATOM 2447 O O . VAL A 1 316 ? -1.923 -11.244 8.612 1.00 90.94 316 VAL A O 1
ATOM 2450 N N . HIS A 1 317 ? -3.308 -9.693 7.764 1.00 92.50 317 HIS A N 1
ATOM 2451 C CA . HIS A 1 317 ? -3.648 -10.363 6.517 1.00 92.50 317 HIS A CA 1
ATOM 2452 C C . HIS A 1 317 ? -3.229 -9.502 5.335 1.00 92.50 317 HIS A C 1
ATOM 2454 O O . HIS A 1 317 ? -3.763 -8.412 5.117 1.00 92.50 317 HIS A O 1
ATOM 2460 N N . LEU A 1 318 ? -2.288 -10.007 4.548 1.00 88.19 318 LEU A N 1
ATOM 2461 C CA . LEU A 1 318 ? -1.864 -9.392 3.304 1.00 88.19 318 LEU A CA 1
ATOM 2462 C C . LEU A 1 318 ? -2.847 -9.761 2.194 1.00 88.19 318 LEU A C 1
ATOM 2464 O O . LEU A 1 318 ? -3.017 -10.930 1.853 1.00 88.19 318 LEU A O 1
ATOM 2468 N N . ILE A 1 319 ? -3.482 -8.756 1.608 1.00 86.12 319 ILE A N 1
ATOM 2469 C CA . ILE A 1 319 ? -4.306 -8.884 0.417 1.00 86.12 319 ILE A CA 1
ATOM 2470 C C . ILE A 1 319 ? -3.419 -8.592 -0.789 1.00 86.12 319 ILE A C 1
ATOM 2472 O O . ILE A 1 319 ? -2.944 -7.471 -0.992 1.00 86.12 319 ILE A O 1
ATOM 2476 N N . LEU A 1 320 ? -3.221 -9.607 -1.614 1.00 75.69 320 LEU A N 1
ATOM 2477 C CA . LEU A 1 320 ? -2.428 -9.528 -2.832 1.00 75.69 320 LEU A CA 1
ATOM 2478 C C . LEU A 1 320 ? -3.231 -10.072 -3.998 1.00 75.69 320 LEU A C 1
ATOM 2480 O O . LEU A 1 320 ? -4.081 -10.951 -3.860 1.00 75.69 320 LEU A O 1
ATOM 2484 N N . TRP A 1 321 ? -2.930 -9.553 -5.176 1.00 61.44 321 TRP A N 1
ATOM 2485 C CA . TRP A 1 321 ? -3.470 -10.086 -6.408 1.00 61.44 321 TRP A CA 1
ATOM 2486 C C . TRP A 1 321 ? -2.356 -10.804 -7.167 1.00 61.44 321 TRP A C 1
ATOM 2488 O O . TRP A 1 321 ? -1.253 -10.283 -7.354 1.00 61.44 321 TRP A O 1
ATOM 2498 N N . ARG A 1 322 ? -2.637 -12.034 -7.595 1.00 57.44 322 ARG A N 1
ATOM 2499 C CA . ARG A 1 322 ? -1.730 -12.853 -8.398 1.00 57.44 322 ARG A CA 1
ATOM 2500 C C . ARG A 1 322 ? -2.432 -13.233 -9.684 1.00 57.44 322 ARG A C 1
ATOM 2502 O O . ARG A 1 322 ? -3.479 -13.863 -9.658 1.00 57.44 322 ARG A O 1
ATOM 2509 N N . SER A 1 323 ? -1.801 -12.948 -10.816 1.00 40.09 323 SER A N 1
ATOM 2510 C CA . SER A 1 323 ? -2.364 -13.216 -12.146 1.00 40.09 323 SER A CA 1
ATOM 2511 C C . SER A 1 323 ? -2.835 -14.659 -12.368 1.00 40.09 323 SER A C 1
ATOM 2513 O O . SER A 1 323 ? -3.790 -14.868 -13.103 1.00 40.09 323 SER A O 1
ATOM 2515 N N . ARG A 1 324 ? -2.211 -15.658 -11.724 1.00 42.94 324 ARG A N 1
ATOM 2516 C CA . ARG A 1 324 ? -2.614 -17.076 -11.829 1.00 42.94 324 ARG A CA 1
ATOM 2517 C C . ARG A 1 324 ? -3.656 -17.531 -10.807 1.00 42.94 324 ARG A C 1
ATOM 2519 O O . ARG A 1 324 ? -4.306 -18.542 -11.034 1.00 42.94 324 ARG A O 1
ATOM 2526 N N . HIS A 1 325 ? -3.779 -16.836 -9.680 1.00 46.62 325 HIS A N 1
ATOM 2527 C CA . HIS A 1 325 ? -4.574 -17.297 -8.534 1.00 46.62 325 HIS A CA 1
ATOM 2528 C C . HIS A 1 325 ? -5.671 -16.309 -8.115 1.00 46.62 325 HIS A C 1
ATOM 2530 O O . HIS A 1 325 ? -6.421 -16.592 -7.188 1.00 46.62 325 HIS A O 1
ATOM 2536 N N . GLY A 1 326 ? -5.777 -15.165 -8.794 1.00 61.25 326 GLY A N 1
ATOM 2537 C CA . GLY A 1 326 ? -6.695 -14.095 -8.437 1.00 61.25 326 GLY A CA 1
ATOM 2538 C C . GLY A 1 326 ? -6.297 -13.392 -7.140 1.00 61.25 326 GLY A C 1
ATOM 2539 O O . GLY A 1 326 ? -5.114 -13.259 -6.816 1.00 61.25 326 GLY A O 1
ATOM 2540 N N . LEU A 1 327 ? -7.305 -12.899 -6.422 1.00 70.56 327 LEU A N 1
ATOM 2541 C CA . LEU A 1 327 ? -7.139 -12.291 -5.106 1.00 70.56 327 LEU A CA 1
ATOM 2542 C C . LEU A 1 327 ? -6.786 -13.374 -4.078 1.00 70.56 327 LEU A C 1
ATOM 2544 O O . LEU A 1 327 ? -7.500 -14.366 -3.951 1.00 70.56 327 LEU A O 1
ATOM 2548 N N . GLN A 1 328 ? -5.714 -13.161 -3.326 1.00 79.19 328 GLN A N 1
ATOM 2549 C CA . GLN A 1 328 ? -5.307 -14.001 -2.207 1.00 79.19 328 GLN A CA 1
ATOM 2550 C C . GLN A 1 328 ? -5.247 -13.162 -0.933 1.00 79.19 328 GLN A C 1
ATOM 2552 O O . GLN A 1 328 ? -4.800 -12.015 -0.952 1.00 79.19 328 GLN A O 1
ATOM 2557 N N . VAL A 1 329 ? -5.690 -13.759 0.171 1.00 86.75 329 VAL A N 1
ATOM 2558 C CA . VAL A 1 329 ? -5.569 -13.198 1.516 1.00 86.75 329 VAL A CA 1
ATOM 2559 C C . VAL A 1 329 ? -4.633 -14.109 2.290 1.00 86.75 329 VAL A C 1
ATOM 2561 O O . VAL A 1 329 ? -4.964 -15.264 2.553 1.00 86.75 329 VAL A O 1
ATOM 2564 N N . LEU A 1 330 ? -3.438 -13.611 2.578 1.00 86.75 330 LEU A N 1
ATOM 2565 C CA . LEU A 1 330 ? -2.374 -14.369 3.212 1.00 86.75 330 LEU A CA 1
ATOM 2566 C C . LEU A 1 330 ? -2.185 -13.877 4.648 1.00 86.75 330 LEU A C 1
ATOM 2568 O O . LEU A 1 330 ? -1.797 -12.722 4.833 1.00 86.75 330 LEU A O 1
ATOM 2572 N N . PRO A 1 331 ? -2.445 -14.712 5.665 1.00 88.25 331 PRO A N 1
ATOM 2573 C CA . PRO A 1 331 ? -2.114 -14.345 7.031 1.00 88.25 331 PRO A CA 1
ATOM 2574 C C . PRO A 1 331 ? -0.589 -14.279 7.181 1.00 88.25 331 PRO A C 1
ATOM 2576 O O . PRO A 1 331 ? 0.128 -15.118 6.633 1.00 88.25 331 PRO A O 1
ATOM 2579 N N . LEU A 1 332 ? -0.095 -13.280 7.904 1.00 83.69 332 LEU A N 1
ATOM 2580 C CA . LEU A 1 332 ? 1.331 -13.067 8.132 1.00 83.69 332 LEU A CA 1
ATOM 2581 C C . LEU A 1 332 ? 1.704 -13.428 9.570 1.00 83.69 332 LEU A C 1
ATOM 2583 O O . LEU A 1 332 ? 1.046 -13.007 10.524 1.00 83.69 332 LEU A O 1
ATOM 2587 N N . SER A 1 333 ? 2.796 -14.168 9.739 1.00 79.19 333 SER A N 1
ATOM 2588 C CA . SER A 1 333 ? 3.449 -14.326 11.041 1.00 79.19 333 SER A CA 1
ATOM 2589 C C . SER A 1 333 ? 4.156 -13.030 11.477 1.00 79.19 333 SER A C 1
ATOM 2591 O O . SER A 1 333 ? 4.491 -12.202 10.629 1.00 79.19 333 SER A O 1
ATOM 2593 N N . PRO A 1 334 ? 4.452 -12.839 12.780 1.00 73.19 334 PRO A N 1
ATOM 2594 C CA . PRO A 1 334 ? 5.168 -11.655 13.269 1.00 73.19 334 PRO A CA 1
ATOM 2595 C C . PRO A 1 334 ? 6.482 -11.343 12.539 1.00 73.19 334 PRO A C 1
ATOM 2597 O O . PRO A 1 334 ? 6.806 -10.174 12.347 1.00 73.19 334 PRO A O 1
ATOM 2600 N N . GLU A 1 335 ? 7.214 -12.373 12.110 1.00 69.12 335 GLU A N 1
ATOM 2601 C CA . GLU A 1 335 ? 8.455 -12.225 11.339 1.00 69.12 335 GLU A CA 1
ATOM 2602 C C . GLU A 1 335 ? 8.170 -11.770 9.899 1.00 69.12 335 GLU A C 1
ATOM 2604 O O . GLU A 1 335 ? 8.810 -10.850 9.395 1.00 69.12 335 GLU A O 1
ATOM 2609 N N . GLU A 1 336 ? 7.154 -12.351 9.252 1.00 71.69 336 GLU A N 1
ATOM 2610 C CA . GLU A 1 336 ? 6.760 -12.004 7.882 1.00 71.69 336 GLU A CA 1
ATOM 2611 C C . GLU A 1 336 ? 6.151 -10.600 7.786 1.00 71.69 336 GLU A C 1
ATOM 2613 O O . GLU A 1 336 ? 6.330 -9.937 6.769 1.00 71.69 336 GLU A O 1
ATOM 2618 N N . ILE A 1 337 ? 5.462 -10.114 8.825 1.00 74.75 337 ILE A N 1
ATOM 2619 C CA . ILE A 1 337 ? 4.897 -8.754 8.859 1.00 74.75 337 ILE A CA 1
ATOM 2620 C C . ILE A 1 337 ? 5.979 -7.709 8.574 1.00 74.75 337 ILE A C 1
ATOM 2622 O O . ILE A 1 337 ? 5.749 -6.775 7.808 1.00 74.75 337 ILE A O 1
ATOM 2626 N N . GLN A 1 338 ? 7.157 -7.866 9.176 1.00 66.12 338 GLN A N 1
ATOM 2627 C CA . GLN A 1 338 ? 8.243 -6.904 9.039 1.00 66.12 338 GLN A CA 1
ATOM 2628 C C . GLN A 1 338 ? 8.805 -6.876 7.610 1.00 66.12 338 GLN A C 1
ATOM 2630 O O . GLN A 1 338 ? 8.982 -5.795 7.053 1.00 66.12 338 GLN A O 1
ATOM 2635 N N . ASP A 1 339 ? 9.009 -8.050 7.011 1.00 63.44 339 ASP A N 1
ATOM 2636 C CA . ASP A 1 339 ? 9.544 -8.191 5.653 1.00 63.44 339 ASP A CA 1
ATOM 2637 C C . ASP A 1 339 ? 8.515 -7.796 4.576 1.00 63.44 339 ASP A C 1
ATOM 2639 O O . ASP A 1 339 ? 8.854 -7.183 3.566 1.00 63.44 339 ASP A O 1
ATOM 2643 N N . GLN A 1 340 ? 7.239 -8.151 4.762 1.00 67.69 340 GLN A N 1
ATOM 2644 C CA . GLN A 1 340 ? 6.182 -7.939 3.761 1.00 67.69 340 GLN A CA 1
ATOM 2645 C C . GLN A 1 340 ? 5.601 -6.519 3.784 1.00 67.69 340 GLN A C 1
ATOM 2647 O O . GLN A 1 340 ? 5.068 -6.054 2.774 1.00 67.69 340 GLN A O 1
ATOM 2652 N N . LEU A 1 341 ? 5.679 -5.825 4.924 1.00 66.50 341 LEU A N 1
ATOM 2653 C CA . LEU A 1 341 ? 5.206 -4.445 5.071 1.00 66.50 341 LEU A CA 1
ATOM 2654 C C . LEU A 1 341 ? 6.334 -3.409 4.976 1.00 66.50 341 LEU A C 1
ATOM 2656 O O . LEU A 1 341 ? 6.085 -2.221 5.192 1.00 66.50 341 LEU A O 1
ATOM 2660 N N . GLU A 1 342 ? 7.554 -3.815 4.613 1.00 57.66 342 GLU A N 1
ATOM 2661 C CA . GLU A 1 342 ? 8.623 -2.874 4.289 1.00 57.66 342 GLU A CA 1
ATOM 2662 C C . GLU A 1 342 ? 8.186 -1.992 3.100 1.00 57.66 342 GLU A C 1
ATOM 2664 O O . GLU A 1 342 ? 7.648 -2.457 2.085 1.00 57.66 342 GLU A O 1
ATOM 2669 N N . LEU A 1 343 ? 8.333 -0.672 3.233 1.00 48.72 343 LEU A N 1
ATOM 2670 C CA . LEU A 1 343 ? 8.089 0.233 2.115 1.00 48.72 343 LEU A CA 1
ATOM 2671 C C . LEU A 1 343 ? 9.279 0.157 1.156 1.00 48.72 343 LEU A C 1
ATOM 2673 O O . LEU A 1 343 ? 10.407 0.471 1.529 1.00 48.72 343 LEU A O 1
ATOM 2677 N N . ALA A 1 344 ? 9.010 -0.098 -0.123 1.00 47.50 344 ALA A N 1
ATOM 2678 C CA . ALA A 1 344 ? 9.945 0.224 -1.195 1.00 47.50 344 ALA A CA 1
ATOM 2679 C C . ALA A 1 344 ? 10.002 1.759 -1.398 1.00 47.50 344 ALA A C 1
ATOM 2681 O O . ALA A 1 344 ? 9.604 2.284 -2.436 1.00 47.50 344 ALA A O 1
ATOM 2682 N N . THR A 1 345 ? 10.483 2.516 -0.402 1.00 42.72 345 THR A N 1
ATOM 2683 C CA . THR A 1 345 ? 10.562 3.997 -0.385 1.00 42.72 345 THR A CA 1
ATOM 2684 C C . THR A 1 345 ? 11.647 4.574 -1.296 1.00 42.72 345 THR A C 1
ATOM 2686 O O . THR A 1 345 ? 12.135 5.684 -1.044 1.00 42.72 345 THR A O 1
ATOM 2689 N N . GLY A 1 346 ? 12.069 3.853 -2.337 1.00 42.50 346 GLY A N 1
ATOM 2690 C CA . GLY A 1 346 ? 13.086 4.348 -3.265 1.00 42.50 346 GLY A CA 1
ATOM 2691 C C . GLY A 1 346 ? 12.786 5.784 -3.715 1.00 42.50 346 GLY A C 1
ATOM 2692 O O . GLY A 1 346 ? 13.692 6.596 -3.759 1.00 42.50 346 GLY A O 1
ATOM 2693 N N . GLU A 1 347 ? 11.514 6.144 -3.908 1.00 37.81 347 GLU A N 1
ATOM 2694 C CA . GLU A 1 347 ? 11.056 7.466 -4.349 1.00 37.81 347 GLU A CA 1
ATOM 2695 C C . GLU A 1 347 ? 11.146 8.578 -3.289 1.00 37.81 347 GLU A C 1
ATOM 2697 O O . GLU A 1 347 ? 11.582 9.691 -3.599 1.00 37.81 347 GLU A O 1
ATOM 2702 N N . MET A 1 348 ? 10.756 8.302 -2.038 1.00 36.38 348 MET A N 1
ATOM 2703 C CA . MET A 1 348 ? 10.679 9.331 -0.988 1.00 36.38 348 MET A CA 1
ATOM 2704 C C . MET A 1 348 ? 12.065 9.675 -0.425 1.00 36.38 348 MET A C 1
ATOM 2706 O O . MET A 1 348 ? 12.355 10.841 -0.156 1.00 36.38 348 MET A O 1
ATOM 2710 N N . LEU A 1 349 ? 12.952 8.677 -0.347 1.00 40.97 349 LEU A N 1
ATOM 2711 C CA . LEU A 1 349 ? 14.360 8.857 0.014 1.00 40.97 349 LEU A CA 1
ATOM 2712 C C . LEU A 1 349 ? 15.229 9.327 -1.158 1.00 40.97 349 LEU A C 1
ATOM 2714 O O . LEU A 1 349 ? 16.220 10.026 -0.935 1.00 40.97 349 LEU A O 1
ATOM 2718 N N . ALA A 1 350 ? 14.872 8.995 -2.407 1.00 46.16 350 ALA A N 1
ATOM 2719 C CA . ALA A 1 350 ? 15.640 9.453 -3.561 1.00 46.16 350 ALA A CA 1
ATOM 2720 C C . ALA A 1 350 ? 15.527 10.956 -3.778 1.00 46.16 350 ALA A C 1
ATOM 2722 O O . ALA A 1 350 ? 16.438 11.513 -4.360 1.00 46.16 350 ALA A O 1
ATOM 2723 N N . ARG A 1 351 ? 14.483 11.670 -3.341 1.00 53.94 351 ARG A N 1
ATOM 2724 C CA . ARG A 1 351 ? 14.391 13.112 -3.648 1.00 53.94 351 ARG A CA 1
ATOM 2725 C C . ARG A 1 351 ? 15.529 13.948 -3.033 1.00 53.94 351 ARG A C 1
ATOM 2727 O O . ARG A 1 351 ? 16.216 14.615 -3.810 1.00 53.94 351 ARG A O 1
ATOM 2734 N N . PRO A 1 352 ? 15.802 13.894 -1.713 1.00 59.44 352 PRO A N 1
ATOM 2735 C CA . PRO A 1 352 ? 16.944 14.597 -1.121 1.00 59.44 352 PRO A CA 1
ATOM 2736 C C . PRO A 1 352 ? 18.294 14.023 -1.571 1.00 59.44 352 PRO A C 1
ATOM 2738 O O . PRO A 1 352 ? 19.220 14.777 -1.867 1.00 59.44 352 PRO A O 1
ATOM 2741 N N . ALA A 1 353 ? 18.409 12.694 -1.664 1.00 63.59 353 ALA A N 1
ATOM 2742 C CA . ALA A 1 353 ? 19.656 12.032 -2.042 1.00 63.59 353 ALA A CA 1
ATOM 2743 C C . ALA A 1 353 ? 20.016 12.243 -3.524 1.00 63.59 353 ALA A C 1
ATOM 2745 O O . ALA A 1 353 ? 21.171 12.507 -3.841 1.00 63.59 353 ALA A O 1
ATOM 2746 N N . ALA A 1 354 ? 19.036 12.212 -4.429 1.00 68.00 354 ALA A N 1
ATOM 2747 C CA . ALA A 1 354 ? 19.224 12.525 -5.842 1.00 68.00 354 ALA A CA 1
ATOM 2748 C C . ALA A 1 354 ? 19.546 14.007 -6.030 1.00 68.00 354 ALA A C 1
ATOM 2750 O O . ALA A 1 354 ? 20.441 14.321 -6.802 1.00 68.00 354 ALA A O 1
ATOM 2751 N N . ALA A 1 355 ? 18.903 14.920 -5.291 1.00 76.19 355 ALA A N 1
ATOM 2752 C CA . ALA A 1 355 ? 19.288 16.332 -5.325 1.00 76.19 355 ALA A CA 1
ATOM 2753 C C . ALA A 1 355 ? 20.759 16.530 -4.903 1.00 76.19 355 ALA A C 1
ATOM 2755 O O . ALA A 1 355 ? 21.495 17.255 -5.566 1.00 76.19 355 ALA A O 1
ATOM 2756 N N . ALA A 1 356 ? 21.215 15.836 -3.855 1.00 77.81 356 ALA A N 1
ATOM 2757 C CA . ALA A 1 356 ? 22.616 15.855 -3.423 1.00 77.81 356 ALA A CA 1
ATOM 2758 C C . ALA A 1 356 ? 23.577 15.150 -4.401 1.00 77.81 356 ALA A C 1
ATOM 2760 O O . ALA A 1 356 ? 24.746 15.521 -4.496 1.00 77.81 356 ALA A O 1
ATOM 2761 N N . PHE A 1 357 ? 23.112 14.127 -5.117 1.00 83.81 357 PHE A N 1
ATOM 2762 C CA . PHE A 1 357 ? 23.878 13.459 -6.166 1.00 83.81 357 PHE A CA 1
ATOM 2763 C C . PHE A 1 357 ? 24.053 14.377 -7.383 1.00 83.81 357 PHE A C 1
ATOM 2765 O O . PHE A 1 357 ? 25.179 14.627 -7.808 1.00 83.81 357 PHE A O 1
ATOM 2772 N N . PHE A 1 358 ? 22.960 14.947 -7.898 1.00 87.12 358 PHE A N 1
ATOM 2773 C CA . PHE A 1 358 ? 22.978 15.811 -9.080 1.00 87.12 358 PHE A CA 1
ATOM 2774 C C . PHE A 1 358 ? 23.577 17.198 -8.817 1.00 87.12 358 PHE A C 1
ATOM 2776 O O . PHE A 1 358 ? 24.123 17.796 -9.742 1.00 87.12 358 PHE A O 1
ATOM 2783 N N . SER A 1 359 ? 23.601 17.685 -7.569 1.00 85.56 359 SER A N 1
ATOM 2784 C CA . SER A 1 359 ? 24.319 18.923 -7.221 1.00 85.56 359 SER A CA 1
ATOM 2785 C C . SER A 1 359 ? 25.830 18.833 -7.470 1.00 85.56 359 SER A C 1
ATOM 2787 O O . SER A 1 359 ? 26.475 19.854 -7.709 1.00 85.56 359 SER A O 1
ATOM 2789 N N . LYS A 1 360 ? 26.392 17.615 -7.499 1.00 86.88 360 LYS A N 1
ATOM 2790 C CA . LYS A 1 360 ? 27.788 17.349 -7.886 1.00 86.88 360 LYS A CA 1
ATOM 2791 C C . LYS A 1 360 ? 28.010 17.356 -9.402 1.00 86.88 360 LYS A C 1
ATOM 2793 O O . LYS A 1 360 ? 29.113 17.046 -9.842 1.00 86.88 360 LYS A O 1
ATOM 2798 N N . LYS A 1 361 ? 26.982 17.684 -10.193 1.00 88.88 361 LYS A N 1
ATOM 2799 C CA . LYS A 1 361 ? 27.003 17.741 -11.663 1.00 88.88 361 LYS A CA 1
ATOM 2800 C C . LYS A 1 361 ? 27.611 16.478 -12.302 1.00 88.88 361 LYS A C 1
ATOM 2802 O O . LYS A 1 361 ? 28.617 16.579 -13.005 1.00 88.88 361 LYS A O 1
ATOM 2807 N N . PRO A 1 362 ? 27.054 15.284 -12.020 1.00 90.94 362 PRO A N 1
ATOM 2808 C CA . PRO A 1 362 ? 27.502 14.052 -12.653 1.00 90.94 362 PRO A CA 1
ATOM 2809 C C . PRO A 1 362 ? 27.238 14.105 -14.157 1.00 90.94 362 PRO A C 1
ATOM 2811 O O . PRO A 1 362 ? 26.203 14.608 -14.595 1.00 90.94 362 PRO A O 1
ATOM 2814 N N . HIS A 1 363 ? 28.158 13.549 -14.938 1.00 91.81 363 HIS A N 1
ATOM 2815 C CA . HIS A 1 363 ? 27.951 13.338 -16.363 1.00 91.81 363 HIS A CA 1
ATOM 2816 C C . HIS A 1 363 ? 27.215 12.009 -16.558 1.00 91.81 363 HIS A C 1
ATOM 2818 O O . HIS A 1 363 ? 27.731 10.947 -16.201 1.00 91.81 363 HIS A O 1
ATOM 2824 N N . ILE A 1 364 ? 25.984 12.059 -17.067 1.00 95.62 364 ILE A N 1
ATOM 2825 C CA . ILE A 1 364 ? 25.142 10.870 -17.236 1.00 95.62 364 ILE A CA 1
ATOM 2826 C C . ILE A 1 364 ? 25.173 10.408 -18.695 1.00 95.62 364 ILE A C 1
ATOM 2828 O O . ILE A 1 364 ? 24.994 11.197 -19.616 1.00 95.62 364 ILE A O 1
ATOM 2832 N N . ILE A 1 365 ? 25.344 9.107 -18.909 1.00 95.25 365 ILE A N 1
ATOM 2833 C CA . ILE A 1 365 ? 25.293 8.461 -20.220 1.00 95.25 365 ILE A CA 1
ATOM 2834 C C . ILE A 1 365 ? 24.094 7.520 -20.246 1.00 95.25 365 ILE A C 1
ATOM 2836 O O . ILE A 1 365 ? 24.017 6.577 -19.461 1.00 95.25 365 ILE A O 1
ATOM 2840 N N . LEU A 1 366 ? 23.167 7.733 -21.174 1.00 96.38 366 LEU A N 1
ATOM 2841 C CA . LEU A 1 366 ? 22.079 6.806 -21.461 1.00 96.38 366 LEU A CA 1
ATOM 2842 C C . LEU A 1 366 ? 22.514 5.805 -22.533 1.00 96.38 366 LEU A C 1
ATOM 2844 O O . LEU A 1 366 ? 22.565 6.120 -23.723 1.00 96.38 366 LEU A O 1
ATOM 2848 N N . GLY A 1 367 ? 22.756 4.569 -22.116 1.00 94.25 367 GLY A N 1
ATOM 2849 C CA . GLY A 1 367 ? 23.155 3.444 -22.955 1.00 94.25 367 GLY A CA 1
ATOM 2850 C C . GLY A 1 367 ? 22.013 2.818 -23.770 1.00 94.25 367 GLY A C 1
ATOM 2851 O O . GLY A 1 367 ? 21.867 1.596 -23.784 1.00 94.25 367 GLY A O 1
ATOM 2852 N N . SER A 1 368 ? 21.122 3.621 -24.366 1.00 91.00 368 SER A N 1
ATOM 2853 C CA . SER A 1 368 ? 19.880 3.140 -24.996 1.00 91.00 368 SER A CA 1
ATOM 2854 C C . SER A 1 368 ? 19.451 3.976 -26.207 1.00 91.00 368 SER A C 1
ATOM 2856 O O . SER A 1 368 ? 19.466 5.204 -26.168 1.00 91.00 368 SER A O 1
ATOM 2858 N N . ALA A 1 369 ? 18.962 3.301 -27.257 1.00 88.25 369 ALA A N 1
ATOM 2859 C CA . ALA A 1 369 ? 18.331 3.928 -28.427 1.00 88.25 369 ALA A CA 1
ATOM 2860 C C . ALA A 1 369 ? 16.826 4.232 -28.248 1.00 88.25 369 ALA A C 1
ATOM 2862 O O . ALA A 1 369 ? 16.241 4.930 -29.073 1.00 88.25 369 ALA A O 1
ATOM 2863 N N . SER A 1 370 ? 16.177 3.709 -27.197 1.00 89.06 370 SER A N 1
ATOM 2864 C CA . SER A 1 370 ? 14.722 3.837 -26.999 1.00 89.06 370 SER A CA 1
ATOM 2865 C C . SER A 1 370 ? 14.268 5.296 -26.843 1.00 89.06 370 SER A C 1
ATOM 2867 O O . SER A 1 370 ? 14.756 6.016 -25.967 1.00 89.06 370 SER A O 1
ATOM 2869 N N . LYS A 1 371 ? 13.278 5.702 -27.654 1.00 89.00 371 LYS A N 1
ATOM 2870 C CA . LYS A 1 371 ? 12.637 7.026 -27.581 1.00 89.00 371 LYS A CA 1
ATOM 2871 C C . LYS A 1 371 ? 11.909 7.235 -26.248 1.00 89.00 371 LYS A C 1
ATOM 2873 O O . LYS A 1 371 ? 12.051 8.299 -25.653 1.00 89.00 371 LYS A O 1
ATOM 2878 N N . SER A 1 372 ? 11.198 6.223 -25.746 1.00 89.19 372 SER A N 1
ATOM 2879 C CA . SER A 1 372 ? 10.468 6.308 -24.473 1.00 89.19 372 SER A CA 1
ATOM 2880 C C . SER A 1 372 ? 11.424 6.483 -23.291 1.00 89.19 372 SER A C 1
ATOM 2882 O O . SER A 1 372 ? 11.232 7.384 -22.479 1.00 89.19 372 SER A O 1
ATOM 2884 N N . ARG A 1 373 ? 12.532 5.725 -23.244 1.00 93.31 373 ARG A N 1
ATOM 2885 C CA . ARG A 1 373 ? 13.556 5.897 -22.192 1.00 93.31 373 ARG A CA 1
ATOM 2886 C C . ARG A 1 373 ? 14.240 7.261 -22.256 1.00 93.31 373 ARG A C 1
ATOM 2888 O O . ARG A 1 373 ? 14.508 7.850 -21.215 1.00 93.31 373 ARG A O 1
ATOM 2895 N N . ARG A 1 374 ? 14.488 7.779 -23.465 1.00 93.62 374 ARG A N 1
ATOM 2896 C CA . ARG A 1 374 ? 15.024 9.133 -23.664 1.00 93.62 374 ARG A CA 1
ATOM 2897 C C . ARG A 1 374 ? 14.078 10.192 -23.100 1.00 93.62 374 ARG A C 1
ATOM 2899 O O . ARG A 1 374 ? 14.510 11.006 -22.298 1.00 93.62 374 ARG A O 1
ATOM 2906 N N . LYS A 1 375 ? 12.784 10.110 -23.427 1.00 91.12 375 LYS A N 1
ATOM 2907 C CA . LYS A 1 375 ? 11.756 11.018 -22.896 1.00 91.12 375 LYS A CA 1
ATOM 2908 C C . LYS A 1 375 ? 11.709 11.000 -21.361 1.00 91.12 375 LYS A C 1
ATOM 2910 O O . LYS A 1 375 ? 11.684 12.056 -20.737 1.00 91.12 375 LYS A O 1
ATOM 2915 N N . LEU A 1 376 ? 11.753 9.814 -20.749 1.00 91.12 376 LEU A N 1
ATOM 2916 C CA . LEU A 1 376 ? 11.778 9.670 -19.286 1.00 91.12 376 LEU A CA 1
ATOM 2917 C C . LEU A 1 376 ? 13.035 10.292 -18.660 1.00 91.12 376 LEU A C 1
ATOM 2919 O O . LEU A 1 376 ? 12.969 10.912 -17.591 1.00 91.12 376 LEU A O 1
ATOM 2923 N N . LEU A 1 377 ? 14.186 10.152 -19.323 1.00 94.06 377 LEU A N 1
ATOM 2924 C CA . LEU A 1 377 ? 15.421 10.769 -18.861 1.00 94.06 377 LEU A CA 1
ATOM 2925 C C . LEU A 1 377 ? 15.422 12.287 -19.078 1.00 94.06 377 LEU A C 1
ATOM 2927 O O . LEU A 1 377 ? 15.888 12.988 -18.191 1.00 94.06 377 LEU A O 1
ATOM 2931 N N . ASP A 1 378 ? 14.820 12.807 -20.153 1.00 93.50 378 ASP A N 1
ATOM 2932 C CA . ASP A 1 378 ? 14.624 14.250 -20.374 1.00 93.50 378 ASP A CA 1
ATOM 2933 C C . ASP A 1 378 ? 13.796 14.889 -19.252 1.00 93.50 378 ASP A C 1
ATOM 2935 O O . ASP A 1 378 ? 14.134 15.955 -18.737 1.00 93.50 378 ASP A O 1
ATOM 2939 N N . GLU A 1 379 ? 12.703 14.239 -18.848 1.00 89.94 379 GLU A N 1
ATOM 2940 C CA . GLU A 1 379 ? 11.869 14.686 -17.727 1.00 89.94 379 GLU A CA 1
ATOM 2941 C C . GLU A 1 379 ? 12.648 14.669 -16.407 1.00 89.94 379 GLU A C 1
ATOM 2943 O O . GLU A 1 379 ? 12.553 15.602 -15.606 1.00 89.94 379 GLU A O 1
ATOM 2948 N N . THR A 1 380 ? 13.466 13.637 -16.195 1.00 89.25 380 THR A N 1
ATOM 2949 C CA . THR A 1 380 ? 14.305 13.518 -14.995 1.00 89.25 380 THR A CA 1
ATOM 2950 C C . THR A 1 380 ? 15.429 14.557 -14.987 1.00 89.25 380 THR A C 1
ATOM 2952 O O . THR A 1 380 ? 15.662 15.192 -13.959 1.00 89.25 380 THR A O 1
ATOM 2955 N N . ALA A 1 381 ? 16.067 14.792 -16.132 1.00 92.25 381 ALA A N 1
ATOM 2956 C CA . ALA A 1 381 ? 17.089 15.810 -16.350 1.00 92.25 381 ALA A CA 1
ATOM 2957 C C . ALA A 1 381 ? 16.551 17.216 -16.085 1.00 92.25 381 ALA A C 1
ATOM 2959 O O . ALA A 1 381 ? 17.180 17.986 -15.366 1.00 92.25 381 ALA A O 1
ATOM 2960 N N . LYS A 1 382 ? 15.339 17.527 -16.561 1.00 90.31 382 LYS A N 1
ATOM 2961 C CA . LYS A 1 382 ? 14.648 18.789 -16.247 1.00 90.31 382 LYS A CA 1
ATOM 2962 C C . LYS A 1 382 ? 14.353 18.930 -14.756 1.00 90.31 382 LYS A C 1
ATOM 2964 O O . LYS A 1 382 ? 14.554 20.004 -14.197 1.00 90.31 382 LYS A O 1
ATOM 2969 N N . GLN A 1 383 ? 13.887 17.859 -14.115 1.00 86.25 383 GLN A N 1
ATOM 2970 C CA . GLN A 1 383 ? 13.535 17.873 -12.694 1.00 86.25 383 GLN A CA 1
ATOM 2971 C C . GLN A 1 383 ? 14.750 18.104 -11.784 1.00 86.25 383 GLN A C 1
ATOM 2973 O O . GLN A 1 383 ? 14.633 18.825 -10.797 1.00 86.25 383 GLN A O 1
ATOM 2978 N N . TYR A 1 384 ? 15.895 17.491 -12.096 1.00 86.75 384 TYR A N 1
ATOM 2979 C CA . TYR A 1 384 ? 17.107 17.547 -11.267 1.00 86.75 384 TYR A CA 1
ATOM 2980 C C . TYR A 1 384 ? 18.223 18.433 -11.839 1.00 86.75 384 TYR A C 1
ATOM 2982 O O . TYR A 1 384 ? 19.297 18.505 -11.251 1.00 86.75 384 TYR A O 1
ATOM 2990 N N . GLN A 1 385 ? 17.961 19.118 -12.954 1.00 88.31 385 GLN A N 1
ATOM 2991 C CA . GLN A 1 385 ? 18.861 20.069 -13.612 1.00 88.31 385 GLN A CA 1
ATOM 2992 C C . GLN A 1 385 ? 20.246 19.482 -13.943 1.00 88.31 385 GLN A C 1
ATOM 2994 O O . GLN A 1 385 ? 21.274 20.070 -13.608 1.00 88.31 385 GLN A O 1
ATOM 2999 N N . PHE A 1 386 ? 20.275 18.327 -14.614 1.00 90.50 386 PHE A N 1
ATOM 3000 C CA . PHE A 1 386 ? 21.514 17.716 -15.114 1.00 90.50 386 PHE A CA 1
ATOM 3001 C C . PHE A 1 386 ? 21.494 17.531 -16.634 1.00 90.50 386 PHE A C 1
ATOM 3003 O O . PHE A 1 386 ? 20.435 17.520 -17.259 1.00 90.50 386 PHE A O 1
ATOM 3010 N N . GLU A 1 387 ? 22.678 17.354 -17.214 1.00 88.25 387 GLU A N 1
ATOM 3011 C CA . GLU A 1 387 ? 22.868 17.037 -18.629 1.00 88.25 387 GLU A CA 1
ATOM 3012 C C . GLU A 1 387 ? 23.238 15.563 -18.802 1.00 88.25 387 GLU A C 1
ATOM 3014 O O . GLU A 1 387 ? 23.895 14.961 -17.946 1.00 88.25 387 GLU A O 1
ATOM 3019 N N . TYR A 1 388 ? 22.814 14.976 -19.918 1.00 94.75 388 TYR A N 1
ATOM 3020 C CA . TYR A 1 388 ? 23.168 13.609 -20.266 1.00 94.75 388 TYR A CA 1
ATOM 3021 C C . TYR A 1 388 ? 23.439 13.468 -21.763 1.00 94.75 388 TYR A C 1
ATOM 3023 O O . TYR A 1 388 ? 22.870 14.191 -22.582 1.00 94.75 388 TYR A O 1
ATOM 3031 N N . GLU A 1 389 ? 24.269 12.495 -22.125 1.00 93.19 389 GLU A N 1
ATOM 3032 C CA . GLU A 1 389 ? 24.463 12.066 -23.509 1.00 93.19 389 GLU A CA 1
ATOM 3033 C C . GLU A 1 389 ? 23.828 10.692 -23.744 1.00 93.19 389 GLU A C 1
ATOM 3035 O O . GLU A 1 389 ? 23.764 9.854 -22.847 1.00 93.19 389 GLU A O 1
ATOM 3040 N N . ALA A 1 390 ? 23.351 10.426 -24.958 1.00 91.38 390 ALA A N 1
ATOM 3041 C CA . ALA A 1 390 ? 22.819 9.115 -25.321 1.00 91.38 390 ALA A CA 1
ATOM 3042 C C . ALA A 1 390 ? 23.810 8.374 -26.221 1.00 91.38 390 ALA A C 1
ATOM 3044 O O . ALA A 1 390 ? 24.178 8.878 -27.281 1.00 91.38 390 ALA A O 1
ATOM 3045 N N . ARG A 1 391 ? 24.188 7.154 -25.832 1.00 89.00 391 ARG A N 1
ATOM 3046 C CA . ARG A 1 391 ? 25.082 6.273 -26.593 1.00 89.00 391 ARG A CA 1
ATOM 3047 C C . ARG A 1 391 ? 24.481 4.878 -26.679 1.00 89.00 391 ARG A C 1
ATOM 3049 O O . ARG A 1 391 ? 24.564 4.100 -25.739 1.00 89.00 391 ARG A O 1
ATOM 3056 N N . ALA A 1 392 ? 23.842 4.557 -27.796 1.00 79.31 392 ALA A N 1
ATOM 3057 C CA . ALA A 1 392 ? 23.260 3.234 -27.982 1.00 79.31 392 ALA A CA 1
ATOM 3058 C C . ALA A 1 392 ? 24.350 2.212 -28.359 1.00 79.31 392 ALA A C 1
ATOM 3060 O O . ALA A 1 392 ? 25.055 2.446 -29.340 1.00 79.31 392 ALA A O 1
ATOM 3061 N N . PRO A 1 393 ? 24.492 1.092 -27.629 1.00 74.81 393 PRO A N 1
ATOM 3062 C CA . PRO A 1 393 ? 25.383 0.021 -28.049 1.00 74.81 393 PRO A CA 1
ATOM 3063 C C . PRO A 1 393 ? 24.762 -0.767 -29.208 1.00 74.81 393 PRO A C 1
ATOM 3065 O O . PRO A 1 393 ? 23.569 -1.068 -29.191 1.00 74.81 393 PRO A O 1
ATOM 3068 N N . ASP A 1 394 ? 25.586 -1.127 -30.189 1.00 70.12 394 ASP A N 1
ATOM 3069 C CA . ASP A 1 394 ? 25.211 -2.058 -31.254 1.00 70.12 394 ASP A CA 1
ATOM 3070 C C . ASP A 1 394 ? 25.353 -3.499 -30.736 1.00 70.12 394 ASP A C 1
ATOM 3072 O O . ASP A 1 394 ? 26.468 -3.985 -30.513 1.00 70.12 394 ASP A O 1
ATOM 3076 N N . ILE A 1 395 ? 24.222 -4.145 -30.428 1.00 69.12 395 ILE A N 1
ATOM 3077 C CA . ILE A 1 395 ? 24.161 -5.500 -29.862 1.00 69.12 395 ILE A CA 1
ATOM 3078 C C . ILE A 1 395 ? 23.061 -6.293 -30.562 1.00 69.12 395 ILE A C 1
ATOM 3080 O O . ILE A 1 395 ? 21.916 -5.852 -30.640 1.00 69.12 395 ILE A O 1
ATOM 3084 N N . ASP A 1 396 ? 23.397 -7.512 -30.987 1.00 66.00 396 ASP A N 1
ATOM 3085 C CA . ASP A 1 396 ? 22.415 -8.500 -31.430 1.00 66.00 396 ASP A CA 1
ATOM 3086 C C . ASP A 1 396 ? 21.740 -9.161 -30.213 1.00 66.00 396 ASP A C 1
ATOM 3088 O O . ASP A 1 396 ? 22.203 -10.168 -29.667 1.00 66.00 396 ASP A O 1
ATOM 3092 N N . GLU A 1 397 ? 20.644 -8.553 -29.754 1.00 66.44 397 GLU A N 1
ATOM 3093 C CA . GLU A 1 397 ? 19.858 -8.992 -28.591 1.00 66.44 397 GLU A CA 1
ATOM 3094 C C . GLU A 1 397 ? 19.289 -10.424 -28.768 1.00 66.44 397 GLU A C 1
ATOM 3096 O O . GLU A 1 397 ? 19.091 -11.144 -27.783 1.00 66.44 397 GLU A O 1
ATOM 3101 N N . LYS A 1 398 ? 19.113 -10.902 -30.015 1.00 64.31 398 LYS A N 1
ATOM 3102 C CA . LYS A 1 398 ? 18.464 -12.194 -30.324 1.00 64.31 398 LYS A CA 1
ATOM 3103 C C . LYS A 1 398 ? 19.314 -13.416 -29.967 1.00 64.31 398 LYS A C 1
ATOM 3105 O O . LYS A 1 398 ? 18.769 -14.499 -29.741 1.00 64.31 398 LYS A O 1
ATOM 3110 N N . VAL A 1 399 ? 20.639 -13.278 -29.897 1.00 58.94 399 VAL A N 1
ATOM 3111 C CA . VAL A 1 399 ? 21.545 -14.384 -29.522 1.00 58.94 399 VAL A CA 1
ATOM 3112 C C . VAL A 1 399 ? 21.385 -14.761 -28.043 1.00 58.94 399 VAL A C 1
ATOM 3114 O O . VAL A 1 399 ? 21.529 -15.930 -27.685 1.00 58.94 399 VAL A O 1
ATOM 3117 N N . LEU A 1 400 ? 21.039 -13.788 -27.197 1.00 58.44 400 LEU A N 1
ATOM 3118 C CA . LEU A 1 400 ? 20.908 -13.944 -25.745 1.00 58.44 400 LEU A CA 1
ATOM 3119 C C . LEU A 1 400 ? 19.488 -14.376 -25.326 1.00 58.44 400 LEU A C 1
ATOM 3121 O O . LEU A 1 400 ? 19.341 -15.151 -24.383 1.00 58.44 400 LEU A O 1
ATOM 3125 N N . SER A 1 401 ? 18.463 -13.950 -26.076 1.00 58.38 401 SER A N 1
ATOM 3126 C CA . SER A 1 401 ? 17.041 -14.302 -25.883 1.00 58.38 401 SER A CA 1
ATOM 3127 C C . SER A 1 401 ? 16.776 -15.818 -25.902 1.00 58.38 401 SER A C 1
ATOM 3129 O O . SER A 1 401 ? 16.086 -16.350 -25.033 1.00 58.38 401 SER A O 1
ATOM 3131 N N . ARG A 1 402 ? 17.424 -16.566 -26.806 1.00 56.91 402 ARG A N 1
ATOM 3132 C CA . ARG A 1 402 ? 17.195 -18.018 -26.992 1.00 56.91 402 ARG A CA 1
ATOM 3133 C C . ARG A 1 402 ? 17.696 -18.916 -25.851 1.00 56.91 402 ARG A C 1
ATOM 3135 O O . ARG A 1 402 ? 17.455 -20.119 -25.890 1.00 56.91 402 ARG A O 1
ATOM 3142 N N . GLN A 1 403 ? 18.423 -18.370 -24.876 1.00 51.28 403 GLN A N 1
ATOM 3143 C CA . GLN A 1 403 ? 19.107 -19.141 -23.827 1.00 51.28 403 GLN A CA 1
ATOM 3144 C C . GLN A 1 403 ? 18.512 -18.946 -22.422 1.00 51.28 403 GLN A C 1
ATOM 3146 O O . GLN A 1 403 ? 18.915 -19.648 -21.494 1.00 51.28 403 GLN A O 1
ATOM 3151 N N . ALA A 1 404 ? 17.570 -18.016 -22.239 1.00 56.75 404 ALA A N 1
ATOM 3152 C CA . ALA A 1 404 ? 17.043 -17.660 -20.924 1.00 56.75 404 ALA A CA 1
ATOM 3153 C C . ALA A 1 404 ? 15.661 -18.285 -20.665 1.00 56.75 404 ALA A C 1
ATOM 3155 O O . ALA A 1 404 ? 14.713 -18.047 -21.405 1.00 56.75 404 ALA A O 1
ATOM 3156 N N . ALA A 1 405 ? 15.535 -19.057 -19.580 1.00 62.84 405 ALA A N 1
ATOM 3157 C CA . ALA A 1 405 ? 14.260 -19.639 -19.143 1.00 62.84 405 ALA A CA 1
ATOM 3158 C C . ALA A 1 405 ? 13.394 -18.671 -18.308 1.00 62.84 405 ALA A C 1
ATOM 3160 O O . ALA A 1 405 ? 12.193 -18.883 -18.168 1.00 62.84 405 ALA A O 1
ATOM 3161 N N . ASP A 1 406 ? 14.003 -17.620 -17.747 1.00 81.44 406 ASP A N 1
ATOM 3162 C CA . ASP A 1 406 ? 13.356 -16.630 -16.883 1.00 81.44 406 ASP A CA 1
ATOM 3163 C C . ASP A 1 406 ? 13.467 -15.218 -17.497 1.00 81.44 406 ASP A C 1
ATOM 3165 O O . ASP A 1 406 ? 14.586 -14.765 -17.774 1.00 81.44 406 ASP A O 1
ATOM 3169 N N . PRO A 1 407 ? 12.344 -14.495 -17.691 1.00 83.69 407 PRO A N 1
ATOM 3170 C CA . PRO A 1 407 ? 12.349 -13.160 -18.287 1.00 83.69 407 PRO A CA 1
ATOM 3171 C C . PRO A 1 407 ? 13.131 -12.129 -17.467 1.00 83.69 407 PRO A C 1
ATOM 3173 O O . PRO A 1 407 ? 13.729 -11.232 -18.054 1.00 83.69 407 PRO A O 1
ATOM 3176 N N . SER A 1 408 ? 13.183 -12.255 -16.136 1.00 81.88 408 SER A N 1
ATOM 3177 C CA . SER A 1 408 ? 13.929 -11.313 -15.284 1.00 81.88 408 SER A CA 1
ATOM 3178 C C . SER A 1 408 ? 15.438 -11.454 -15.509 1.00 81.88 408 SER A C 1
ATOM 3180 O O . SER A 1 408 ? 16.159 -10.475 -15.713 1.00 81.88 408 SER A O 1
ATOM 3182 N N . SER A 1 409 ? 15.914 -12.697 -15.548 1.00 80.00 409 SER A N 1
ATOM 3183 C CA . SER A 1 409 ? 17.305 -13.032 -15.851 1.00 80.00 409 SER A CA 1
ATOM 3184 C C . SER A 1 409 ? 17.706 -12.585 -17.258 1.00 80.00 409 SER A C 1
ATOM 3186 O O . SER A 1 409 ? 18.822 -12.091 -17.445 1.00 80.00 409 SER A O 1
ATOM 3188 N N . LEU A 1 410 ? 16.799 -12.704 -18.235 1.00 84.94 410 LEU A N 1
ATOM 3189 C CA . LEU A 1 410 ? 17.015 -12.225 -19.600 1.00 84.94 410 LEU A CA 1
ATOM 3190 C C . LEU A 1 410 ? 17.280 -10.714 -19.632 1.00 84.94 410 LEU A C 1
ATOM 3192 O O . LEU A 1 410 ? 18.339 -10.289 -20.099 1.00 84.94 410 LEU A O 1
ATOM 3196 N N . VAL A 1 411 ? 16.365 -9.903 -19.092 1.00 87.69 411 VAL A N 1
ATOM 3197 C CA . VAL A 1 411 ? 16.490 -8.437 -19.173 1.00 87.69 411 VAL A CA 1
ATOM 3198 C C . VAL A 1 411 ? 17.676 -7.903 -18.367 1.00 87.69 411 VAL A C 1
ATOM 3200 O O . VAL A 1 411 ? 18.319 -6.943 -18.795 1.00 87.69 411 VAL A O 1
ATOM 3203 N N . LEU A 1 412 ? 18.042 -8.521 -17.236 1.00 84.19 412 LEU A N 1
ATOM 3204 C CA . LEU A 1 412 ? 19.276 -8.166 -16.513 1.00 84.19 412 LEU A CA 1
ATOM 3205 C C . LEU A 1 412 ? 20.520 -8.491 -17.330 1.00 84.19 412 LEU A C 1
ATOM 3207 O O . LEU A 1 412 ? 21.443 -7.680 -17.406 1.00 84.19 412 LEU A O 1
ATOM 3211 N N . THR A 1 413 ? 20.544 -9.664 -17.959 1.00 84.31 413 THR A N 1
ATOM 3212 C CA . THR A 1 413 ? 21.664 -10.085 -18.802 1.00 84.31 413 THR A CA 1
ATOM 3213 C C . THR A 1 413 ? 21.854 -9.105 -19.956 1.00 84.31 413 THR A C 1
ATOM 3215 O O . THR A 1 413 ? 22.959 -8.595 -20.142 1.00 84.31 413 THR A O 1
ATOM 3218 N N . LEU A 1 414 ? 20.779 -8.753 -20.664 1.00 86.81 414 LEU A N 1
ATOM 3219 C CA . LEU A 1 414 ? 20.805 -7.756 -21.738 1.00 86.81 414 LEU A CA 1
ATOM 3220 C C . LEU A 1 414 ? 21.259 -6.376 -21.240 1.00 86.81 414 LEU A C 1
ATOM 3222 O O . LEU A 1 414 ? 22.125 -5.759 -21.862 1.00 86.81 414 LEU A O 1
ATOM 3226 N N . GLY A 1 415 ? 20.750 -5.921 -20.092 1.00 88.69 415 GLY A N 1
ATOM 3227 C CA . GLY A 1 415 ? 21.187 -4.675 -19.454 1.00 88.69 415 GLY A CA 1
ATOM 3228 C C . GLY A 1 415 ? 22.694 -4.661 -19.169 1.00 88.69 415 GLY A C 1
ATOM 3229 O O . GLY A 1 415 ? 23.394 -3.731 -19.565 1.00 88.69 415 GLY A O 1
ATOM 3230 N N . ARG A 1 416 ? 23.231 -5.734 -18.578 1.00 85.69 416 ARG A N 1
ATOM 3231 C CA . ARG A 1 416 ? 24.673 -5.878 -18.303 1.00 85.69 416 ARG A CA 1
ATOM 3232 C C . ARG A 1 416 ? 25.517 -5.913 -19.574 1.00 85.69 416 ARG A C 1
ATOM 3234 O O . ARG A 1 416 ? 26.580 -5.298 -19.611 1.00 85.69 416 ARG A O 1
ATOM 3241 N N . PHE A 1 417 ? 25.065 -6.611 -20.616 1.00 86.19 417 PHE A N 1
ATOM 3242 C CA . PHE A 1 417 ? 25.772 -6.643 -21.900 1.00 86.19 417 PHE A CA 1
ATOM 3243 C C . PHE A 1 417 ? 25.833 -5.254 -22.543 1.00 86.19 417 PHE A C 1
ATOM 3245 O O . PHE A 1 417 ? 26.899 -4.846 -23.009 1.00 86.19 417 PHE A O 1
ATOM 3252 N N . LYS A 1 418 ? 24.728 -4.499 -22.495 1.00 89.31 418 LYS A N 1
ATOM 3253 C CA . LYS A 1 418 ? 24.686 -3.089 -22.913 1.00 89.31 418 LYS A CA 1
ATOM 3254 C C . LYS A 1 418 ? 25.678 -2.249 -22.119 1.00 89.31 418 LYS A C 1
ATOM 3256 O O . LYS A 1 418 ? 26.464 -1.521 -22.724 1.00 89.31 418 LYS A O 1
ATOM 3261 N N . ALA A 1 419 ? 25.698 -2.400 -20.794 1.00 89.12 419 ALA A N 1
ATOM 3262 C CA . ALA A 1 419 ? 26.620 -1.670 -19.928 1.00 89.12 419 ALA A CA 1
ATOM 3263 C C . ALA A 1 419 ? 28.081 -1.952 -20.292 1.00 89.12 419 ALA A C 1
ATOM 3265 O O . ALA A 1 419 ? 28.855 -1.026 -20.526 1.00 89.12 419 ALA A O 1
ATOM 3266 N N . ALA A 1 420 ? 28.443 -3.231 -20.410 1.00 85.81 420 ALA A N 1
ATOM 3267 C CA . ALA A 1 420 ? 29.801 -3.659 -20.721 1.00 85.81 420 ALA A CA 1
ATOM 3268 C C . ALA A 1 420 ? 30.284 -3.144 -22.083 1.00 85.81 420 ALA A C 1
ATOM 3270 O O . ALA A 1 420 ? 31.432 -2.716 -22.206 1.00 85.81 420 ALA A O 1
ATOM 3271 N N . LYS A 1 421 ? 29.411 -3.157 -23.098 1.00 86.94 421 LYS A N 1
ATOM 3272 C CA . LYS A 1 421 ? 29.755 -2.692 -24.444 1.00 86.94 421 LYS A CA 1
ATOM 3273 C C . LYS A 1 421 ? 30.030 -1.188 -24.468 1.00 86.94 421 LYS A C 1
ATOM 3275 O O . LYS A 1 421 ? 31.098 -0.781 -24.916 1.00 86.94 421 LYS A O 1
ATOM 3280 N N . VAL A 1 422 ? 29.120 -0.381 -23.915 1.00 87.69 422 VAL A N 1
ATOM 3281 C CA . VAL A 1 422 ? 29.298 1.081 -23.848 1.00 87.69 422 VAL A CA 1
ATOM 3282 C C . VAL A 1 422 ? 30.502 1.447 -22.977 1.00 87.69 422 VAL A C 1
ATOM 3284 O O . VAL A 1 422 ? 31.278 2.322 -23.349 1.00 87.69 422 VAL A O 1
ATOM 3287 N N . PHE A 1 423 ? 30.705 0.753 -21.853 1.00 85.88 423 PHE A N 1
ATOM 3288 C CA . PHE A 1 423 ? 31.879 0.939 -20.999 1.00 85.88 423 PHE A CA 1
ATOM 3289 C C . PHE A 1 423 ? 33.188 0.701 -21.764 1.00 85.88 423 PHE A C 1
ATOM 3291 O O . PHE A 1 423 ? 34.105 1.517 -21.691 1.00 85.88 423 PHE A O 1
ATOM 3298 N N . GLN A 1 424 ? 33.275 -0.391 -22.529 1.00 83.69 424 GLN A N 1
ATOM 3299 C CA . GLN A 1 424 ? 34.462 -0.701 -23.323 1.00 83.69 424 GLN A CA 1
ATOM 3300 C C . GLN A 1 424 ? 34.723 0.365 -24.396 1.00 83.69 424 GLN A C 1
ATOM 3302 O O . GLN A 1 424 ? 35.861 0.802 -24.561 1.00 83.69 424 GLN A O 1
ATOM 3307 N N . ASP A 1 425 ? 33.680 0.813 -25.093 1.00 84.19 425 ASP A N 1
ATOM 3308 C CA . ASP A 1 425 ? 33.803 1.846 -26.122 1.00 84.19 425 ASP A CA 1
ATOM 3309 C C . ASP A 1 425 ? 34.239 3.202 -25.514 1.00 84.19 425 ASP A C 1
ATOM 3311 O O . ASP A 1 425 ? 35.049 3.918 -26.109 1.00 84.19 425 ASP A O 1
ATOM 3315 N N . LEU A 1 426 ? 33.786 3.530 -24.296 1.00 84.31 426 LEU A N 1
ATOM 3316 C CA . LEU A 1 426 ? 34.211 4.721 -23.545 1.00 84.31 426 LEU A CA 1
ATOM 3317 C C . LEU A 1 426 ? 35.692 4.670 -23.161 1.00 84.31 426 LEU A C 1
ATOM 3319 O O . LEU A 1 426 ? 36.436 5.594 -23.477 1.00 84.31 426 LEU A O 1
ATOM 3323 N N . VAL A 1 427 ? 36.137 3.583 -22.529 1.00 81.50 427 VAL A N 1
ATOM 3324 C CA . VAL A 1 427 ? 37.531 3.443 -22.064 1.00 81.50 427 VAL A CA 1
ATOM 3325 C C . VAL A 1 427 ? 38.522 3.343 -23.231 1.00 81.50 427 VAL A C 1
ATOM 3327 O O . VAL A 1 427 ? 39.681 3.723 -23.095 1.00 81.50 427 VAL A O 1
ATOM 3330 N N . ASN A 1 428 ? 38.082 2.879 -24.404 1.00 82.44 428 ASN A N 1
ATOM 3331 C CA . ASN A 1 428 ? 38.914 2.862 -25.610 1.00 82.44 428 ASN A CA 1
ATOM 3332 C C . ASN A 1 428 ? 39.090 4.248 -26.254 1.00 82.44 428 ASN A C 1
ATOM 3334 O O . ASN A 1 428 ? 40.042 4.451 -27.005 1.00 82.44 428 ASN A O 1
ATOM 3338 N N . THR A 1 429 ? 38.161 5.177 -26.019 1.00 81.44 429 THR A N 1
ATOM 3339 C CA . THR A 1 429 ? 38.122 6.485 -26.699 1.00 81.44 429 THR A CA 1
ATOM 3340 C C . THR A 1 429 ? 38.492 7.653 -25.793 1.00 81.44 429 THR A C 1
ATOM 3342 O O . THR A 1 429 ? 38.859 8.715 -26.293 1.00 81.44 429 THR A O 1
ATOM 3345 N N . GLN A 1 430 ? 38.416 7.475 -24.475 1.00 81.44 430 GLN A N 1
ATOM 3346 C CA . GLN A 1 430 ? 38.646 8.515 -23.479 1.00 81.44 430 GLN A CA 1
ATOM 3347 C C . GLN A 1 430 ? 39.529 7.989 -22.347 1.00 81.44 430 GLN A C 1
ATOM 3349 O O . GLN A 1 430 ? 39.529 6.800 -22.027 1.00 81.44 430 GLN A O 1
ATOM 3354 N N . LYS A 1 431 ? 40.292 8.890 -21.727 1.00 76.44 431 LYS A N 1
ATOM 3355 C CA . LYS A 1 431 ? 41.107 8.564 -20.558 1.00 76.44 431 LYS A CA 1
ATOM 3356 C C . LYS A 1 431 ? 40.209 8.385 -19.333 1.00 76.44 431 LYS A C 1
ATOM 3358 O O . LYS A 1 431 ? 39.250 9.129 -19.145 1.00 76.44 431 LYS A O 1
ATOM 3363 N N . VAL A 1 432 ? 40.519 7.409 -18.480 1.00 69.88 432 VAL A N 1
ATOM 3364 C CA . VAL A 1 432 ? 39.714 7.099 -17.280 1.00 69.88 432 VAL A CA 1
ATOM 3365 C C . VAL A 1 432 ? 39.725 8.267 -16.285 1.00 69.88 432 VAL A C 1
ATOM 3367 O O . VAL A 1 432 ? 38.756 8.482 -15.555 1.00 69.88 432 VAL A O 1
ATOM 3370 N N . GLU A 1 433 ? 40.791 9.066 -16.282 1.00 71.69 433 GLU A N 1
ATOM 3371 C CA . GLU A 1 433 ? 40.922 10.283 -15.480 1.00 71.69 433 GLU A CA 1
ATOM 3372 C C . GLU A 1 433 ? 39.885 11.356 -15.856 1.00 71.69 433 GLU A C 1
ATOM 3374 O O . GLU A 1 433 ? 39.423 12.084 -14.980 1.00 71.69 433 GLU A O 1
ATOM 3379 N N . ASP A 1 434 ? 39.446 11.402 -17.117 1.00 77.75 434 ASP A N 1
ATOM 3380 C CA . ASP A 1 434 ? 38.417 12.340 -17.588 1.00 77.75 434 ASP A CA 1
ATOM 3381 C C . ASP A 1 434 ? 36.991 11.850 -17.248 1.00 77.75 434 ASP A C 1
ATOM 3383 O O . ASP A 1 434 ? 36.014 12.591 -17.352 1.00 77.75 434 ASP A O 1
ATOM 3387 N N . LEU A 1 435 ? 36.861 10.600 -16.786 1.00 80.31 435 LEU A N 1
ATOM 3388 C CA . LEU A 1 435 ? 35.594 9.903 -16.540 1.00 80.31 435 LEU A CA 1
ATOM 3389 C C . LEU A 1 435 ? 35.239 9.778 -15.045 1.00 80.31 435 LEU A C 1
ATOM 3391 O O . LEU A 1 435 ? 34.292 9.072 -14.690 1.00 80.31 435 LEU A O 1
ATOM 3395 N N . GLN A 1 436 ? 35.954 10.488 -14.162 1.00 79.38 436 GLN A N 1
ATOM 3396 C CA . GLN A 1 436 ? 35.836 10.392 -12.693 1.00 79.38 436 GLN A CA 1
ATOM 3397 C C . GLN A 1 436 ? 34.420 10.622 -12.143 1.00 79.38 436 GLN A C 1
ATOM 3399 O O . GLN A 1 436 ? 34.039 10.005 -11.152 1.00 79.38 436 GLN A O 1
ATOM 3404 N N . ASN A 1 437 ? 33.618 11.459 -12.805 1.00 86.81 437 ASN A N 1
ATOM 3405 C CA . ASN A 1 437 ? 32.237 11.763 -12.413 1.00 86.81 437 ASN A CA 1
ATOM 3406 C C . ASN A 1 437 ? 31.209 11.301 -13.463 1.00 86.81 437 ASN A C 1
ATOM 3408 O O . ASN A 1 437 ? 30.163 11.930 -13.625 1.00 86.81 437 ASN A O 1
ATOM 3412 N N . THR A 1 438 ? 31.530 10.245 -14.220 1.00 91.06 438 THR A N 1
ATOM 3413 C CA . THR A 1 438 ? 30.670 9.726 -15.293 1.00 91.06 438 THR A CA 1
ATOM 3414 C C . THR A 1 438 ? 29.922 8.468 -14.861 1.00 91.06 438 THR A C 1
ATOM 3416 O O . THR A 1 438 ? 30.518 7.532 -14.318 1.00 91.06 438 THR A O 1
ATOM 3419 N N . TYR A 1 439 ? 28.621 8.431 -15.152 1.00 93.62 439 TYR A N 1
ATOM 3420 C CA . TYR A 1 439 ? 27.733 7.317 -14.833 1.00 93.62 439 TYR A CA 1
ATOM 3421 C C . TYR A 1 439 ? 26.963 6.858 -16.064 1.00 93.62 439 TYR A C 1
ATOM 3423 O O . TYR A 1 439 ? 26.402 7.668 -16.795 1.00 93.62 439 TYR A O 1
ATOM 3431 N N . LEU A 1 440 ? 26.894 5.549 -16.266 1.00 94.38 440 LEU A N 1
ATOM 3432 C CA . LEU A 1 440 ? 26.185 4.910 -17.367 1.00 94.38 440 LEU A CA 1
ATOM 3433 C C . LEU A 1 440 ? 24.891 4.272 -16.867 1.00 94.38 440 LEU A C 1
ATOM 3435 O O . LEU A 1 440 ? 24.922 3.483 -15.930 1.00 94.38 440 LEU A O 1
ATOM 3439 N N . VAL A 1 441 ? 23.776 4.571 -17.528 1.00 96.44 441 VAL A N 1
ATOM 3440 C CA . VAL A 1 441 ? 22.464 3.955 -17.309 1.00 96.44 441 VAL A CA 1
ATOM 3441 C C . VAL A 1 441 ? 22.115 3.101 -18.518 1.00 96.44 441 VAL A C 1
ATOM 3443 O O . VAL A 1 441 ? 22.001 3.603 -19.635 1.00 96.44 441 VAL A O 1
ATOM 3446 N N . THR A 1 442 ? 21.899 1.809 -18.307 1.00 94.94 442 THR A N 1
ATOM 3447 C CA . THR A 1 442 ? 21.409 0.878 -19.333 1.00 94.94 442 THR A CA 1
ATOM 3448 C C . THR A 1 442 ? 20.172 0.158 -18.836 1.00 94.94 442 THR A C 1
ATOM 3450 O O . THR A 1 442 ? 19.971 0.004 -17.635 1.00 94.94 442 THR A O 1
ATOM 3453 N N . ALA A 1 443 ? 19.309 -0.241 -19.761 1.00 93.06 443 ALA A N 1
ATOM 3454 C CA . ALA A 1 443 ? 18.037 -0.855 -19.430 1.00 93.06 443 ALA A CA 1
ATOM 3455 C C . ALA A 1 443 ? 17.572 -1.765 -20.559 1.00 93.06 443 ALA A C 1
ATOM 3457 O O . ALA A 1 443 ? 17.833 -1.503 -21.743 1.00 93.06 443 ALA A O 1
ATOM 3458 N N . ASP A 1 444 ? 16.835 -2.796 -20.181 1.00 92.12 444 ASP A N 1
ATOM 3459 C CA . ASP A 1 444 ? 16.175 -3.708 -21.099 1.00 92.12 444 ASP A CA 1
ATOM 3460 C C . ASP A 1 444 ? 14.746 -4.012 -20.641 1.00 92.12 444 ASP A C 1
ATOM 3462 O O . ASP A 1 444 ? 14.405 -3.734 -19.496 1.00 92.12 444 ASP A O 1
ATOM 3466 N N . GLN A 1 445 ? 13.876 -4.470 -21.540 1.00 92.06 445 GLN A N 1
ATOM 3467 C CA . GLN A 1 445 ? 12.483 -4.760 -21.195 1.00 92.06 445 GLN A CA 1
ATOM 3468 C C . GLN A 1 445 ? 11.868 -5.765 -22.159 1.00 92.06 445 GLN A C 1
ATOM 3470 O O . GLN A 1 445 ? 11.997 -5.627 -23.375 1.00 92.06 445 GLN A O 1
ATOM 3475 N N . VAL A 1 446 ? 11.079 -6.676 -21.595 1.00 91.06 446 VAL A N 1
ATOM 3476 C CA . VAL A 1 446 ? 10.187 -7.573 -22.331 1.00 91.06 446 VAL A CA 1
ATOM 3477 C C . VAL A 1 446 ? 8.739 -7.422 -21.869 1.00 91.06 446 VAL A C 1
ATOM 3479 O O . VAL A 1 446 ? 8.470 -6.951 -20.759 1.00 91.06 446 VAL A O 1
ATOM 3482 N N . VAL A 1 447 ? 7.801 -7.844 -22.718 1.00 93.31 447 VAL A N 1
ATOM 3483 C CA . VAL A 1 447 ? 6.378 -7.947 -22.374 1.00 93.31 447 VAL A CA 1
ATOM 3484 C C . VAL A 1 447 ? 6.013 -9.412 -22.176 1.00 93.31 447 VAL A C 1
ATOM 3486 O O . VAL A 1 447 ? 6.317 -10.254 -23.007 1.00 93.31 447 VAL A O 1
ATOM 3489 N N . MET A 1 448 ? 5.338 -9.725 -21.081 1.00 89.19 448 MET A N 1
ATOM 3490 C CA . MET A 1 448 ? 4.718 -11.013 -20.812 1.00 89.19 448 MET A CA 1
ATOM 3491 C C . MET A 1 448 ? 3.231 -10.929 -21.141 1.00 89.19 448 MET A C 1
ATOM 3493 O O . MET A 1 448 ? 2.507 -10.106 -20.574 1.00 89.19 448 MET A O 1
ATOM 3497 N N . PHE A 1 449 ? 2.772 -11.814 -22.017 1.00 91.06 449 PHE A N 1
ATOM 3498 C CA . PHE A 1 449 ? 1.365 -11.940 -22.381 1.00 91.06 449 PHE A CA 1
ATOM 3499 C C . PHE A 1 449 ? 0.996 -13.417 -22.507 1.00 91.06 449 PHE A C 1
ATOM 3501 O O . PHE A 1 449 ? 1.689 -14.159 -23.200 1.00 91.06 449 PHE A O 1
ATOM 3508 N N . GLU A 1 450 ? -0.048 -13.852 -21.794 1.00 87.19 450 GLU A N 1
ATOM 3509 C CA . GLU A 1 450 ? -0.524 -15.251 -21.771 1.00 87.19 450 GLU A CA 1
ATOM 3510 C C . GLU A 1 450 ? 0.583 -16.298 -21.518 1.00 87.19 450 GLU A C 1
ATOM 3512 O O . GLU A 1 450 ? 0.573 -17.405 -22.042 1.00 87.19 450 GLU A O 1
ATOM 3517 N N . GLY A 1 451 ? 1.567 -15.949 -20.682 1.00 81.06 451 GLY A N 1
ATOM 3518 C CA . GLY A 1 451 ? 2.693 -16.830 -20.352 1.00 81.06 451 GLY A CA 1
ATOM 3519 C C . GLY A 1 451 ? 3.832 -16.835 -21.377 1.00 81.06 451 GLY A C 1
ATOM 3520 O O . GLY A 1 451 ? 4.838 -17.498 -21.135 1.00 81.06 451 GLY A O 1
ATOM 3521 N N . CYS A 1 452 ? 3.725 -16.066 -22.461 1.00 84.88 452 CYS A N 1
ATOM 3522 C CA . CYS A 1 452 ? 4.759 -15.924 -23.481 1.00 84.88 452 CYS A CA 1
ATOM 3523 C C . CYS A 1 452 ? 5.507 -14.590 -23.356 1.00 84.88 452 CYS A C 1
ATOM 3525 O O . CYS A 1 452 ? 4.903 -13.545 -23.104 1.00 84.88 452 CYS A O 1
ATOM 3527 N N . ILE A 1 453 ? 6.820 -14.630 -23.596 1.00 88.06 453 ILE A N 1
ATOM 3528 C CA . ILE A 1 453 ? 7.654 -13.437 -23.769 1.00 88.06 453 ILE A CA 1
ATOM 3529 C C . ILE A 1 453 ? 7.401 -12.870 -25.170 1.00 88.06 453 ILE A C 1
ATOM 3531 O O . ILE A 1 453 ? 7.482 -13.587 -26.167 1.00 88.06 453 ILE A O 1
ATOM 3535 N N . ARG A 1 454 ? 7.111 -11.574 -25.242 1.00 89.69 454 ARG A N 1
ATOM 3536 C CA . ARG A 1 454 ? 6.981 -10.783 -26.462 1.00 89.69 454 ARG A CA 1
ATOM 3537 C C . ARG A 1 454 ? 8.067 -9.712 -26.477 1.00 89.69 454 ARG A C 1
ATOM 3539 O O . ARG A 1 454 ? 8.049 -8.766 -25.687 1.00 89.69 454 ARG A O 1
ATOM 3546 N N . GLU A 1 455 ? 9.014 -9.888 -27.388 1.00 87.00 455 GLU A N 1
ATOM 3547 C CA . GLU A 1 455 ? 10.043 -8.900 -27.716 1.00 87.00 455 GLU A CA 1
ATOM 3548 C C . GLU A 1 455 ? 9.496 -7.910 -28.764 1.00 87.00 455 GLU A C 1
ATOM 3550 O O . GLU A 1 455 ? 8.280 -7.739 -28.902 1.00 87.00 455 GLU A O 1
ATOM 3555 N N . LYS A 1 456 ? 10.375 -7.212 -29.484 1.00 89.69 456 LYS A N 1
ATOM 3556 C CA . LYS A 1 456 ? 9.974 -6.371 -30.618 1.00 89.69 456 LYS A CA 1
ATOM 3557 C C . LYS A 1 456 ? 9.437 -7.249 -31.756 1.00 89.69 456 LYS A C 1
ATOM 3559 O O . LYS A 1 456 ? 10.068 -8.269 -32.045 1.00 89.69 456 LYS A O 1
ATOM 3564 N N . PRO A 1 457 ? 8.310 -6.885 -32.393 1.00 91.69 457 PRO A N 1
ATOM 3565 C CA . PRO A 1 457 ? 7.780 -7.676 -33.490 1.00 91.69 457 PRO A CA 1
ATOM 3566 C C . PRO A 1 457 ? 8.730 -7.666 -34.697 1.00 91.69 457 PRO A C 1
ATOM 3568 O O . PRO A 1 457 ? 9.378 -6.661 -34.983 1.00 91.69 457 PRO A O 1
ATOM 3571 N N . GLU A 1 458 ? 8.825 -8.800 -35.387 1.00 90.56 458 GLU A N 1
ATOM 3572 C CA . GLU A 1 458 ? 9.707 -8.991 -36.546 1.00 90.56 458 GLU A CA 1
ATOM 3573 C C . GLU A 1 458 ? 9.137 -8.376 -37.826 1.00 90.56 458 GLU A C 1
ATOM 3575 O O . GLU A 1 458 ? 9.896 -7.943 -38.690 1.00 90.56 458 GLU A O 1
ATOM 3580 N N . ASP A 1 459 ? 7.809 -8.338 -37.931 1.00 93.81 459 ASP A N 1
ATOM 3581 C CA . ASP A 1 459 ? 7.074 -7.838 -39.083 1.00 93.81 459 ASP A CA 1
ATOM 3582 C C . ASP A 1 459 ? 5.707 -7.255 -38.682 1.00 93.81 459 ASP A C 1
ATOM 3584 O O . ASP A 1 459 ? 5.217 -7.426 -37.556 1.00 93.81 459 ASP A O 1
ATOM 3588 N N . ASP A 1 460 ? 5.075 -6.569 -39.634 1.00 95.94 460 ASP A N 1
ATOM 3589 C CA . ASP A 1 460 ? 3.765 -5.933 -39.473 1.00 95.94 460 ASP A CA 1
ATOM 3590 C C . ASP A 1 460 ? 2.664 -6.942 -39.113 1.00 95.94 460 ASP A C 1
ATOM 3592 O O . ASP A 1 460 ? 1.747 -6.640 -38.346 1.00 95.94 460 ASP A O 1
ATOM 3596 N N . ALA A 1 461 ? 2.754 -8.174 -39.624 1.00 96.12 461 ALA A N 1
ATOM 3597 C CA . ALA A 1 461 ? 1.778 -9.220 -39.334 1.00 96.12 461 ALA A CA 1
ATOM 3598 C C . ALA A 1 461 ? 1.852 -9.662 -37.863 1.00 96.12 461 ALA A C 1
ATOM 3600 O O . ALA A 1 461 ? 0.825 -9.879 -37.212 1.00 96.12 461 ALA A O 1
ATOM 3601 N N . GLN A 1 462 ? 3.055 -9.777 -37.306 1.00 94.75 462 GLN A N 1
ATOM 3602 C CA . GLN A 1 462 ? 3.274 -10.069 -35.899 1.00 94.75 462 GLN A CA 1
ATOM 3603 C C . GLN A 1 462 ? 2.877 -8.889 -35.014 1.00 94.75 462 GLN A C 1
ATOM 3605 O O . GLN A 1 462 ? 2.205 -9.120 -34.007 1.00 94.75 462 GLN A O 1
ATOM 3610 N N . ALA A 1 463 ? 3.205 -7.655 -35.407 1.00 95.56 463 ALA A N 1
ATOM 3611 C CA . ALA A 1 463 ? 2.760 -6.455 -34.700 1.00 95.56 463 ALA A CA 1
ATOM 3612 C C . ALA A 1 463 ? 1.228 -6.412 -34.595 1.00 95.56 463 ALA A C 1
ATOM 3614 O O . ALA A 1 463 ? 0.688 -6.259 -33.499 1.00 95.56 463 ALA A O 1
ATOM 3615 N N . ARG A 1 464 ? 0.519 -6.672 -35.702 1.00 96.25 464 ARG A N 1
ATOM 3616 C CA . ARG A 1 464 ? -0.950 -6.742 -35.732 1.00 96.25 464 ARG A CA 1
ATOM 3617 C C . ARG A 1 464 ? -1.501 -7.772 -34.755 1.00 96.25 464 ARG A C 1
ATOM 3619 O O . ARG A 1 464 ? -2.376 -7.443 -33.956 1.00 96.25 464 ARG A O 1
ATOM 3626 N N . ARG A 1 465 ? -0.965 -8.998 -34.786 1.00 95.81 465 ARG A N 1
ATOM 3627 C CA . ARG A 1 465 ? -1.372 -10.073 -33.862 1.00 95.81 465 ARG A CA 1
ATOM 3628 C C . ARG A 1 465 ? -1.147 -9.686 -32.404 1.00 95.81 465 ARG A C 1
ATOM 3630 O O . ARG A 1 465 ? -1.997 -9.982 -31.570 1.00 95.81 465 ARG A O 1
ATOM 3637 N N . PHE A 1 466 ? -0.023 -9.039 -32.093 1.00 95.94 466 PHE A N 1
ATOM 3638 C CA . PHE A 1 466 ? 0.254 -8.583 -30.734 1.00 95.94 466 PHE A CA 1
ATOM 3639 C C . PHE A 1 466 ? -0.759 -7.534 -30.278 1.00 95.94 466 PHE A C 1
ATOM 3641 O O . PHE A 1 466 ? -1.371 -7.723 -29.231 1.00 95.94 466 PHE A O 1
ATOM 3648 N N . ILE A 1 467 ? -0.965 -6.479 -31.073 1.00 95.75 467 ILE A N 1
ATOM 3649 C CA . ILE A 1 467 ? -1.864 -5.364 -30.742 1.00 95.75 467 ILE A CA 1
ATOM 3650 C C . ILE A 1 467 ? -3.296 -5.863 -30.539 1.00 95.75 467 ILE A C 1
ATOM 3652 O O . ILE A 1 467 ? -3.912 -5.563 -29.519 1.00 95.75 467 ILE A O 1
ATOM 3656 N N . GLN A 1 468 ? -3.813 -6.663 -31.475 1.00 94.69 468 GLN A N 1
ATOM 3657 C CA . GLN A 1 468 ? -5.182 -7.176 -31.410 1.00 94.69 468 GLN A CA 1
ATOM 3658 C C . GLN A 1 468 ? -5.411 -8.061 -30.182 1.00 94.69 468 GLN A C 1
ATOM 3660 O O . GLN A 1 468 ? -6.466 -7.969 -29.558 1.00 94.69 468 GLN A O 1
ATOM 3665 N N . SER A 1 469 ? -4.424 -8.873 -29.788 1.00 95.56 469 SER A N 1
ATOM 3666 C CA . SER A 1 469 ? -4.590 -9.763 -28.637 1.00 95.56 469 SER A CA 1
ATOM 3667 C C . SER A 1 469 ? -4.650 -9.023 -27.299 1.00 95.56 469 SER A C 1
ATOM 3669 O O . SER A 1 469 ? -5.106 -9.601 -26.323 1.00 95.56 469 SER A O 1
ATOM 3671 N N . TYR A 1 470 ? -4.169 -7.779 -27.208 1.00 95.94 470 TYR A N 1
ATOM 3672 C CA . TYR A 1 470 ? -4.252 -7.011 -25.961 1.00 95.94 470 TYR A CA 1
ATOM 3673 C C . TYR A 1 470 ? -5.650 -6.436 -25.700 1.00 95.94 470 TYR A C 1
ATOM 3675 O O . TYR A 1 470 ? -5.929 -6.041 -24.571 1.00 95.94 470 TYR A O 1
ATOM 3683 N N . SER A 1 471 ? -6.524 -6.388 -26.711 1.00 95.25 471 SER A N 1
ATOM 3684 C CA . SER A 1 471 ? -7.877 -5.830 -26.606 1.00 95.25 471 SER A CA 1
ATOM 3685 C C . SER A 1 471 ? -8.679 -6.519 -25.495 1.00 95.25 471 SER A C 1
ATOM 3687 O O . SER A 1 471 ? -8.928 -7.721 -25.552 1.00 95.25 471 SER A O 1
ATOM 3689 N N . GLY A 1 472 ? -9.069 -5.764 -24.461 1.00 90.12 472 GLY A N 1
ATOM 3690 C CA . GLY A 1 472 ? -9.799 -6.305 -23.305 1.00 90.12 472 GLY A CA 1
ATOM 3691 C C . GLY A 1 472 ? -8.981 -7.210 -22.368 1.00 90.12 472 GLY A C 1
ATOM 3692 O O . GLY A 1 472 ? -9.555 -7.814 -21.461 1.00 90.12 472 GLY A O 1
ATOM 3693 N N . ALA A 1 473 ? -7.667 -7.323 -22.573 1.00 90.81 473 ALA A N 1
ATOM 3694 C CA . ALA A 1 473 ? -6.774 -8.197 -21.816 1.00 90.81 473 ALA A CA 1
ATOM 3695 C C . ALA A 1 473 ? -5.779 -7.397 -20.953 1.00 90.81 473 ALA A C 1
ATOM 3697 O O . ALA A 1 473 ? -5.787 -6.162 -20.933 1.00 90.81 473 ALA A O 1
ATOM 3698 N N . SER A 1 474 ? -4.907 -8.103 -20.224 1.00 89.19 474 SER A N 1
ATOM 3699 C CA . SER A 1 474 ? -3.773 -7.497 -19.521 1.00 89.19 474 SER A CA 1
ATOM 3700 C C . SER A 1 474 ? -2.430 -7.976 -20.066 1.00 89.19 474 SER A C 1
ATOM 3702 O O . SER A 1 474 ? -2.290 -9.099 -20.555 1.00 89.19 474 SER A O 1
ATOM 3704 N N . ALA A 1 475 ? -1.428 -7.105 -19.985 1.00 90.81 475 ALA A N 1
ATOM 3705 C CA . ALA A 1 475 ? -0.046 -7.405 -20.338 1.00 90.81 475 ALA A CA 1
ATOM 3706 C C . ALA A 1 475 ? 0.888 -6.916 -19.232 1.00 90.81 475 ALA A C 1
ATOM 3708 O O . ALA A 1 475 ? 0.652 -5.871 -18.622 1.00 90.81 475 ALA A O 1
ATOM 3709 N N . ARG A 1 476 ? 1.964 -7.659 -18.977 1.00 86.50 476 ARG A N 1
ATOM 3710 C CA . ARG A 1 476 ? 2.932 -7.341 -17.923 1.00 86.50 476 ARG A CA 1
ATOM 3711 C C . ARG A 1 476 ? 4.276 -6.967 -18.525 1.00 86.50 476 ARG A C 1
ATOM 3713 O O . ARG A 1 476 ? 4.811 -7.727 -19.319 1.00 86.50 476 ARG A O 1
ATOM 3720 N N . THR A 1 477 ? 4.851 -5.841 -18.135 1.00 88.19 477 THR A N 1
ATOM 3721 C CA . THR A 1 477 ? 6.221 -5.472 -18.497 1.00 88.19 477 THR A CA 1
ATOM 3722 C C . THR A 1 477 ? 7.183 -5.968 -17.427 1.00 88.19 477 THR A C 1
ATOM 3724 O O . THR A 1 477 ? 6.884 -5.919 -16.234 1.00 88.19 477 THR A O 1
ATOM 3727 N N . ILE A 1 478 ? 8.332 -6.488 -17.852 1.00 85.88 478 ILE A N 1
ATOM 3728 C CA . ILE A 1 478 ? 9.449 -6.841 -16.971 1.00 85.88 478 ILE A CA 1
ATOM 3729 C C . ILE A 1 478 ? 10.664 -6.102 -17.515 1.00 85.88 478 ILE A C 1
ATOM 3731 O O . ILE A 1 478 ? 11.115 -6.396 -18.622 1.00 85.88 478 ILE A O 1
ATOM 3735 N N . GLY A 1 479 ? 11.148 -5.117 -16.764 1.00 88.25 479 GLY A N 1
ATOM 3736 C CA . GLY A 1 479 ? 12.248 -4.241 -17.153 1.00 88.25 479 GLY A CA 1
ATOM 3737 C C . GLY A 1 479 ? 13.442 -4.349 -16.210 1.00 88.25 479 GLY A C 1
ATOM 3738 O O . GLY A 1 479 ? 13.281 -4.578 -15.014 1.00 88.25 479 GLY A O 1
ATOM 3739 N N . SER A 1 480 ? 14.647 -4.155 -16.738 1.00 89.06 480 SER A N 1
ATOM 3740 C CA . SER A 1 480 ? 15.880 -4.013 -15.963 1.00 89.06 480 SER A CA 1
ATOM 3741 C C . SER A 1 480 ? 16.414 -2.586 -16.016 1.00 89.06 480 SER A C 1
ATOM 3743 O O . SER A 1 480 ? 16.192 -1.852 -16.980 1.00 89.06 480 SER A O 1
ATOM 3745 N N . CYS A 1 481 ? 17.178 -2.208 -14.996 1.00 92.19 481 CYS A N 1
ATOM 3746 C CA . CYS A 1 481 ? 18.050 -1.040 -15.023 1.00 92.19 481 CYS A CA 1
ATOM 3747 C C . CYS A 1 481 ? 19.404 -1.431 -14.436 1.00 92.19 481 CYS A C 1
ATOM 3749 O O . CYS A 1 481 ? 19.457 -2.102 -13.407 1.00 92.19 481 CYS A O 1
ATOM 3751 N N . VAL A 1 482 ? 20.486 -1.003 -15.077 1.00 87.69 482 VAL A N 1
ATOM 3752 C CA . VAL A 1 482 ? 21.867 -1.182 -14.624 1.00 87.69 482 VAL A CA 1
ATOM 3753 C C . VAL A 1 482 ? 22.547 0.181 -14.669 1.00 87.69 482 VAL A C 1
ATOM 3755 O O . VAL A 1 482 ? 22.642 0.796 -15.735 1.00 87.69 482 VAL A O 1
ATOM 3758 N N . CYS A 1 483 ? 23.006 0.649 -13.511 1.00 90.25 483 CYS A N 1
ATOM 3759 C CA . CYS A 1 483 ? 23.732 1.902 -13.348 1.00 90.25 483 CYS A CA 1
ATOM 3760 C C . CYS A 1 483 ? 25.196 1.598 -13.022 1.00 90.25 483 CYS A C 1
ATOM 3762 O O . CYS A 1 483 ? 25.482 0.799 -12.133 1.00 90.25 483 CYS A O 1
ATOM 3764 N N . THR A 1 484 ? 26.139 2.216 -13.726 1.00 88.06 484 THR A N 1
ATOM 3765 C CA . THR A 1 484 ? 27.579 1.946 -13.586 1.00 88.06 484 THR A CA 1
ATOM 3766 C C . THR A 1 484 ? 28.354 3.243 -13.401 1.00 88.06 484 THR A C 1
ATOM 3768 O O . THR A 1 484 ? 28.234 4.147 -14.221 1.00 88.06 484 THR A O 1
ATOM 3771 N N . SER A 1 485 ? 29.173 3.332 -12.355 1.00 87.00 485 SER A N 1
ATOM 3772 C CA . SER A 1 485 ? 30.211 4.357 -12.214 1.00 87.00 485 SER A CA 1
ATOM 3773 C C . SER A 1 485 ? 31.404 3.973 -13.082 1.00 87.00 485 SER A C 1
ATOM 3775 O O . SER A 1 485 ? 31.989 2.904 -12.897 1.00 87.00 485 SER A O 1
ATOM 3777 N N . ILE A 1 486 ? 31.774 4.834 -14.031 1.00 85.25 486 ILE A N 1
ATOM 3778 C CA . ILE A 1 486 ? 32.827 4.507 -14.998 1.00 85.25 486 ILE A CA 1
ATOM 3779 C C . ILE A 1 486 ? 34.202 4.456 -14.326 1.00 85.25 486 ILE A C 1
ATOM 3781 O O . ILE A 1 486 ? 34.932 3.482 -14.490 1.00 85.25 486 ILE A O 1
ATOM 3785 N N . ALA A 1 487 ? 34.544 5.462 -13.524 1.00 75.50 487 ALA A N 1
ATOM 3786 C CA . ALA A 1 487 ? 35.845 5.511 -12.862 1.00 75.50 487 ALA A CA 1
ATOM 3787 C C . ALA A 1 487 ? 35.978 4.537 -11.687 1.00 75.50 487 ALA A C 1
ATOM 3789 O O . ALA A 1 487 ? 37.054 3.984 -11.470 1.00 75.50 487 ALA A O 1
ATOM 3790 N N . GLY A 1 488 ? 34.896 4.308 -10.936 1.00 67.69 488 GLY A N 1
ATOM 3791 C CA . GLY A 1 488 ? 34.913 3.384 -9.801 1.00 67.69 488 GLY A CA 1
ATOM 3792 C C . GLY A 1 488 ? 34.770 1.914 -10.198 1.00 67.69 488 GLY A C 1
ATOM 3793 O O . GLY A 1 488 ? 35.033 1.039 -9.377 1.00 67.69 488 GLY A O 1
ATOM 3794 N N . GLY A 1 489 ? 34.289 1.625 -11.414 1.00 71.19 489 GLY A N 1
ATOM 3795 C CA . GLY A 1 489 ? 33.911 0.273 -11.846 1.00 71.19 489 GLY A CA 1
ATOM 3796 C C . GLY A 1 489 ? 32.745 -0.334 -11.048 1.00 71.19 489 GLY A C 1
ATOM 3797 O O . GLY A 1 489 ? 32.383 -1.493 -11.257 1.00 71.19 489 GLY A O 1
ATOM 3798 N N . ASN A 1 490 ? 32.153 0.434 -10.127 1.00 76.25 490 ASN A N 1
ATOM 3799 C CA . ASN A 1 490 ? 31.010 0.022 -9.327 1.00 76.25 490 ASN A CA 1
ATOM 3800 C C . ASN A 1 490 ? 29.759 0.018 -10.196 1.00 76.25 490 ASN A C 1
ATOM 3802 O O . ASN A 1 490 ? 29.546 0.919 -11.005 1.00 76.25 490 ASN A O 1
ATOM 3806 N N . PHE A 1 491 ? 28.894 -0.964 -9.983 1.00 81.00 491 PHE A N 1
ATOM 3807 C CA . PHE A 1 491 ? 27.584 -0.990 -10.607 1.00 81.00 491 PHE A CA 1
ATOM 3808 C C . PHE A 1 491 ? 26.523 -1.445 -9.615 1.00 81.00 491 PHE A C 1
ATOM 3810 O O . PHE A 1 491 ? 26.813 -2.118 -8.622 1.00 81.00 491 PHE A O 1
ATOM 3817 N N . SER A 1 492 ? 25.296 -1.066 -9.919 1.00 75.75 492 SER A N 1
ATOM 3818 C CA . SER A 1 492 ? 24.078 -1.449 -9.227 1.00 75.75 492 SER A CA 1
ATOM 3819 C C . SER A 1 492 ? 23.025 -1.782 -10.282 1.00 75.75 492 SER A C 1
ATOM 3821 O O . SER A 1 492 ? 23.041 -1.250 -11.395 1.00 75.75 492 SER A O 1
ATOM 3823 N N . GLU A 1 493 ? 22.126 -2.703 -9.968 1.00 80.31 493 GLU A N 1
ATOM 3824 C CA . GLU A 1 493 ? 21.120 -3.171 -10.914 1.00 80.31 493 GLU A CA 1
ATOM 3825 C C . GLU A 1 493 ? 19.822 -3.563 -10.215 1.00 80.31 493 GLU A C 1
ATOM 3827 O O . GLU A 1 493 ? 19.810 -3.864 -9.021 1.00 80.31 493 GLU A O 1
ATOM 3832 N N . GLY A 1 494 ? 18.728 -3.563 -10.966 1.00 72.81 494 GLY A N 1
ATOM 3833 C CA . GLY A 1 494 ? 17.417 -3.913 -10.447 1.00 72.81 494 GLY A CA 1
ATOM 3834 C C . GLY A 1 494 ? 16.458 -4.359 -11.539 1.00 72.81 494 GLY A C 1
ATOM 3835 O O . GLY A 1 494 ? 16.660 -4.084 -12.724 1.00 72.81 494 GLY A O 1
ATOM 3836 N N . ILE A 1 495 ? 15.410 -5.050 -11.099 1.00 78.00 495 ILE A N 1
ATOM 3837 C CA . ILE A 1 495 ? 14.256 -5.439 -11.906 1.00 78.00 495 ILE A CA 1
ATOM 3838 C C . ILE A 1 495 ? 13.052 -4.640 -11.451 1.00 78.00 495 ILE A C 1
ATOM 3840 O O . ILE A 1 495 ? 12.839 -4.467 -10.248 1.00 78.00 495 ILE A O 1
ATOM 3844 N N . ASP A 1 496 ? 12.237 -4.239 -12.415 1.00 78.31 496 ASP A N 1
ATOM 3845 C CA . ASP A 1 496 ? 10.923 -3.693 -12.170 1.00 78.31 496 ASP A CA 1
ATOM 3846 C C . ASP A 1 496 ? 9.839 -4.339 -13.035 1.00 78.31 496 ASP A C 1
ATOM 3848 O O . ASP A 1 496 ? 10.103 -4.832 -14.132 1.00 78.31 496 ASP A O 1
ATOM 3852 N N . VAL A 1 497 ? 8.623 -4.391 -12.492 1.00 78.75 497 VAL A N 1
ATOM 3853 C CA . VAL A 1 497 ? 7.492 -5.107 -13.082 1.00 78.75 497 VAL A CA 1
ATOM 3854 C C . VAL A 1 497 ? 6.250 -4.240 -12.971 1.00 78.75 497 VAL A C 1
ATOM 3856 O O . VAL A 1 497 ? 5.883 -3.839 -11.868 1.00 78.75 497 VAL A O 1
ATOM 3859 N N . ALA A 1 498 ? 5.579 -4.011 -14.096 1.00 74.62 498 ALA A N 1
ATOM 3860 C CA . ALA A 1 498 ? 4.303 -3.310 -14.146 1.00 74.62 498 ALA A CA 1
ATOM 3861 C C . ALA A 1 498 ? 3.288 -4.103 -14.975 1.00 74.62 498 ALA A C 1
ATOM 3863 O O . ALA A 1 498 ? 3.653 -4.915 -15.822 1.00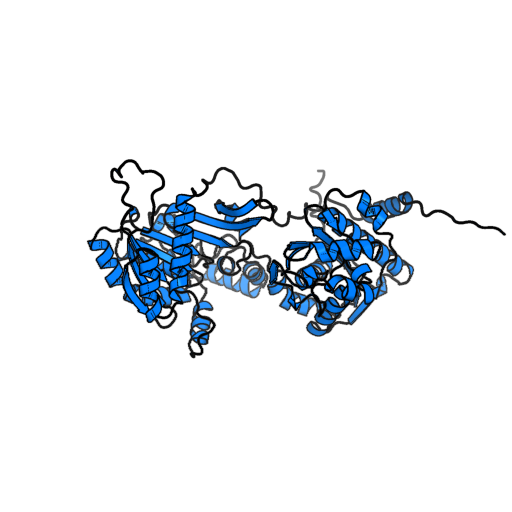 74.62 498 ALA A O 1
ATOM 3864 N N . GLU A 1 499 ? 2.001 -3.894 -14.727 1.00 82.06 499 GLU A N 1
ATOM 3865 C CA . GLU A 1 499 ? 0.920 -4.542 -15.464 1.00 82.06 499 GLU A CA 1
ATOM 3866 C C . GLU A 1 499 ? -0.089 -3.514 -15.960 1.00 82.06 499 GLU A C 1
ATOM 3868 O O . GLU A 1 499 ? -0.470 -2.592 -15.240 1.00 82.06 499 GLU A O 1
ATOM 3873 N N . VAL A 1 500 ? -0.528 -3.685 -17.202 1.00 78.44 500 VAL A N 1
ATOM 3874 C CA . VAL A 1 500 ? -1.460 -2.791 -17.884 1.00 78.44 500 VAL A CA 1
ATOM 3875 C C . VAL A 1 500 ? -2.696 -3.575 -18.258 1.00 78.44 500 VAL A C 1
ATOM 3877 O O . VAL A 1 500 ? -2.592 -4.669 -18.807 1.00 78.44 500 VAL A O 1
ATOM 3880 N N . TYR A 1 501 ? -3.854 -2.995 -17.974 1.00 85.81 501 TYR A N 1
ATOM 3881 C CA . TYR A 1 501 ? -5.156 -3.532 -18.334 1.00 85.81 501 TYR A CA 1
ATOM 3882 C C . TYR A 1 501 ? -5.764 -2.652 -19.412 1.00 85.81 501 TYR A C 1
ATOM 3884 O O . TYR A 1 501 ? -5.798 -1.427 -19.265 1.00 85.81 501 TYR A O 1
ATOM 3892 N N . PHE A 1 502 ? -6.248 -3.277 -20.477 1.00 88.06 502 PHE A N 1
ATOM 3893 C CA . PHE A 1 502 ? -6.801 -2.581 -21.625 1.00 88.06 502 PHE A CA 1
ATOM 3894 C C . PHE A 1 502 ? -8.314 -2.758 -21.707 1.00 88.06 502 PHE A C 1
ATOM 3896 O O . PHE A 1 502 ? -8.864 -3.819 -21.414 1.00 88.06 502 PHE A O 1
ATOM 3903 N N . LYS A 1 503 ? -8.989 -1.704 -22.156 1.00 88.31 503 LYS A N 1
ATOM 3904 C CA . LYS A 1 503 ? -10.362 -1.764 -22.660 1.00 88.31 503 LYS A CA 1
ATOM 3905 C C . LYS A 1 503 ? -10.362 -2.408 -24.053 1.00 88.31 503 LYS A C 1
ATOM 3907 O O . LYS A 1 503 ? -9.299 -2.521 -24.668 1.00 88.31 503 LYS A O 1
ATOM 3912 N N . PRO A 1 504 ? -11.531 -2.800 -24.586 1.00 94.94 504 PRO A N 1
ATOM 3913 C CA . PRO A 1 504 ? -11.635 -3.179 -25.987 1.00 94.94 504 PRO A CA 1
ATOM 3914 C C . PRO A 1 504 ? -11.073 -2.089 -26.913 1.00 94.94 504 PRO A C 1
ATOM 3916 O O . PRO A 1 504 ? -11.320 -0.892 -26.718 1.00 94.94 504 PRO A O 1
ATOM 3919 N N . PHE A 1 505 ? -10.294 -2.518 -27.899 1.00 93.81 505 PHE A N 1
ATOM 3920 C CA . PHE A 1 505 ? -9.722 -1.669 -28.936 1.00 93.81 505 PHE A CA 1
ATOM 3921 C C . PHE A 1 505 ? -10.655 -1.566 -30.149 1.00 93.81 505 PHE A C 1
ATOM 3923 O O . PHE A 1 505 ? -11.375 -2.523 -30.438 1.00 93.81 505 PHE A O 1
ATOM 3930 N N . PRO A 1 506 ? -10.627 -0.442 -30.885 1.00 94.19 506 PRO A N 1
ATOM 3931 C CA . PRO A 1 506 ? -11.218 -0.348 -32.215 1.00 94.19 506 PRO A CA 1
ATOM 3932 C C . PRO A 1 506 ? -10.532 -1.303 -33.201 1.00 94.19 506 PRO A C 1
ATOM 3934 O O . PRO A 1 506 ? -9.317 -1.501 -33.124 1.00 94.19 506 PRO A O 1
ATOM 3937 N N . ASP A 1 507 ? -11.291 -1.831 -34.163 1.00 92.69 507 ASP A N 1
ATOM 3938 C CA . ASP A 1 507 ? -10.786 -2.790 -35.159 1.00 92.69 507 ASP A CA 1
ATOM 3939 C C . ASP A 1 507 ? -9.635 -2.225 -36.013 1.00 92.69 507 ASP A C 1
ATOM 3941 O O . ASP A 1 507 ? -8.753 -2.971 -36.436 1.00 92.69 507 ASP A O 1
ATOM 3945 N N . ASP A 1 508 ? -9.610 -0.904 -36.220 1.00 95.06 508 ASP A N 1
ATOM 3946 C CA . ASP A 1 508 ? -8.632 -0.189 -37.047 1.00 95.06 508 ASP A CA 1
ATOM 3947 C C . ASP A 1 508 ? -7.396 0.315 -36.275 1.00 95.06 508 ASP A C 1
ATOM 3949 O O . ASP A 1 508 ? -6.493 0.915 -36.866 1.00 95.06 508 ASP A O 1
ATOM 3953 N N . LEU A 1 509 ? -7.320 0.086 -34.957 1.00 94.25 509 LEU A N 1
ATOM 3954 C CA . LEU A 1 509 ? -6.213 0.577 -34.129 1.00 94.25 509 LEU A CA 1
ATOM 3955 C C . LEU A 1 509 ? -4.867 -0.012 -34.570 1.00 94.25 509 LEU A C 1
ATOM 3957 O O . LEU A 1 509 ? -3.869 0.705 -34.639 1.00 94.25 509 LEU A O 1
ATOM 3961 N N . ALA A 1 510 ? -4.837 -1.315 -34.860 1.00 94.38 510 ALA A N 1
ATOM 3962 C CA . ALA A 1 510 ? -3.613 -2.000 -35.261 1.00 94.38 510 ALA A CA 1
ATOM 3963 C C . ALA A 1 510 ? -3.074 -1.466 -36.595 1.00 94.38 510 ALA A C 1
ATOM 3965 O O . ALA A 1 510 ? -1.873 -1.239 -36.702 1.00 94.38 510 ALA A O 1
ATOM 3966 N N . ASP A 1 511 ? -3.950 -1.218 -37.573 1.00 95.25 511 ASP A N 1
ATOM 3967 C CA . ASP A 1 511 ? -3.582 -0.639 -38.871 1.00 95.25 511 ASP A CA 1
ATOM 3968 C C . ASP A 1 511 ? -2.910 0.721 -38.711 1.00 95.25 511 ASP A C 1
ATOM 3970 O O . ASP A 1 511 ? -1.778 0.905 -39.151 1.00 95.25 511 ASP A O 1
ATOM 3974 N N . LYS A 1 512 ? -3.561 1.635 -37.983 1.00 95.00 512 LYS A N 1
ATOM 3975 C CA . LYS A 1 512 ? -3.048 2.992 -37.748 1.00 95.00 512 LYS A CA 1
ATOM 3976 C C . LYS A 1 512 ? -1.670 2.987 -37.085 1.00 95.00 512 LYS A C 1
ATOM 3978 O O . LYS A 1 512 ? -0.783 3.733 -37.484 1.00 95.00 512 LYS A O 1
ATOM 3983 N N . LEU A 1 513 ? -1.476 2.133 -36.080 1.00 94.19 513 LEU A N 1
ATOM 3984 C CA . LEU A 1 513 ? -0.204 2.035 -35.361 1.00 94.19 513 LEU A CA 1
ATOM 3985 C C . LEU A 1 513 ? 0.920 1.418 -36.209 1.00 94.19 513 LEU A C 1
ATOM 3987 O O . LEU A 1 513 ? 2.086 1.782 -36.048 1.00 94.19 513 LEU A O 1
ATOM 3991 N N . ILE A 1 514 ? 0.584 0.474 -37.092 1.00 95.00 514 ILE A N 1
ATOM 3992 C CA . ILE A 1 514 ? 1.542 -0.156 -38.009 1.00 95.00 514 ILE A CA 1
ATOM 3993 C C . ILE A 1 514 ? 1.950 0.819 -39.113 1.00 95.00 514 ILE A C 1
ATOM 3995 O O . ILE A 1 514 ? 3.139 0.915 -39.404 1.00 95.00 514 ILE A O 1
ATOM 3999 N N . GLU A 1 515 ? 1.010 1.589 -39.668 1.00 94.00 515 GLU A N 1
ATOM 4000 C CA . GLU A 1 515 ? 1.297 2.628 -40.670 1.00 94.00 515 GLU A CA 1
ATOM 4001 C C . GLU A 1 515 ? 2.309 3.670 -40.160 1.00 94.00 515 GLU A C 1
ATOM 4003 O O . GLU A 1 515 ? 3.160 4.137 -40.916 1.00 94.00 515 GLU A O 1
ATOM 4008 N N . GLU A 1 516 ? 2.281 3.994 -38.864 1.00 91.44 516 GLU A N 1
ATOM 4009 C CA . GLU A 1 516 ? 3.273 4.871 -38.225 1.00 91.44 516 GLU A CA 1
ATOM 4010 C C . GLU A 1 516 ? 4.654 4.209 -38.022 1.00 91.44 516 GLU A C 1
ATOM 4012 O O . GLU A 1 516 ? 5.654 4.900 -37.799 1.00 91.44 516 GLU A O 1
ATOM 4017 N N . GLY A 1 517 ? 4.731 2.874 -38.038 1.00 86.12 517 GLY A N 1
ATOM 4018 C CA . GLY A 1 517 ? 5.959 2.072 -37.939 1.00 86.12 517 GLY A CA 1
ATOM 4019 C C . GLY A 1 517 ? 6.645 2.046 -36.564 1.00 86.12 517 GLY A C 1
ATOM 4020 O O . GLY A 1 517 ? 7.587 1.278 -36.347 1.00 86.12 517 GLY A O 1
ATOM 4021 N N . SER A 1 518 ? 6.191 2.854 -35.601 1.00 84.38 518 SER A N 1
ATOM 4022 C CA . SER A 1 518 ? 6.809 2.971 -34.270 1.00 84.38 518 SER A CA 1
ATOM 4023 C C . SER A 1 518 ? 6.712 1.678 -33.445 1.00 84.38 518 SER A C 1
ATOM 4025 O O . SER A 1 518 ? 7.613 1.372 -32.655 1.00 84.38 518 SER A O 1
ATOM 4027 N N . VAL A 1 519 ? 5.675 0.874 -33.691 1.00 88.94 519 VAL A N 1
ATOM 4028 C CA . VAL A 1 519 ? 5.400 -0.393 -32.997 1.00 88.94 519 VAL A CA 1
ATOM 4029 C C . VAL A 1 519 ? 6.473 -1.461 -33.206 1.00 88.94 519 VAL A C 1
ATOM 4031 O O . VAL A 1 519 ? 6.732 -2.238 -32.289 1.00 88.94 519 VAL A O 1
ATOM 4034 N N . LEU A 1 520 ? 7.177 -1.457 -34.345 1.00 89.56 520 LEU A N 1
ATOM 4035 C CA . LEU A 1 520 ? 8.267 -2.405 -34.627 1.00 89.56 520 LEU A CA 1
ATOM 4036 C C . LEU A 1 520 ? 9.493 -2.194 -33.727 1.00 89.56 520 LEU A C 1
ATOM 4038 O O . LEU A 1 520 ? 10.322 -3.085 -33.562 1.00 89.56 520 LEU A O 1
ATOM 4042 N N . GLN A 1 521 ? 9.618 -1.017 -33.113 1.00 86.56 521 GLN A N 1
ATOM 4043 C CA . GLN A 1 521 ? 10.720 -0.689 -32.205 1.00 86.56 521 GLN A CA 1
ATOM 4044 C C . GLN A 1 521 ? 10.339 -0.840 -30.726 1.00 86.56 521 GLN A C 1
ATOM 4046 O O . GLN A 1 521 ? 11.156 -0.552 -29.845 1.00 86.56 521 GLN A O 1
ATOM 4051 N N . CYS A 1 522 ? 9.121 -1.307 -30.444 1.00 87.50 522 CYS A N 1
ATOM 4052 C CA . CYS A 1 522 ? 8.566 -1.434 -29.105 1.00 87.50 522 CYS A CA 1
ATOM 4053 C C . CYS A 1 522 ? 8.448 -2.908 -28.696 1.00 87.50 522 CYS A C 1
ATOM 4055 O O . CYS A 1 522 ? 7.920 -3.731 -29.445 1.00 87.50 522 CYS A O 1
ATOM 4057 N N . ALA A 1 523 ? 8.918 -3.251 -27.494 1.00 86.81 523 ALA A N 1
ATOM 4058 C CA . ALA A 1 523 ? 8.700 -4.584 -26.939 1.00 86.81 523 ALA A CA 1
ATOM 4059 C C . ALA A 1 523 ? 7.193 -4.840 -26.789 1.00 86.81 523 ALA A C 1
ATOM 4061 O O . ALA A 1 523 ? 6.466 -4.001 -26.263 1.00 86.81 523 ALA A O 1
ATOM 4062 N N . GLY A 1 524 ? 6.717 -5.978 -27.288 1.00 90.19 524 GLY A N 1
ATOM 4063 C CA . GLY A 1 524 ? 5.295 -6.300 -27.317 1.00 90.19 524 GLY A CA 1
ATOM 4064 C C . GLY A 1 524 ? 4.483 -5.540 -28.367 1.00 90.19 524 GLY A C 1
ATOM 4065 O O . GLY A 1 524 ? 3.292 -5.812 -28.470 1.00 90.19 524 GLY A O 1
ATOM 4066 N N . GLY A 1 525 ? 5.081 -4.652 -29.168 1.00 91.75 525 GLY A N 1
ATOM 4067 C CA . GLY A 1 525 ? 4.412 -3.996 -30.296 1.00 91.75 525 GLY A CA 1
ATOM 4068 C C . GLY A 1 525 ? 3.365 -2.941 -29.925 1.00 91.75 525 GLY A C 1
ATOM 4069 O O . GLY A 1 525 ? 2.527 -2.620 -30.761 1.00 91.75 525 GLY A O 1
ATOM 4070 N N . LEU A 1 526 ? 3.369 -2.416 -28.695 1.00 90.25 526 LEU A N 1
ATOM 4071 C CA . LEU A 1 526 ? 2.373 -1.439 -28.249 1.00 90.25 526 LEU A CA 1
ATOM 4072 C C . LEU A 1 526 ? 2.971 -0.426 -27.263 1.00 90.25 526 LEU A C 1
ATOM 4074 O O . LEU A 1 526 ? 3.540 -0.802 -26.243 1.00 90.25 526 LEU A O 1
ATOM 4078 N N . MET A 1 527 ? 2.786 0.864 -27.546 1.00 88.81 527 MET A N 1
ATOM 4079 C CA . MET A 1 527 ? 3.215 1.972 -26.687 1.00 88.81 527 MET A CA 1
ATOM 4080 C C . MET A 1 527 ? 2.005 2.532 -25.936 1.00 88.81 527 MET A C 1
ATOM 4082 O O . MET A 1 527 ? 1.103 3.102 -26.547 1.00 88.81 527 MET A O 1
ATOM 4086 N N . VAL A 1 528 ? 1.966 2.379 -24.613 1.00 86.94 528 VAL A N 1
ATOM 4087 C CA . VAL A 1 528 ? 0.814 2.792 -23.786 1.00 86.94 528 VAL A CA 1
ATOM 4088 C C . VAL A 1 528 ? 0.635 4.306 -23.707 1.00 86.94 528 VAL A C 1
ATOM 4090 O O . VAL A 1 528 ? -0.467 4.795 -23.476 1.00 86.94 528 VAL A O 1
ATOM 4093 N N . GLU A 1 529 ? 1.715 5.054 -23.912 1.00 82.25 529 GLU A N 1
ATOM 4094 C CA . GLU A 1 529 ? 1.726 6.511 -23.965 1.00 82.25 529 GLU A CA 1
ATOM 4095 C C . GLU A 1 529 ? 1.277 7.062 -25.324 1.00 82.25 529 GLU A C 1
ATOM 4097 O O . GLU A 1 529 ? 1.163 8.280 -25.480 1.00 82.25 529 GLU A O 1
ATOM 4102 N N . HIS A 1 530 ? 1.054 6.191 -26.317 1.00 86.69 530 HIS A N 1
ATOM 4103 C CA . HIS A 1 530 ? 0.640 6.615 -27.645 1.00 86.69 530 HIS A CA 1
ATOM 4104 C C . HIS A 1 530 ? -0.766 7.232 -27.600 1.00 86.69 530 HIS A C 1
ATOM 4106 O O . HIS A 1 530 ? -1.655 6.630 -26.994 1.00 86.69 530 HIS A O 1
ATOM 4112 N N . PRO A 1 531 ? -1.030 8.371 -28.270 1.00 89.06 531 PRO A N 1
ATOM 4113 C CA . PRO A 1 531 ? -2.347 9.013 -28.249 1.00 89.06 531 PRO A CA 1
ATOM 4114 C C . PRO A 1 531 ? -3.505 8.105 -28.683 1.00 89.06 531 PRO A C 1
ATOM 4116 O O . PRO A 1 531 ? -4.610 8.249 -28.172 1.00 89.06 531 PRO A O 1
ATOM 4119 N N . LEU A 1 532 ? -3.249 7.154 -29.590 1.00 88.44 532 LEU A N 1
ATOM 4120 C CA . LEU A 1 532 ? -4.253 6.178 -30.034 1.00 88.44 532 LEU A CA 1
ATOM 4121 C C . LEU A 1 532 ? -4.486 5.035 -29.032 1.00 88.44 532 LEU A C 1
ATOM 4123 O O . LEU A 1 532 ? -5.508 4.368 -29.110 1.00 88.44 532 LEU A O 1
ATOM 4127 N N . VAL A 1 533 ? -3.558 4.792 -28.103 1.00 89.88 533 VAL A N 1
ATOM 4128 C CA . VAL A 1 533 ? -3.608 3.665 -27.151 1.00 89.88 533 VAL A CA 1
ATOM 4129 C C . VAL A 1 533 ? -4.020 4.133 -25.758 1.00 89.88 533 VAL A C 1
ATOM 4131 O O . VAL A 1 533 ? -4.817 3.468 -25.101 1.00 89.88 533 VAL A O 1
ATOM 4134 N N . ALA A 1 534 ? -3.531 5.295 -25.318 1.00 88.31 534 ALA A N 1
ATOM 4135 C CA . ALA A 1 534 ? -3.762 5.841 -23.983 1.00 88.31 534 ALA A CA 1
ATOM 4136 C C . ALA A 1 534 ? -5.251 5.899 -23.563 1.00 88.31 534 ALA A C 1
ATOM 4138 O O . ALA A 1 534 ? -5.540 5.533 -22.424 1.00 88.31 534 ALA A O 1
ATOM 4139 N N . PRO A 1 535 ? -6.222 6.261 -24.435 1.00 88.75 535 PRO A N 1
ATOM 4140 C CA . PRO A 1 535 ? -7.648 6.240 -24.081 1.00 88.75 535 PRO A CA 1
ATOM 4141 C C . PRO A 1 535 ? -8.198 4.844 -23.747 1.00 88.75 535 PRO A C 1
ATOM 4143 O O . PRO A 1 535 ? -9.213 4.720 -23.055 1.00 88.75 535 PRO A O 1
ATOM 4146 N N . HIS A 1 536 ? -7.533 3.797 -24.238 1.00 90.62 536 HIS A N 1
ATOM 4147 C CA . HIS A 1 536 ? -7.913 2.401 -24.045 1.00 90.62 536 HIS A CA 1
ATOM 4148 C C . HIS A 1 536 ? -7.161 1.733 -22.890 1.00 90.62 536 HIS A C 1
ATOM 4150 O O . HIS A 1 536 ? -7.411 0.564 -22.607 1.00 90.62 536 HIS A O 1
ATOM 4156 N N . VAL A 1 537 ? -6.281 2.449 -22.188 1.00 82.50 537 VAL A N 1
ATOM 4157 C CA . VAL A 1 537 ? -5.716 1.974 -20.921 1.00 82.50 537 VAL A CA 1
ATOM 4158 C C . VAL A 1 537 ? -6.783 2.129 -19.835 1.00 82.50 537 VAL A C 1
ATOM 4160 O O . VAL A 1 537 ? -7.260 3.230 -19.566 1.00 82.50 537 VAL A O 1
ATOM 4163 N N . ASP A 1 538 ? -7.193 1.017 -19.227 1.00 71.31 538 ASP A N 1
ATOM 4164 C CA . ASP A 1 538 ? -8.164 1.004 -18.130 1.00 71.31 538 ASP A CA 1
ATOM 4165 C C . ASP A 1 538 ? -7.494 1.338 -16.797 1.00 71.31 538 ASP A C 1
ATOM 4167 O O . ASP A 1 538 ? -7.885 2.268 -16.092 1.00 71.31 538 ASP A O 1
ATOM 4171 N N . ARG A 1 539 ? -6.432 0.595 -16.473 1.00 78.12 539 ARG A N 1
ATOM 4172 C CA . ARG A 1 539 ? -5.623 0.802 -15.271 1.00 78.12 539 ARG A CA 1
ATOM 4173 C C . ARG A 1 539 ? -4.212 0.265 -15.448 1.00 78.12 539 ARG A C 1
ATOM 4175 O O . ARG A 1 539 ? -3.977 -0.676 -16.206 1.00 78.12 539 ARG A O 1
ATOM 4182 N N . VAL A 1 540 ? -3.298 0.834 -14.672 1.00 68.12 540 VAL A N 1
ATOM 4183 C CA . VAL A 1 540 ? -1.913 0.379 -14.531 1.00 68.12 540 VAL A CA 1
ATOM 4184 C C . VAL A 1 540 ? -1.692 -0.041 -13.080 1.00 68.12 540 VAL A C 1
ATOM 4186 O O . VAL A 1 540 ? -2.089 0.671 -12.158 1.00 68.12 540 VAL A O 1
ATOM 4189 N N . VAL A 1 541 ? -1.086 -1.207 -12.879 1.00 66.19 541 VAL A N 1
ATOM 4190 C CA . VAL A 1 541 ? -0.597 -1.695 -11.585 1.00 66.19 541 VAL A CA 1
ATOM 4191 C C . VAL A 1 541 ? 0.928 -1.627 -11.626 1.00 66.19 541 VAL A C 1
ATOM 4193 O O . VAL A 1 541 ? 1.550 -2.285 -12.456 1.00 66.19 541 VAL A O 1
ATOM 4196 N N . GLY A 1 542 ? 1.524 -0.810 -10.759 1.00 65.19 542 GLY A N 1
ATOM 4197 C CA . GLY A 1 542 ? 2.894 -0.308 -10.922 1.00 65.19 542 GLY A CA 1
ATOM 4198 C C . GLY A 1 542 ? 2.874 1.142 -11.415 1.00 65.19 542 GLY A C 1
ATOM 4199 O O . GLY A 1 542 ? 1.856 1.822 -11.276 1.00 65.19 542 GLY A O 1
ATOM 4200 N N . SER A 1 543 ? 3.976 1.628 -11.984 1.00 69.88 543 SER A N 1
ATOM 4201 C CA . SER A 1 543 ? 4.075 3.000 -12.495 1.00 69.88 543 SER A CA 1
ATOM 4202 C C . SER A 1 543 ? 4.131 3.056 -14.025 1.00 69.88 543 SER A C 1
ATOM 4204 O O . SER A 1 543 ? 4.525 2.110 -14.707 1.00 69.88 543 SER A O 1
ATOM 4206 N N . MET A 1 544 ? 3.681 4.178 -14.592 1.00 79.19 544 MET A N 1
ATOM 4207 C CA . MET A 1 544 ? 3.579 4.350 -16.046 1.00 79.19 544 MET A CA 1
ATOM 4208 C C . MET A 1 544 ? 4.954 4.351 -16.735 1.00 79.19 544 MET A C 1
ATOM 4210 O O . MET A 1 544 ? 5.112 3.787 -17.812 1.00 79.19 544 MET A O 1
ATOM 4214 N N . ASP A 1 545 ? 5.970 4.934 -16.102 1.00 81.88 545 ASP A N 1
ATOM 4215 C CA . ASP A 1 545 ? 7.358 4.948 -16.583 1.00 81.88 545 ASP A CA 1
ATOM 4216 C C . ASP A 1 545 ? 7.978 3.540 -16.659 1.00 81.88 545 ASP A C 1
ATOM 4218 O O . ASP A 1 545 ? 8.729 3.228 -17.589 1.00 81.88 545 ASP A O 1
ATOM 4222 N N . SER A 1 546 ? 7.587 2.657 -15.745 1.00 81.62 546 SER A N 1
ATOM 4223 C CA . SER A 1 546 ? 7.942 1.239 -15.760 1.00 81.62 546 SER A CA 1
ATOM 4224 C C . SER A 1 546 ? 7.315 0.473 -16.910 1.00 81.62 546 SER A C 1
ATOM 4226 O O . SER A 1 546 ? 7.948 -0.409 -17.481 1.00 81.62 546 SER A O 1
ATOM 4228 N N . VAL A 1 547 ? 6.088 0.820 -17.297 1.00 85.75 547 VAL A N 1
ATOM 4229 C CA . VAL A 1 547 ? 5.481 0.270 -18.514 1.00 85.75 547 VAL A CA 1
ATOM 4230 C C . VAL A 1 547 ? 6.224 0.782 -19.752 1.00 85.75 547 VAL A C 1
ATOM 4232 O O . VAL A 1 547 ? 6.527 0.016 -20.668 1.00 85.75 547 VAL A O 1
ATOM 4235 N N . MET A 1 548 ? 6.572 2.070 -19.758 1.00 86.69 548 MET A N 1
ATOM 4236 C CA . MET A 1 548 ? 7.242 2.750 -20.870 1.00 86.69 548 MET A CA 1
ATOM 4237 C C . MET A 1 548 ? 8.697 2.308 -21.109 1.00 86.69 548 MET A C 1
ATOM 4239 O O . MET A 1 548 ? 9.270 2.655 -22.146 1.00 86.69 548 MET A O 1
ATOM 4243 N N . GLY A 1 549 ? 9.327 1.568 -20.189 1.00 88.19 549 GLY A N 1
ATOM 4244 C CA . GLY A 1 549 ? 10.664 1.010 -20.414 1.00 88.19 549 GLY A CA 1
ATOM 4245 C C . GLY A 1 549 ? 11.715 1.274 -19.344 1.00 88.19 549 GLY A C 1
ATOM 4246 O O . GLY A 1 549 ? 12.816 0.732 -19.486 1.00 88.19 549 GLY A O 1
ATOM 4247 N N . LEU A 1 550 ? 11.458 2.144 -18.360 1.00 89.94 550 LEU A N 1
ATOM 4248 C CA . LEU A 1 550 ? 12.439 2.517 -17.335 1.00 89.94 550 LEU A CA 1
ATOM 4249 C C . LEU A 1 550 ? 11.764 3.152 -16.112 1.00 89.94 550 LEU A C 1
ATOM 4251 O O . LEU A 1 550 ? 11.3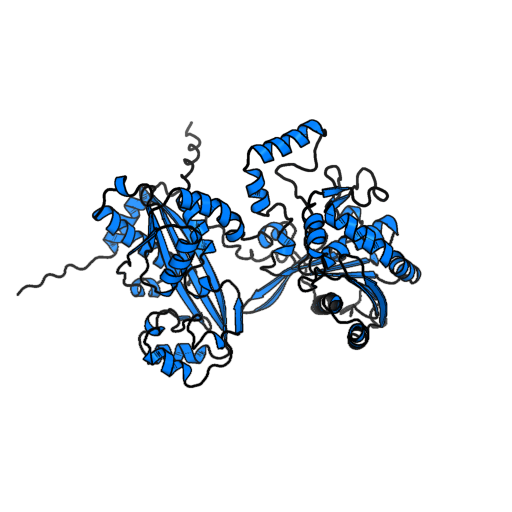56 4.308 -16.159 1.00 89.94 550 LEU A O 1
ATOM 4255 N N . SER A 1 551 ? 11.744 2.437 -14.987 1.00 86.44 551 SER A N 1
ATOM 4256 C CA . SER A 1 551 ? 11.349 3.020 -13.700 1.00 86.44 551 SER A CA 1
ATOM 4257 C C . SER A 1 551 ? 12.324 4.133 -13.302 1.00 86.44 551 SER A C 1
ATOM 4259 O O . SER A 1 551 ? 13.503 3.875 -13.022 1.00 86.44 551 SER A O 1
ATOM 4261 N N . ARG A 1 552 ? 11.842 5.378 -13.250 1.00 85.25 552 ARG A N 1
ATOM 4262 C CA . ARG A 1 552 ? 12.633 6.549 -12.845 1.00 85.25 552 ARG A CA 1
ATOM 4263 C C . ARG A 1 552 ? 13.068 6.415 -11.393 1.00 85.25 552 ARG A C 1
ATOM 4265 O O . ARG A 1 552 ? 14.218 6.709 -11.073 1.00 85.25 552 ARG A O 1
ATOM 4272 N N . GLN A 1 553 ? 12.178 5.916 -10.535 1.00 76.69 553 GLN A N 1
ATOM 4273 C CA . GLN A 1 553 ? 12.469 5.623 -9.133 1.00 76.69 553 GLN A CA 1
ATOM 4274 C C . GLN A 1 553 ? 13.662 4.676 -8.992 1.00 76.69 553 GLN A C 1
ATOM 4276 O O . GLN A 1 553 ? 14.633 4.991 -8.299 1.00 76.69 553 GLN A O 1
ATOM 4281 N N . MET A 1 554 ? 13.588 3.519 -9.655 1.00 81.69 554 MET A N 1
ATOM 4282 C CA . MET A 1 554 ? 14.638 2.508 -9.597 1.00 81.69 554 MET A CA 1
ATOM 4283 C C . MET A 1 554 ? 15.951 3.064 -10.147 1.00 81.69 554 MET A C 1
ATOM 4285 O O . MET A 1 554 ? 16.983 2.945 -9.496 1.00 81.69 554 MET A O 1
ATOM 4289 N N . MET A 1 555 ? 15.914 3.737 -11.299 1.00 90.19 555 MET A N 1
ATOM 4290 C CA . MET A 1 555 ? 17.096 4.351 -11.906 1.00 90.19 555 MET A CA 1
ATOM 4291 C C . MET A 1 555 ? 17.797 5.331 -10.954 1.00 90.19 555 MET A C 1
ATOM 4293 O O . MET A 1 555 ? 19.013 5.248 -10.781 1.00 90.19 555 MET A O 1
ATOM 4297 N N . LEU A 1 556 ? 17.048 6.244 -10.325 1.00 82.69 556 LEU A N 1
ATOM 4298 C CA . LEU A 1 556 ? 17.597 7.231 -9.389 1.00 82.69 556 LEU A CA 1
ATOM 4299 C C . LEU A 1 556 ? 18.266 6.561 -8.189 1.00 82.69 556 LEU A C 1
ATOM 4301 O O . LEU A 1 556 ? 19.383 6.922 -7.821 1.00 82.69 556 LEU A O 1
ATOM 4305 N N . HIS A 1 557 ? 17.601 5.565 -7.605 1.00 74.81 557 HIS A N 1
ATOM 4306 C CA . HIS A 1 557 ? 18.149 4.803 -6.491 1.00 74.81 557 HIS A CA 1
ATOM 4307 C C . HIS A 1 557 ? 19.456 4.096 -6.879 1.00 74.81 557 HIS A C 1
ATOM 4309 O O . HIS A 1 557 ? 20.460 4.209 -6.176 1.00 74.81 557 HIS A O 1
ATOM 4315 N N . LEU A 1 558 ? 19.475 3.435 -8.038 1.00 80.06 558 LEU A N 1
ATOM 4316 C CA . LEU A 1 558 ? 20.650 2.715 -8.521 1.00 80.06 558 LEU A CA 1
ATOM 4317 C C . LEU A 1 558 ? 21.813 3.656 -8.854 1.00 80.06 558 LEU A C 1
ATOM 4319 O O . LEU A 1 558 ? 22.953 3.338 -8.521 1.00 80.06 558 LEU A O 1
ATOM 4323 N N . LEU A 1 559 ? 21.551 4.831 -9.433 1.00 84.50 559 LEU A N 1
ATOM 4324 C CA . LEU A 1 559 ? 22.582 5.850 -9.669 1.00 84.50 559 LEU A CA 1
ATOM 4325 C C . LEU A 1 559 ? 23.278 6.273 -8.369 1.00 84.50 559 LEU A C 1
ATOM 4327 O O . LEU A 1 559 ? 24.505 6.319 -8.323 1.00 84.50 559 LEU A O 1
ATOM 4331 N N . ILE A 1 560 ? 22.505 6.516 -7.308 1.00 80.75 560 ILE A N 1
ATOM 4332 C CA . ILE A 1 560 ? 23.046 6.880 -5.992 1.00 80.75 560 ILE A CA 1
ATOM 4333 C C . ILE A 1 560 ? 23.906 5.740 -5.437 1.00 80.75 560 ILE A C 1
ATOM 4335 O O . ILE A 1 560 ? 25.035 5.980 -5.021 1.00 80.75 560 ILE A O 1
ATOM 4339 N N . MET A 1 561 ? 23.420 4.496 -5.493 1.00 73.56 561 MET A N 1
ATOM 4340 C CA . MET A 1 561 ? 24.183 3.333 -5.020 1.00 73.56 561 MET A CA 1
ATOM 4341 C C . MET A 1 561 ? 25.478 3.110 -5.806 1.00 73.56 561 MET A C 1
ATOM 4343 O O . MET A 1 561 ? 26.500 2.761 -5.224 1.00 73.56 561 MET A O 1
ATOM 4347 N N . ALA A 1 562 ? 25.461 3.314 -7.126 1.00 78.38 562 ALA A N 1
ATOM 4348 C CA . ALA A 1 562 ? 26.655 3.175 -7.960 1.00 78.38 562 ALA A CA 1
ATOM 4349 C C . ALA A 1 562 ? 27.719 4.243 -7.641 1.00 78.38 562 ALA A C 1
ATOM 4351 O O . ALA A 1 562 ? 28.901 4.028 -7.909 1.00 78.38 562 ALA A O 1
ATOM 4352 N N . ALA A 1 563 ? 27.303 5.380 -7.073 1.00 76.88 563 ALA A N 1
ATOM 4353 C CA . ALA A 1 563 ? 28.166 6.486 -6.669 1.00 76.88 563 ALA A CA 1
ATOM 4354 C C . ALA A 1 563 ? 28.784 6.321 -5.273 1.00 76.88 563 ALA A C 1
ATOM 4356 O O . ALA A 1 563 ? 29.724 7.044 -4.935 1.00 76.88 563 ALA A O 1
ATOM 4357 N N . GLU A 1 564 ? 28.274 5.401 -4.451 1.00 71.75 564 GLU A N 1
ATOM 4358 C CA . GLU A 1 564 ? 28.841 5.142 -3.132 1.00 71.75 564 GLU A CA 1
ATOM 4359 C C . GLU A 1 564 ? 30.165 4.360 -3.255 1.00 71.75 564 GLU A C 1
ATOM 4361 O O . GLU A 1 564 ? 30.248 3.360 -3.980 1.00 71.75 564 GLU A O 1
ATOM 4366 N N . PRO A 1 565 ? 31.238 4.785 -2.562 1.00 57.16 565 PRO A N 1
ATOM 4367 C CA . PRO A 1 565 ? 32.469 4.013 -2.505 1.00 57.16 565 PRO A CA 1
ATOM 4368 C C . PRO A 1 565 ? 32.210 2.704 -1.748 1.00 57.16 565 PRO A C 1
ATOM 4370 O O . PRO A 1 565 ? 31.694 2.718 -0.630 1.00 57.16 565 PRO A O 1
ATOM 4373 N N . ARG A 1 566 ? 32.584 1.559 -2.335 1.00 49.62 566 ARG A N 1
ATOM 4374 C CA . ARG A 1 566 ? 32.510 0.269 -1.634 1.00 49.62 566 ARG A CA 1
ATOM 4375 C C . ARG A 1 566 ? 33.353 0.341 -0.361 1.00 49.62 566 ARG A C 1
ATOM 4377 O O . ARG A 1 566 ? 34.529 0.699 -0.417 1.00 49.62 566 ARG A O 1
ATOM 4384 N N . SER A 1 567 ? 32.768 -0.033 0.777 1.00 36.16 567 SER A N 1
ATOM 4385 C CA . SER A 1 567 ? 33.555 -0.322 1.975 1.00 36.16 567 SER A CA 1
ATOM 4386 C C . SER A 1 567 ? 34.575 -1.415 1.631 1.00 36.16 567 SER A C 1
ATOM 4388 O O . SER A 1 567 ? 34.210 -2.362 0.924 1.00 36.16 567 SER A O 1
ATOM 4390 N N . PRO A 1 568 ? 35.838 -1.307 2.080 1.00 34.31 568 PRO A N 1
ATOM 4391 C CA . PRO A 1 568 ? 36.791 -2.387 1.883 1.00 34.31 568 PRO A CA 1
ATOM 4392 C C . PRO A 1 568 ? 36.211 -3.672 2.491 1.00 34.31 568 PRO A C 1
ATOM 4394 O O . PRO A 1 568 ? 35.511 -3.596 3.510 1.00 34.31 568 PRO A O 1
ATOM 4397 N N . PRO A 1 569 ? 36.454 -4.845 1.878 1.00 32.56 569 PRO A N 1
ATOM 4398 C CA . PRO A 1 569 ? 36.058 -6.102 2.491 1.00 32.56 569 PRO A CA 1
ATOM 4399 C C . PRO A 1 569 ? 36.624 -6.151 3.920 1.00 32.56 569 PRO A C 1
ATOM 4401 O O . PRO A 1 569 ? 37.737 -5.659 4.147 1.00 32.56 569 PRO A O 1
ATOM 4404 N N . PRO A 1 570 ? 35.873 -6.689 4.901 1.00 32.91 570 PRO A N 1
ATOM 4405 C CA . PRO A 1 570 ? 36.415 -6.876 6.239 1.00 32.91 570 PRO A CA 1
ATOM 4406 C C . PRO A 1 570 ? 37.730 -7.657 6.120 1.00 32.91 570 PRO A C 1
ATOM 4408 O O . PRO A 1 570 ? 37.797 -8.572 5.293 1.00 32.91 570 PRO A O 1
ATOM 4411 N N . PRO A 1 571 ? 38.775 -7.300 6.892 1.00 33.97 571 PRO A N 1
ATOM 4412 C CA . PRO A 1 571 ? 40.038 -8.018 6.834 1.00 33.97 571 PRO A CA 1
ATOM 4413 C C . PRO A 1 571 ? 39.749 -9.502 7.042 1.00 33.97 571 PRO A C 1
ATOM 4415 O O . PRO A 1 571 ? 39.039 -9.869 7.985 1.00 33.97 571 PRO A O 1
ATOM 4418 N N . GLU A 1 572 ? 40.246 -10.338 6.126 1.00 36.41 572 GLU A N 1
ATOM 4419 C CA . GLU A 1 572 ? 40.190 -11.786 6.281 1.00 36.41 572 GLU A CA 1
ATOM 4420 C C . GLU A 1 572 ? 40.696 -12.106 7.687 1.00 36.41 572 GLU A C 1
ATOM 4422 O O . GLU A 1 572 ? 41.802 -11.707 8.063 1.00 36.41 572 GLU A O 1
ATOM 4427 N N . ARG A 1 573 ? 39.853 -12.755 8.504 1.00 40.59 573 ARG A N 1
ATOM 4428 C CA . ARG A 1 573 ? 40.291 -13.259 9.806 1.00 40.59 573 ARG A CA 1
ATOM 4429 C C . ARG A 1 573 ? 41.506 -14.133 9.535 1.00 40.59 573 ARG A C 1
ATOM 4431 O O . ARG A 1 573 ? 41.392 -15.137 8.836 1.00 40.59 573 ARG A O 1
ATOM 4438 N N . GLY A 1 574 ? 42.649 -13.669 10.030 1.00 40.28 574 GLY A N 1
ATOM 4439 C CA . GLY A 1 574 ? 43.957 -14.182 9.676 1.00 40.28 574 GLY A CA 1
ATOM 4440 C C . GLY A 1 574 ? 44.055 -15.694 9.810 1.00 40.28 574 GLY A C 1
ATOM 4441 O O . GLY A 1 574 ? 43.516 -16.309 10.732 1.00 40.28 574 GLY A O 1
ATOM 4442 N N . GLN A 1 575 ? 44.823 -16.284 8.899 1.00 38.94 575 GLN A N 1
ATOM 4443 C CA . GLN A 1 575 ? 45.637 -17.413 9.298 1.00 38.94 575 GLN A CA 1
ATOM 4444 C C . GLN A 1 575 ? 46.642 -16.919 10.346 1.00 38.94 575 GLN A C 1
ATOM 4446 O O . GLN A 1 575 ? 47.496 -16.088 10.036 1.00 38.94 575 GLN A O 1
ATOM 4451 N N . ARG A 1 576 ? 46.533 -17.546 11.522 1.00 35.31 576 ARG A N 1
ATOM 4452 C CA . ARG A 1 576 ? 47.336 -17.454 12.754 1.00 35.31 576 ARG A CA 1
ATOM 4453 C C . ARG A 1 576 ? 46.857 -16.454 13.794 1.00 35.31 576 ARG A C 1
ATOM 4455 O O . ARG A 1 576 ? 46.948 -15.233 13.558 1.00 35.31 576 ARG A O 1
#

Foldseek 3Di:
DDDDDDDDDVVVVVVVVCVVVVVPPPPPPPPPCPLPPLPVAPPPDDDDDPQRVVLLVLLVVVLVLQPDDPVCSQVVQVVVVKGWDDWDDDLFKTKTKIKDARHQPPDDDPPDDDSGGFIEIEMHMEAGDPPDPDPSVVVLVVLVVQQFWDWAPPVQADPQLTKTFGRSLRVVLVVVLVVCVVVLVVCVVVVGAYEYEHEASRLCSSVSSLQCCCRVVVRDLVRAAYEYELYAFTMFTAQNHPDTNQVSSVHALARYEYEYELQRCRNQVFWCLAVVVVVCCPDPVSVVVLVVCDVPVDDRHCDDNPHGSGDPRGWYWYWYQDPVPGTDTHIHDPVSCSVSSRHPVLPVVLPVLLLVLCVVQFEEEEQDPAPLVVVVVVVVCVVNVHDYYYHHFDDPLVVQVVPDPDQLVSFVVVQVVSVVRVLVVDVVVDPLVVQQRYKYKGKGKWKDDPNDTFFQDPDLVRLLVLVQVLAQHKMKMKMKIKMARSNQRFIDMDIDMKMWGFHGADPCLSVVLVVVVVLNVDHSSDACPDPRNVVGTPDMGGDNSRVSTDDPSRNSSRNSVNPDRDDPDDPDPDDD

pLDDT: mean 74.87, std 21.15, range [23.2, 97.69]

Organism: NCBI:txid2026836

Radius of gyration: 28.64 Å; chains: 1; bounding box: 79×51×91 Å